Protein AF-A0A9W7BMQ9-F1 (afdb_monomer)

Sequence (529 aa):
MPSILENNKYLQTFSFLKNTYPDIERELVRLDFKRVGKKNYSAVRGKDQISSVSPRARANTDDVKAETGKISTAFEKTFYKYYEEFCVIRRKAVKNKDDKARYKEIFSTLKSEATDATGQLQPIIKKCVAFYKTAGGPDHFQLDPEFIEPMPLTKRQLCDEDLTESSEKAAFLIELGAATQDKFQNPIKRLVADFNDPNASFESIHQKYLFEMPPPSMAGLPWRNPTFVLEPGDGERVVRERFGPLKDPIRAAAKIKQGSELTDINRVTLEFEDPKVLELAFRCIEATTEFELVCVKNKLNETNQPPCIHLNVAVKSGQSGYKKDWICEIQMYLRSVLRIKTTSHIFYNVARAENEFAIKDVQEKGPVSVPVLAPGPVSMPSSVPSSDETKAIETAIAEAKKKKDLPLLKSLKAELAVSKQTDADIAAAPVKIEDLKRQLDAAWEGGDEDLIERLQGLVEEAEEEKIEREQLRKLKRTDDDIHTAVKEWLKDSESAEDKYGHIRYWNVYRVTSMEELFYFEDPIIIYYI

Nearest PDB structures (foldseek):
  6ex0-assembly1_B-2  TM=7.473E-01  e=2.954E-03  Staphylococcus aureus
  5ded-assembly1_B  TM=6.997E-01  e=5.577E-03  Bacillus subtilis PY79
  6ex0-assembly1_A-2  TM=5.295E-01  e=1.352E-03  Staphylococcus aureus
  6qhd-assembly1_B  TM=3.157E-01  e=4.114E-01  Homo sapiens

Solvent-accessible surface area (backbone atoms only — not comparable to full-atom values): 30866 Å² total; per-residue (Å²): 135,87,85,84,89,85,79,74,59,64,62,51,55,50,51,47,51,51,72,76,40,62,62,58,53,53,55,55,52,63,72,55,74,85,78,76,73,98,76,88,90,85,80,91,74,83,88,77,89,88,88,77,69,59,76,70,44,56,49,52,60,55,46,50,52,51,52,53,49,49,52,49,51,54,50,48,55,53,46,52,62,49,46,55,52,46,58,57,33,52,72,46,28,81,82,33,74,68,38,41,50,55,42,52,48,53,54,52,50,52,27,49,52,23,50,52,54,46,57,64,45,37,64,52,51,48,52,51,52,52,46,49,41,64,74,58,32,90,80,45,70,59,78,62,75,87,66,62,61,72,59,76,76,85,76,50,92,64,74,91,64,90,66,82,49,42,57,61,47,25,49,52,51,46,53,52,38,61,78,42,39,62,74,59,47,49,62,52,52,50,53,40,49,52,60,48,38,95,82,50,36,63,59,59,51,24,56,74,42,63,77,42,81,60,58,80,94,56,61,92,56,67,72,58,64,75,60,53,74,64,60,85,90,60,83,63,51,53,46,45,82,45,73,51,71,70,50,54,54,70,62,42,16,53,37,42,70,72,72,45,80,77,45,59,34,42,31,35,39,38,36,19,71,44,55,64,57,46,51,50,53,50,51,38,54,62,56,33,88,78,38,44,72,56,37,47,44,81,32,68,84,44,64,92,52,67,38,28,39,40,35,34,32,31,33,80,64,87,50,91,90,62,95,53,49,43,54,28,28,41,36,40,26,45,45,75,40,45,52,53,39,58,58,41,50,45,28,49,38,48,48,63,32,90,47,89,77,51,44,65,74,45,66,85,71,62,88,81,80,79,81,82,81,76,96,71,93,77,84,81,82,92,76,85,85,85,66,64,67,68,49,51,44,54,49,51,42,54,50,27,59,76,70,66,38,64,71,59,39,55,51,45,52,53,49,46,52,52,53,52,48,52,54,49,51,63,69,44,43,64,58,55,45,52,52,42,51,53,52,32,53,52,27,63,76,67,67,41,64,72,59,31,57,54,35,50,53,53,40,51,52,53,53,49,53,49,51,53,53,53,52,62,57,37,20,57,39,33,61,89,44,45,54,58,51,47,52,42,31,73,74,38,52,69,68,26,29,78,67,38,38,57,72,85,63,46,43,50,91,60,40,85,65,78,76,67,63,66,70,88,55,61,74,72,63,66,72,78,102

Radius of gyration: 29.61 Å; Cα contacts (8 Å, |Δi|>4): 501; chains: 1; bounding box: 66×81×83 Å

Mean predicted aligned error: 18.69 Å

pLDDT: mean 72.31, std 20.14, range [26.88, 97.62]

Organism: NCBI:txid1606541

Foldseek 3Di:
DDDDDDDCPVVVVVVVCCVVCVVVCVVVVVVVPPDDDDDDPPDDDDDDDDDDQPPVLVCLLVVLVVQLVVLLVVLVVVCVVLVVVLVVLVVVVVPDVVSVVVNVVSLVVLLVSLVVSLVSLLVSLVSVLVSQCVLQDVVLQDPDPVQADQPPPVDDPDDPDPPPALLVRLVVLLVLCVLCQCLVVVVVVVLQVQLLPPPHALQVLCVVQVVDGPDPVRPPDGRADPSFDADPPPSSRQKDKDWDAFDDSVVSSVCVVVVHDDLARTEMEMEGRHSNSLVSSVSSQPRDPSWDWRHWDQQSPPSSALGWIKTWIFGCSPDPPDPHTRIHIYIYHYPSSVSSNLSSQLSVQSNPQPDPVSNVVSPVPPDDDDDDDDDDDDDDDDDDDDDDPLVLLVVQLVVCVVVVVPVVNVVSVVVSVVVVVLVVLLVCLVVVLVVLVVQLVVCVVVVPPVSNVVSVVVSVVSVVVSVVSVQVVLQEDACVCLLVLLVVCLVPVVVSCVRRNHPVRRDDVHYPDPPPSCVPDDVVSVVVD

Secondary structure (DSSP, 8-state):
-------THHHHHHHHHHHH-HHHHHHHHHHTTTSS-S----S----SS-----HHHHHHHHHHHHHHHHHHHHHHHHHHHHHHHHHHHHHHHTT-HHHHHHHHHHHHHHHHHHHHHHHHHHHHHHHHHHHHHHHH-TTSS---GGG-------S----SS----HHHHHHHHHHHHHHHHHHHHHHHHHHHHHHT-TT--HHHHHHHHTSSPPPTTTTT--SS-TTSPPPTTTTT-SEEEEEPPPPPHHHHHHHHHTT---TTSSEEEEEESSHHHHHHHHHHHHH-SS-EEEEEEE-TT-SSS---EEEEEEE----TT--SPEEEEEEEEEHHHHHHHHHHHHHHHHHH-SSTTGGGGGGGGSPPPPP-------PPP------HHHHHHHHHHHHHHHHT-HHHHHHHHHHHHHHHHHHHHHHHHHHHHHHHHHHHHHHHHHT-HHHHHHHHHHHHHHHHHHHHHHHHHHTEEETTTHHHHHHHHHH-HHHHHHHH--GGG-EEEE-S--TTTTTTS-TTGGGG-

Structure (mmCIF, N/CA/C/O backbone):
data_AF-A0A9W7BMQ9-F1
#
_entry.id   AF-A0A9W7BMQ9-F1
#
loop_
_atom_site.group_PDB
_atom_site.id
_atom_site.type_symbol
_atom_site.label_atom_id
_atom_site.label_alt_id
_atom_site.label_comp_id
_atom_site.label_asym_id
_atom_site.label_entity_id
_atom_site.label_seq_id
_atom_site.pdbx_PDB_ins_code
_atom_site.Cartn_x
_atom_site.Cartn_y
_atom_site.Cartn_z
_atom_site.occupancy
_atom_site.B_iso_or_equiv
_atom_site.auth_seq_id
_atom_site.auth_comp_id
_atom_site.auth_asym_id
_atom_site.auth_atom_id
_atom_site.pdbx_PDB_model_num
ATOM 1 N N . MET A 1 1 ? -11.437 38.757 -49.943 1.00 45.31 1 MET A N 1
ATOM 2 C CA . MET A 1 1 ? -12.295 37.585 -50.254 1.00 45.31 1 MET A CA 1
ATOM 3 C C . MET A 1 1 ? -11.676 36.867 -51.445 1.00 45.31 1 MET A C 1
ATOM 5 O O . MET A 1 1 ? -11.173 37.612 -52.281 1.00 45.31 1 MET A O 1
ATOM 9 N N . PRO A 1 2 ? -11.647 35.519 -51.553 1.00 40.66 2 PRO A N 1
ATOM 10 C CA . PRO A 1 2 ? -12.506 34.466 -50.952 1.00 40.66 2 PRO A CA 1
ATOM 11 C C . PRO A 1 2 ? -11.796 33.692 -49.808 1.00 40.66 2 PRO A C 1
ATOM 13 O O . PRO A 1 2 ? -10.582 33.797 -49.695 1.00 40.66 2 PRO A O 1
ATOM 16 N N . SER A 1 3 ? -12.453 33.123 -48.783 1.00 34.62 3 SER A N 1
ATOM 17 C CA . SER A 1 3 ? -13.445 32.017 -48.666 1.00 34.62 3 SER A CA 1
ATOM 18 C C . SER A 1 3 ? -12.794 30.618 -48.620 1.00 34.62 3 SER A C 1
ATOM 20 O O . SER A 1 3 ? -12.165 30.232 -49.592 1.00 34.62 3 SER A O 1
ATOM 22 N N . ILE A 1 4 ? -12.793 29.933 -47.465 1.00 39.44 4 ILE A N 1
ATOM 23 C CA . ILE A 1 4 ? -13.745 28.877 -47.021 1.00 39.44 4 ILE A CA 1
ATOM 24 C C . ILE A 1 4 ? -13.198 27.454 -47.302 1.00 39.44 4 ILE A C 1
ATOM 26 O O . ILE A 1 4 ? -12.903 27.147 -48.448 1.00 39.44 4 ILE A O 1
ATOM 30 N N . LEU A 1 5 ? -13.187 26.620 -46.237 1.00 40.00 5 LEU A N 1
ATOM 31 C CA . LEU A 1 5 ? -12.960 25.152 -46.154 1.00 40.00 5 LEU A CA 1
ATOM 32 C C . LEU A 1 5 ? -11.502 24.713 -46.444 1.00 40.00 5 LEU A C 1
ATOM 34 O O . LEU A 1 5 ? -10.931 25.102 -47.443 1.00 40.00 5 LEU A O 1
ATOM 38 N N . GLU A 1 6 ? -10.768 23.957 -45.623 1.00 41.66 6 GLU A N 1
ATOM 39 C CA . GLU A 1 6 ? -11.100 22.885 -44.683 1.00 41.66 6 GLU A CA 1
ATOM 40 C C . GLU A 1 6 ? -10.014 22.797 -43.590 1.00 41.66 6 GLU A C 1
ATOM 42 O O . GLU A 1 6 ? -8.823 22.853 -43.882 1.00 41.66 6 GLU A O 1
ATOM 47 N N . ASN A 1 7 ? -10.395 22.590 -42.327 1.00 36.75 7 ASN A N 1
ATOM 48 C CA . ASN A 1 7 ? -9.532 21.881 -41.375 1.00 36.75 7 ASN A CA 1
ATOM 49 C C . ASN A 1 7 ? -10.401 21.168 -40.339 1.00 36.75 7 ASN A C 1
ATOM 51 O O . ASN A 1 7 ? -10.540 21.560 -39.183 1.00 36.75 7 ASN A O 1
ATOM 55 N N . ASN A 1 8 ? -11.000 20.080 -40.816 1.00 42.44 8 ASN A N 1
ATOM 56 C CA . ASN A 1 8 ? -11.856 19.153 -40.086 1.00 42.44 8 ASN A CA 1
ATOM 57 C C . ASN A 1 8 ? -11.039 18.064 -39.350 1.00 42.44 8 ASN A C 1
ATOM 59 O O . ASN A 1 8 ? -11.488 16.935 -39.207 1.00 42.44 8 ASN A O 1
ATOM 63 N N . LYS A 1 9 ? -9.810 18.376 -38.904 1.00 36.78 9 LYS A N 1
ATOM 64 C CA . LYS A 1 9 ? 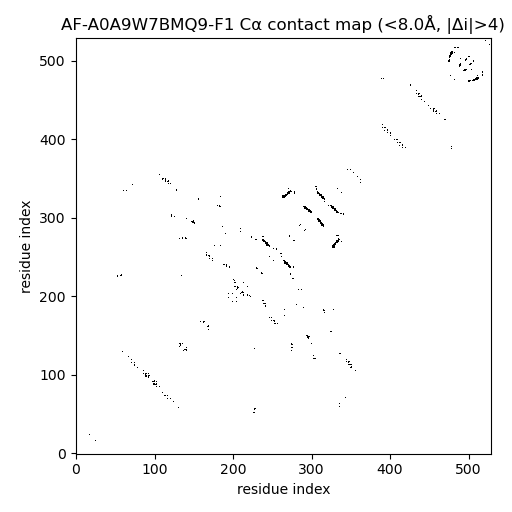-8.977 17.445 -38.114 1.00 36.78 9 LYS A CA 1
ATOM 65 C C . LYS A 1 9 ? -9.217 17.569 -36.611 1.00 36.78 9 LYS A C 1
ATOM 67 O O . LYS A 1 9 ? -9.214 16.565 -35.913 1.00 36.78 9 LYS A O 1
ATOM 72 N N . TYR A 1 10 ? -9.526 18.771 -36.126 1.00 35.06 10 TYR A N 1
ATOM 73 C CA . TYR A 1 10 ? -9.817 18.990 -34.706 1.00 35.06 10 TYR A CA 1
ATOM 74 C C . TYR A 1 10 ? -11.141 18.351 -34.270 1.00 35.06 10 TYR A C 1
ATOM 76 O O . TYR A 1 10 ? -11.205 17.774 -33.191 1.00 35.06 10 TYR A O 1
ATOM 84 N N . LEU A 1 11 ? -12.175 18.379 -35.120 1.00 33.72 11 LEU A N 1
ATOM 85 C CA . LEU A 1 11 ? -13.472 17.766 -34.809 1.00 33.72 11 LEU A CA 1
ATOM 86 C C . LEU A 1 11 ? -13.444 16.234 -34.909 1.00 33.72 11 LEU A C 1
ATOM 88 O O . LEU A 1 11 ? -14.164 15.578 -34.163 1.00 33.72 11 LEU A O 1
ATOM 92 N N . GLN A 1 12 ? -12.583 15.654 -35.752 1.00 37.69 12 GLN A N 1
ATOM 93 C CA . GLN A 1 12 ? -12.401 14.199 -35.824 1.00 37.69 12 GLN A CA 1
ATOM 94 C C . GLN A 1 12 ? -11.665 13.650 -34.597 1.00 37.69 12 GLN A C 1
ATOM 96 O O . GLN A 1 12 ? -12.094 12.642 -34.046 1.00 37.69 12 GLN A O 1
ATOM 101 N N . THR A 1 13 ? -10.635 14.341 -34.097 1.00 35.25 13 THR A N 1
ATOM 102 C CA . THR A 1 13 ? -9.957 13.962 -32.844 1.00 35.25 13 THR A CA 1
ATOM 103 C C . THR A 1 13 ? -10.861 14.162 -31.625 1.00 35.25 13 THR A C 1
ATOM 105 O O . THR A 1 13 ? -10.880 13.319 -30.732 1.00 35.25 13 THR A O 1
ATOM 108 N N . PHE A 1 14 ? -11.681 15.218 -31.609 1.00 33.81 14 PHE A N 1
ATOM 109 C CA . PHE A 1 14 ? -12.660 15.428 -30.539 1.00 33.81 14 PHE A CA 1
ATOM 110 C C . PHE A 1 14 ? -13.799 14.400 -30.584 1.00 33.81 14 PHE A C 1
ATOM 112 O O . PHE A 1 14 ? -14.215 13.912 -29.542 1.00 33.81 14 PHE A O 1
ATOM 119 N N . SER A 1 15 ? -14.277 14.022 -31.776 1.00 38.50 15 SER A N 1
ATOM 120 C CA . SER A 1 15 ? -15.287 12.968 -31.941 1.00 38.50 15 SER A CA 1
ATOM 121 C C . SER A 1 15 ? -14.739 11.577 -31.618 1.00 38.50 15 SER A C 1
ATOM 123 O O . SER A 1 15 ? -15.488 10.744 -31.124 1.00 38.50 15 SER A O 1
ATOM 125 N N . PHE A 1 16 ? -13.451 11.328 -31.867 1.00 39.25 16 PHE A N 1
ATOM 126 C CA . PHE A 1 16 ? -12.770 10.098 -31.467 1.00 39.25 16 PHE A CA 1
ATOM 127 C C . PHE A 1 16 ? -12.668 10.010 -29.941 1.00 39.25 16 PHE A C 1
ATOM 129 O O . PHE A 1 16 ? -13.167 9.058 -29.360 1.00 39.25 16 PHE A O 1
ATOM 136 N N . LEU A 1 17 ? -12.170 11.053 -29.266 1.00 34.06 17 LEU A N 1
ATOM 137 C CA . LEU A 1 17 ? -12.124 11.098 -27.796 1.00 34.06 17 LEU A CA 1
ATOM 138 C C . LEU A 1 17 ? -13.520 11.023 -27.153 1.00 34.06 17 LEU A C 1
ATOM 140 O O . LEU A 1 17 ? -13.688 10.368 -26.129 1.00 34.06 17 LEU A O 1
ATOM 144 N N . LYS A 1 18 ? -14.529 11.634 -27.785 1.00 37.66 18 LYS A N 1
ATOM 145 C CA . LYS A 1 18 ? -15.933 11.592 -27.354 1.00 37.66 18 LYS A CA 1
ATOM 146 C C . LYS A 1 18 ? -16.559 10.196 -27.461 1.00 37.66 18 LYS A C 1
ATOM 148 O O . LYS A 1 18 ? -17.384 9.843 -26.626 1.00 37.66 18 LYS A O 1
ATOM 153 N N . ASN A 1 19 ? -16.175 9.416 -28.471 1.00 39.03 19 ASN A N 1
ATOM 154 C CA . ASN A 1 19 ? -16.692 8.062 -28.685 1.00 39.03 19 ASN A CA 1
ATOM 155 C C . ASN A 1 19 ? -15.899 6.999 -27.906 1.00 39.03 19 ASN A C 1
ATOM 157 O O . ASN A 1 19 ? -16.472 5.980 -27.539 1.00 39.03 19 ASN A O 1
ATOM 161 N N . THR A 1 20 ? -14.612 7.244 -27.635 1.00 35.91 20 THR A N 1
ATOM 162 C CA . THR A 1 20 ? -13.719 6.316 -26.920 1.00 35.91 20 THR A CA 1
ATOM 163 C C . THR A 1 20 ? -13.785 6.484 -25.395 1.00 35.91 20 THR A C 1
ATOM 165 O O . THR A 1 20 ? -13.572 5.516 -24.675 1.00 35.91 20 THR A O 1
ATOM 168 N N . TYR A 1 21 ? -14.122 7.678 -24.882 1.00 38.06 21 TYR A N 1
ATOM 169 C CA . TYR A 1 21 ? -14.155 7.961 -23.437 1.00 38.06 21 TYR A CA 1
ATOM 170 C C . TYR A 1 21 ? -15.415 8.738 -22.994 1.00 38.06 21 TYR A C 1
ATOM 172 O O . TYR A 1 21 ? -15.307 9.873 -22.513 1.00 38.06 21 TYR A O 1
ATOM 180 N N . PRO A 1 22 ? -16.627 8.156 -23.100 1.00 40.12 22 PRO A N 1
ATOM 181 C CA . PRO A 1 22 ? -17.871 8.823 -22.693 1.00 40.12 22 PRO A CA 1
ATOM 182 C C . PRO A 1 22 ? -17.914 9.194 -21.194 1.00 40.12 22 PRO A C 1
ATOM 184 O O . PRO A 1 22 ? -18.669 10.081 -20.790 1.00 40.12 22 PRO A O 1
ATOM 187 N N . ASP A 1 23 ? -17.075 8.573 -20.360 1.00 39.91 23 ASP A N 1
ATOM 188 C CA . ASP A 1 23 ? -17.007 8.839 -18.918 1.00 39.91 23 ASP A CA 1
ATOM 189 C C . ASP A 1 23 ? -16.133 10.050 -18.548 1.00 39.91 23 ASP A C 1
ATOM 191 O O . ASP A 1 23 ? -16.327 10.646 -17.487 1.00 39.91 23 ASP A O 1
ATOM 195 N N . ILE A 1 24 ? -15.256 10.506 -19.454 1.00 37.00 24 ILE A N 1
ATOM 196 C CA . ILE A 1 24 ? -14.537 11.781 -19.296 1.00 37.00 24 ILE A CA 1
ATOM 197 C C . ILE A 1 24 ? -15.516 12.950 -19.427 1.00 37.00 24 ILE A C 1
ATOM 199 O O . ILE A 1 24 ? -15.410 13.921 -18.682 1.00 37.00 24 ILE A O 1
ATOM 203 N N . GLU A 1 25 ? -16.524 12.848 -20.301 1.00 37.12 25 GLU A N 1
ATOM 204 C CA . GLU A 1 25 ? -17.617 13.823 -20.340 1.00 37.12 25 GLU A CA 1
ATOM 205 C C . GLU A 1 25 ? -18.492 13.711 -19.081 1.00 37.12 25 GLU A C 1
ATOM 207 O O . GLU A 1 25 ? -18.891 14.743 -18.565 1.00 37.12 25 GLU A O 1
ATOM 212 N N . ARG A 1 26 ? -18.712 12.527 -18.480 1.00 38.12 26 ARG A N 1
ATOM 213 C CA . ARG A 1 26 ? -19.406 12.438 -17.172 1.00 38.12 26 ARG A CA 1
ATOM 214 C C . ARG A 1 26 ? -18.645 13.113 -16.038 1.00 38.12 26 ARG A C 1
ATOM 216 O O . ARG A 1 26 ? -19.295 13.753 -15.216 1.00 38.12 26 ARG A O 1
ATOM 223 N N . GLU A 1 27 ? -17.319 13.007 -15.989 1.00 36.53 27 GLU A N 1
ATOM 224 C CA . GLU A 1 27 ? -16.495 13.680 -14.973 1.00 36.53 27 GLU A CA 1
ATOM 225 C C . GLU A 1 27 ? -16.307 15.182 -15.263 1.00 36.53 27 GLU A C 1
ATOM 227 O O . GLU A 1 27 ? -16.373 16.001 -14.346 1.00 36.53 27 GLU A O 1
ATOM 232 N N . LEU A 1 28 ? -16.211 15.593 -16.532 1.00 32.19 28 LEU A N 1
ATOM 233 C CA . LEU A 1 28 ? -16.172 17.012 -16.915 1.00 32.19 28 LEU A CA 1
ATOM 234 C C . LEU A 1 28 ? -17.546 17.701 -16.790 1.00 32.19 28 LEU A C 1
ATOM 236 O O . LEU A 1 28 ? -17.605 18.848 -16.353 1.00 32.19 28 LEU A O 1
ATOM 240 N N . VAL A 1 29 ? -18.656 17.006 -17.066 1.00 34.78 29 VAL A N 1
ATOM 241 C CA . VAL A 1 29 ? -20.038 17.476 -16.834 1.00 34.78 29 VAL A CA 1
ATOM 242 C C . VAL A 1 29 ? -20.394 17.433 -15.342 1.00 34.78 29 VAL A C 1
ATOM 244 O O . VAL A 1 29 ? -21.120 18.310 -14.874 1.00 34.78 29 VAL A O 1
ATOM 247 N N . ARG A 1 30 ? -19.828 16.510 -14.543 1.00 37.62 30 ARG A N 1
ATOM 248 C CA . ARG A 1 30 ? -19.887 16.572 -13.064 1.00 37.62 30 ARG A CA 1
ATOM 249 C C . ARG A 1 30 ? -19.235 17.837 -12.520 1.00 37.62 30 ARG A C 1
ATOM 251 O O . ARG A 1 30 ? -19.750 18.426 -11.570 1.00 37.62 30 ARG A O 1
ATOM 258 N N . LEU A 1 31 ? -18.127 18.260 -13.127 1.00 33.66 31 LEU A N 1
ATOM 259 C CA . LEU A 1 31 ? -17.414 19.486 -12.770 1.00 33.66 31 LEU A CA 1
ATOM 260 C C . LEU A 1 31 ? -18.075 20.762 -13.331 1.00 33.66 31 LEU A C 1
ATOM 262 O O . LEU A 1 31 ? -17.778 21.848 -12.830 1.00 33.66 31 LEU A O 1
ATOM 266 N N . ASP A 1 32 ? -19.024 20.645 -14.270 1.00 29.88 32 ASP A N 1
ATOM 267 C CA . ASP A 1 32 ? -19.790 21.768 -14.842 1.00 29.88 32 ASP A CA 1
ATOM 268 C C . ASP A 1 32 ? -21.230 21.912 -14.290 1.00 29.88 32 ASP A C 1
ATOM 270 O O . ASP A 1 32 ? -22.071 22.640 -14.825 1.00 29.88 32 ASP A O 1
ATOM 274 N N . PHE A 1 33 ? -21.530 21.322 -13.125 1.00 30.97 33 PHE A N 1
ATOM 275 C CA . PHE A 1 33 ? -22.718 21.692 -12.341 1.00 30.97 33 PHE A CA 1
ATOM 276 C C . PHE A 1 33 ? -22.501 23.003 -11.564 1.00 30.97 33 PHE A C 1
ATOM 278 O O . PHE A 1 33 ? -22.569 23.071 -10.336 1.00 30.97 33 PHE A O 1
ATOM 285 N N . LYS A 1 34 ? -22.299 24.101 -12.301 1.00 41.12 34 LYS A N 1
ATOM 286 C CA . LYS A 1 34 ? -22.581 25.463 -11.810 1.00 41.12 34 LYS A CA 1
ATOM 287 C C . LYS A 1 34 ? -23.635 26.209 -12.622 1.00 41.12 34 LYS A C 1
ATOM 289 O O . LYS A 1 34 ? -23.857 27.396 -12.377 1.00 41.12 34 LYS A O 1
ATOM 294 N N . ARG A 1 35 ? -24.362 25.538 -13.526 1.00 35.69 35 ARG A N 1
ATOM 295 C CA . ARG A 1 35 ? -25.395 26.221 -14.319 1.00 35.69 35 ARG A CA 1
ATOM 296 C C . ARG A 1 35 ? -26.625 25.398 -14.710 1.00 35.69 35 ARG A C 1
ATOM 298 O O . ARG A 1 35 ? -27.108 25.543 -15.820 1.00 35.69 35 ARG A O 1
ATOM 305 N N . VAL A 1 36 ? -27.235 24.654 -13.783 1.00 31.12 36 VAL A N 1
ATOM 306 C CA . VAL A 1 36 ? -28.683 24.368 -13.869 1.00 31.12 36 VAL A CA 1
ATOM 307 C C . VAL A 1 36 ? -29.338 24.547 -12.497 1.00 31.12 36 VAL A C 1
ATOM 309 O O . VAL A 1 36 ? -28.914 23.980 -11.498 1.00 31.12 36 VAL A O 1
ATOM 312 N N . GLY A 1 37 ? -30.337 25.430 -12.495 1.00 32.25 37 GLY A N 1
ATOM 313 C CA . GLY A 1 37 ? -31.283 25.827 -11.452 1.00 32.25 37 GLY A CA 1
ATOM 314 C C . GLY A 1 37 ? -31.274 25.135 -10.087 1.00 32.25 37 GLY A C 1
ATOM 315 O O . GLY A 1 37 ? -31.578 23.956 -9.953 1.00 32.25 37 GLY A O 1
ATOM 316 N N . LYS A 1 38 ? -31.182 25.975 -9.047 1.00 41.66 38 LYS A N 1
ATOM 317 C CA . LYS A 1 38 ? -31.953 25.809 -7.807 1.00 41.66 38 LYS A CA 1
ATOM 318 C C . LYS A 1 38 ? -33.404 25.443 -8.154 1.00 41.66 38 LYS A C 1
ATOM 320 O O . LYS A 1 38 ? -34.158 26.338 -8.529 1.00 41.66 38 LYS A O 1
ATOM 325 N N . LYS A 1 39 ? -33.797 24.179 -8.013 1.00 37.69 39 LYS A N 1
ATOM 326 C CA . LYS A 1 39 ? -35.145 23.735 -7.619 1.00 37.69 39 LYS A CA 1
ATOM 327 C C . LYS A 1 39 ? -35.152 22.209 -7.500 1.00 37.69 39 LYS A C 1
ATOM 329 O O . LYS A 1 39 ? -34.673 21.523 -8.389 1.00 37.69 39 LYS A O 1
ATOM 334 N N . ASN A 1 40 ? -35.746 21.733 -6.408 1.00 35.22 40 ASN A N 1
ATOM 335 C CA . ASN A 1 40 ? -36.116 20.342 -6.120 1.00 35.22 40 ASN A CA 1
ATOM 336 C C . ASN A 1 40 ? -35.026 19.447 -5.507 1.00 35.22 40 ASN A C 1
ATOM 338 O O . ASN A 1 40 ? -34.653 18.426 -6.064 1.00 35.22 40 ASN A O 1
ATOM 342 N N . TYR A 1 41 ? -34.611 19.781 -4.284 1.00 26.88 41 TYR A N 1
ATOM 343 C CA . TYR A 1 41 ? -34.236 18.775 -3.283 1.00 26.88 41 TYR A CA 1
ATOM 344 C C . TYR A 1 41 ? -34.947 19.121 -1.973 1.00 26.88 41 TYR A C 1
ATOM 346 O O . TYR A 1 41 ? -34.391 19.725 -1.060 1.00 26.88 41 TYR A O 1
ATOM 354 N N . SER A 1 42 ? -36.239 18.808 -1.926 1.00 34.25 42 SER A N 1
ATOM 355 C CA . SER A 1 42 ? -37.062 18.884 -0.720 1.00 34.25 42 SER A CA 1
ATOM 356 C C . SER A 1 42 ? -38.028 17.705 -0.697 1.00 34.25 42 SER A C 1
ATOM 358 O O . SER A 1 42 ? -39.232 17.876 -0.843 1.00 34.25 42 SER A O 1
ATOM 360 N N . ALA A 1 43 ? -37.495 16.497 -0.568 1.00 37.56 43 ALA A N 1
ATOM 361 C CA . ALA A 1 43 ? -38.232 15.348 -0.062 1.00 37.56 43 ALA A CA 1
ATOM 362 C C . ALA A 1 43 ? -37.211 14.281 0.336 1.00 37.56 43 ALA A C 1
ATOM 364 O O . ALA A 1 43 ? -36.258 14.039 -0.394 1.00 37.56 43 ALA A O 1
ATOM 365 N N . VAL A 1 44 ? -37.441 13.649 1.483 1.00 38.72 44 VAL A N 1
ATOM 366 C CA . VAL A 1 44 ? -36.639 12.562 2.065 1.00 38.72 44 VAL A CA 1
ATOM 367 C C . VAL A 1 44 ? -35.343 13.003 2.760 1.00 38.72 44 VAL A C 1
ATOM 369 O O . VAL A 1 44 ? -34.230 12.687 2.357 1.00 38.72 44 VAL A O 1
ATOM 372 N N . ARG A 1 45 ? -35.497 13.663 3.910 1.00 34.41 45 ARG A N 1
ATOM 373 C CA . ARG A 1 45 ? -34.682 13.326 5.084 1.00 34.41 45 ARG A CA 1
ATOM 374 C C . ARG A 1 45 ? -35.535 13.493 6.329 1.00 34.41 45 ARG A C 1
ATOM 376 O O . ARG A 1 45 ? -36.078 14.573 6.562 1.00 34.41 45 ARG A O 1
ATOM 383 N N . GLY A 1 46 ? -35.660 12.402 7.083 1.00 32.56 46 GLY A N 1
ATOM 384 C CA . GLY A 1 46 ? -36.171 12.431 8.443 1.00 32.56 46 GLY A CA 1
ATOM 385 C C . GLY A 1 46 ? -35.397 13.488 9.215 1.00 32.56 46 GLY A C 1
ATOM 386 O O . GLY A 1 46 ? -34.170 13.445 9.302 1.00 32.56 46 GLY A O 1
ATOM 387 N N . LYS A 1 47 ? -36.128 14.496 9.681 1.00 38.31 47 LYS A N 1
ATOM 388 C CA . LYS A 1 47 ? -35.663 15.363 10.748 1.00 38.31 47 LYS A CA 1
ATOM 389 C C . LYS A 1 47 ? -35.573 14.462 11.966 1.00 38.31 47 LYS A C 1
ATOM 391 O O . LYS A 1 47 ? -36.588 13.906 12.355 1.00 38.31 47 LYS A O 1
ATOM 396 N N . ASP A 1 48 ? -34.361 14.201 12.428 1.00 38.81 48 ASP A N 1
ATOM 397 C CA . ASP A 1 48 ? -33.939 14.550 13.781 1.00 38.81 48 ASP A CA 1
ATOM 398 C C . ASP A 1 48 ? -32.457 14.173 13.962 1.00 38.81 48 ASP A C 1
ATOM 400 O O . ASP A 1 48 ? -32.001 13.126 13.518 1.00 38.81 48 ASP A O 1
ATOM 404 N N . GLN A 1 49 ? -31.703 15.084 14.586 1.00 39.69 49 GLN A N 1
ATOM 405 C CA . GLN A 1 49 ? -30.323 14.922 15.077 1.00 39.69 49 GLN A CA 1
ATOM 406 C C . GLN A 1 49 ? -29.117 15.003 14.113 1.00 39.69 49 GLN A C 1
ATOM 408 O O . GLN A 1 49 ? -28.176 14.241 14.268 1.00 39.69 49 GLN A O 1
ATOM 413 N N . ILE A 1 50 ? -29.014 15.998 13.220 1.00 38.41 50 ILE A N 1
ATOM 414 C CA . ILE A 1 50 ? -27.681 16.543 12.840 1.00 38.41 50 ILE A CA 1
ATOM 415 C C . ILE A 1 50 ? -27.800 18.056 12.604 1.00 38.41 50 ILE A C 1
ATOM 417 O O . ILE A 1 50 ? -27.880 18.526 11.470 1.00 38.41 50 ILE A O 1
ATOM 421 N N . SER A 1 51 ? -27.831 18.846 13.677 1.00 35.91 51 SER A N 1
ATOM 422 C CA . SER A 1 51 ? -27.843 20.314 13.602 1.00 35.91 51 SER A CA 1
ATOM 423 C C . SER A 1 51 ? -26.785 20.931 14.517 1.00 35.91 51 SER A C 1
ATOM 425 O O . SER A 1 51 ? -27.121 21.676 15.430 1.00 35.91 51 SER A O 1
ATOM 427 N N . SER A 1 52 ? -25.503 20.617 14.307 1.00 40.44 52 SER A N 1
ATOM 428 C CA . SER A 1 52 ? -24.413 21.361 14.972 1.00 40.44 52 SER A CA 1
ATOM 429 C C . SER A 1 52 ? -23.014 21.190 14.362 1.00 40.44 52 SER A C 1
ATOM 431 O O . SER A 1 52 ? -22.028 21.537 15.008 1.00 40.44 52 SER A O 1
ATOM 433 N N . VAL A 1 53 ? -22.865 20.727 13.113 1.00 39.44 53 VAL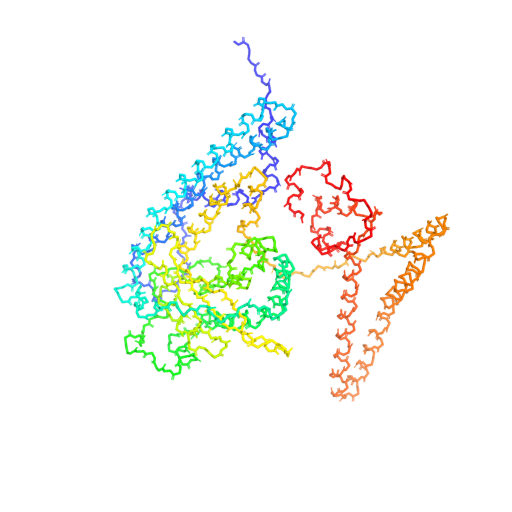 A N 1
ATOM 434 C CA . VAL A 1 53 ? -21.540 20.793 12.468 1.00 39.44 53 VAL A CA 1
ATOM 435 C C . VAL A 1 53 ? -21.309 22.221 11.976 1.00 39.44 53 VAL A C 1
ATOM 437 O O . VAL A 1 53 ? -22.022 22.701 11.094 1.00 39.44 53 VAL A O 1
ATOM 440 N N . SER A 1 54 ? -20.324 22.909 12.559 1.00 41.88 54 SER A N 1
ATOM 441 C CA . SER A 1 54 ? -19.909 24.255 12.151 1.00 41.88 54 SER A CA 1
ATOM 442 C C . SER A 1 54 ? -19.627 24.298 10.637 1.00 41.88 54 SER A C 1
ATOM 444 O O . SER A 1 54 ? -18.784 23.532 10.161 1.00 41.88 54 SER A O 1
ATOM 446 N N . PRO A 1 55 ? -20.252 25.213 9.865 1.00 45.84 55 PRO A N 1
ATOM 447 C CA . PRO A 1 55 ? -19.985 25.394 8.431 1.00 45.84 55 PRO A CA 1
ATOM 448 C C . PRO A 1 55 ? -18.498 25.583 8.084 1.00 45.84 55 PRO A C 1
ATOM 450 O O . PRO A 1 55 ? -18.078 25.306 6.964 1.00 45.84 55 PRO A O 1
ATOM 453 N N . ARG A 1 56 ? -17.691 26.024 9.057 1.00 46.47 56 ARG A N 1
ATOM 454 C CA . ARG A 1 56 ? -16.258 26.307 8.913 1.00 46.47 56 ARG A CA 1
ATOM 455 C C . ARG A 1 56 ? -15.387 25.046 8.830 1.00 46.47 56 ARG A C 1
ATOM 457 O O . ARG A 1 56 ? -14.299 25.106 8.277 1.00 46.47 56 ARG A O 1
ATOM 464 N N . ALA A 1 57 ? -15.858 23.921 9.368 1.00 44.31 57 ALA A N 1
ATOM 465 C CA . ALA A 1 57 ? -15.128 22.654 9.373 1.00 44.31 57 ALA A CA 1
ATOM 466 C C . ALA A 1 57 ? -15.137 21.963 8.004 1.00 44.31 57 ALA A C 1
ATOM 468 O O . ALA A 1 57 ? -14.087 21.576 7.500 1.00 44.31 57 ALA A O 1
ATOM 469 N N . ARG A 1 58 ? -16.322 21.885 7.378 1.00 50.56 58 ARG A N 1
ATOM 470 C CA . ARG A 1 58 ? -16.489 21.341 6.020 1.00 50.56 58 ARG A CA 1
ATOM 471 C C . ARG A 1 58 ? -15.693 22.125 4.984 1.00 50.56 58 ARG A C 1
ATOM 473 O O . ARG A 1 58 ? -15.107 21.515 4.102 1.00 50.56 58 ARG A O 1
ATOM 480 N N . ALA A 1 59 ? -15.621 23.449 5.143 1.00 54.28 59 ALA A N 1
ATOM 481 C CA . ALA A 1 59 ? -14.842 24.306 4.258 1.00 54.28 59 ALA A CA 1
ATOM 482 C C . ALA A 1 59 ? -13.375 23.850 4.170 1.00 54.28 59 ALA A C 1
ATOM 484 O O . ALA A 1 59 ? -12.878 23.670 3.074 1.00 54.28 59 ALA A O 1
ATOM 485 N N . ASN A 1 60 ? -12.711 23.523 5.283 1.00 57.91 60 ASN A N 1
ATOM 486 C CA . ASN A 1 60 ? -11.269 23.255 5.264 1.00 57.91 60 ASN A CA 1
ATOM 487 C C . ASN A 1 60 ? -10.860 21.943 4.565 1.00 57.91 60 ASN A C 1
ATOM 489 O O . ASN A 1 60 ? -9.857 21.934 3.855 1.00 57.91 60 ASN A O 1
ATOM 493 N N . THR A 1 61 ? -11.584 20.832 4.740 1.00 57.16 61 THR A N 1
ATOM 494 C CA . THR A 1 61 ? -11.219 19.560 4.077 1.00 57.16 61 THR A CA 1
ATOM 495 C C . THR A 1 61 ? -11.503 19.616 2.575 1.00 57.16 61 THR A C 1
ATOM 497 O O . THR A 1 61 ? -10.679 19.170 1.769 1.00 57.16 61 THR A O 1
ATOM 500 N N . ASP A 1 62 ? -12.630 20.224 2.197 1.00 66.19 62 ASP A N 1
ATOM 501 C CA . ASP A 1 62 ? -12.988 20.472 0.799 1.00 66.19 62 ASP A CA 1
ATOM 502 C C . ASP A 1 62 ? -12.042 21.496 0.155 1.00 66.19 62 ASP A C 1
ATOM 504 O O . ASP A 1 62 ? -11.646 21.317 -0.996 1.00 66.19 62 ASP A O 1
ATOM 508 N N . ASP A 1 63 ? -11.591 22.506 0.905 1.00 66.88 63 ASP A N 1
ATOM 509 C CA . ASP A 1 63 ? -10.602 23.491 0.462 1.00 66.88 63 ASP A CA 1
ATOM 510 C C . ASP A 1 63 ? -9.236 22.841 0.233 1.00 66.88 63 ASP A C 1
ATOM 512 O O . ASP A 1 63 ? -8.601 23.117 -0.781 1.00 66.88 63 ASP A O 1
ATOM 516 N N . VAL A 1 64 ? -8.791 21.922 1.100 1.00 60.97 64 VAL A N 1
ATOM 517 C CA . VAL A 1 64 ? -7.550 21.164 0.866 1.00 60.97 64 VAL A CA 1
ATOM 518 C C . VAL A 1 64 ? -7.686 20.275 -0.366 1.00 60.97 64 VAL A C 1
ATOM 520 O O . VAL A 1 64 ? -6.782 20.259 -1.202 1.00 60.97 64 VAL A O 1
ATOM 523 N N . LYS A 1 65 ? -8.809 19.560 -0.527 1.00 63.12 65 LYS A N 1
ATOM 524 C CA . LYS A 1 65 ? -9.081 18.750 -1.730 1.00 63.12 65 LYS A CA 1
ATOM 525 C C . LYS A 1 65 ? -9.087 19.624 -2.990 1.00 63.12 65 LYS A C 1
ATOM 527 O O . LYS A 1 65 ? -8.503 19.245 -4.000 1.00 63.12 65 LYS A O 1
ATOM 532 N N . ALA A 1 66 ? -9.686 20.810 -2.924 1.00 68.38 66 ALA A N 1
ATOM 533 C CA . ALA A 1 66 ? -9.747 21.751 -4.033 1.00 68.38 66 ALA A CA 1
ATOM 534 C C . ALA A 1 66 ? -8.385 22.397 -4.344 1.00 68.38 66 ALA A C 1
ATOM 536 O O . ALA A 1 66 ? -8.032 22.515 -5.513 1.00 68.38 66 ALA A O 1
ATOM 537 N N . GLU A 1 67 ? -7.609 22.817 -3.340 1.00 65.56 67 GLU A N 1
ATOM 538 C CA . GLU A 1 67 ? -6.268 23.396 -3.520 1.00 65.56 67 GLU A CA 1
ATOM 539 C C . GLU A 1 67 ? -5.284 22.347 -4.061 1.00 65.56 67 GLU A C 1
ATOM 541 O O . GLU A 1 67 ? -4.605 22.605 -5.055 1.00 65.56 67 GLU A O 1
ATOM 546 N N . THR A 1 68 ? -5.256 21.142 -3.480 1.00 54.16 68 THR A N 1
ATOM 547 C CA . THR A 1 68 ? -4.419 20.033 -3.980 1.00 54.16 68 THR A CA 1
ATOM 548 C C . THR A 1 68 ? -4.828 19.605 -5.385 1.00 54.16 68 THR A C 1
ATOM 550 O O . THR A 1 68 ? -3.963 19.447 -6.242 1.00 54.16 68 THR A O 1
ATOM 553 N N . GLY A 1 69 ? -6.133 19.515 -5.664 1.00 57.06 69 GLY A N 1
ATOM 554 C CA . GLY A 1 69 ? -6.658 19.238 -6.999 1.00 57.06 69 GLY A CA 1
ATOM 555 C C . GLY A 1 69 ? -6.271 20.304 -8.027 1.00 57.06 69 GLY A C 1
ATOM 556 O O . GLY A 1 69 ? -5.883 19.958 -9.141 1.00 57.06 69 GLY A O 1
ATOM 557 N N . LYS A 1 70 ? -6.294 21.595 -7.663 1.00 69.81 70 LYS A N 1
ATOM 558 C CA . LYS A 1 70 ? -5.841 22.694 -8.537 1.00 69.81 70 LYS A CA 1
ATOM 559 C C . LYS A 1 70 ? -4.354 22.592 -8.864 1.00 69.81 70 LYS A C 1
ATOM 561 O O . LYS A 1 70 ? -4.000 22.754 -10.028 1.00 69.81 70 LYS A O 1
ATOM 566 N N . ILE A 1 71 ? -3.506 22.316 -7.871 1.00 57.19 71 ILE A N 1
ATOM 567 C CA . ILE A 1 71 ? -2.059 22.149 -8.083 1.00 57.19 71 ILE A CA 1
ATOM 568 C C . ILE A 1 71 ? -1.781 20.903 -8.924 1.00 57.19 71 ILE A C 1
ATOM 570 O O . ILE A 1 71 ? -1.027 21.004 -9.886 1.00 57.19 71 ILE A O 1
ATOM 574 N N . SER A 1 72 ? -2.427 19.768 -8.625 1.00 55.03 72 SER A N 1
ATOM 575 C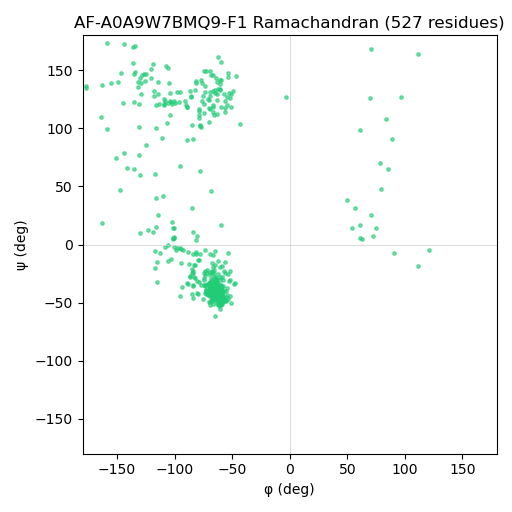 CA . SER A 1 72 ? -2.296 18.539 -9.425 1.00 55.03 72 SER A CA 1
ATOM 576 C C . SER A 1 72 ? -2.713 18.794 -10.866 1.00 55.03 72 SER A C 1
ATOM 578 O O . SER A 1 72 ? -1.932 18.549 -11.768 1.00 55.03 72 SER A O 1
ATOM 580 N N . THR A 1 73 ? -3.878 19.410 -11.090 1.00 66.25 73 THR A N 1
ATOM 581 C CA . THR A 1 73 ? -4.376 19.725 -12.439 1.00 66.25 73 THR A CA 1
ATOM 582 C C . THR A 1 73 ? -3.446 20.688 -13.181 1.00 66.25 73 THR A C 1
ATOM 584 O O . THR A 1 73 ? -3.231 20.544 -14.382 1.00 66.25 73 THR A O 1
ATOM 587 N N . ALA A 1 74 ? -2.913 21.705 -12.496 1.00 63.69 74 ALA A N 1
ATOM 588 C CA . ALA A 1 74 ? -1.977 22.655 -13.090 1.00 63.69 74 ALA A CA 1
ATOM 589 C C . ALA A 1 74 ? -0.662 21.967 -13.478 1.00 63.69 74 ALA A C 1
ATOM 591 O O . ALA A 1 74 ? -0.202 22.138 -14.606 1.00 63.69 74 ALA A O 1
ATOM 592 N N . PHE A 1 75 ? -0.107 21.143 -12.584 1.00 60.53 75 PHE A N 1
ATOM 593 C CA . PHE A 1 75 ? 1.076 20.344 -12.871 1.00 60.53 75 PHE A CA 1
ATOM 594 C C . PHE A 1 75 ? 0.812 19.334 -13.984 1.00 60.53 75 PHE A C 1
ATOM 596 O O . PHE A 1 75 ? 1.593 19.284 -14.914 1.00 60.53 75 PHE A O 1
ATOM 603 N N . GLU A 1 76 ? -0.281 18.573 -13.944 1.00 58.34 76 GLU A N 1
ATOM 604 C CA . GLU A 1 76 ? -0.658 17.588 -14.963 1.00 58.34 76 GLU A CA 1
ATOM 605 C C . GLU A 1 76 ? -0.789 18.240 -16.337 1.00 58.34 76 GLU A C 1
ATOM 607 O O . GLU A 1 76 ? -0.227 17.736 -17.301 1.00 58.34 76 GLU A O 1
ATOM 612 N N . LYS A 1 77 ? -1.447 19.401 -16.445 1.00 68.56 77 LYS A N 1
ATOM 613 C CA . LYS A 1 77 ? -1.528 20.145 -17.713 1.00 68.56 77 LYS A CA 1
ATOM 614 C C . LYS A 1 77 ? -0.148 20.513 -18.251 1.00 68.56 77 LYS A C 1
ATOM 616 O O . LYS A 1 77 ? 0.110 20.343 -19.441 1.00 68.56 77 LYS A O 1
ATOM 621 N N . THR A 1 78 ? 0.734 21.012 -17.390 1.00 62.34 78 THR A N 1
ATOM 622 C CA . THR A 1 78 ? 2.115 21.352 -17.756 1.00 62.34 78 THR A CA 1
ATOM 623 C C . THR A 1 78 ? 2.921 20.097 -18.102 1.00 62.34 78 THR A C 1
ATOM 625 O O . THR A 1 78 ? 3.609 20.063 -19.120 1.00 62.34 78 THR A O 1
ATOM 628 N N . PHE A 1 79 ? 2.783 19.044 -17.303 1.00 58.88 79 PHE A N 1
ATOM 629 C CA . PHE A 1 79 ? 3.442 17.759 -17.459 1.00 58.88 79 PHE A CA 1
ATOM 630 C C . PHE A 1 79 ? 3.047 17.119 -18.781 1.00 58.88 79 PHE A C 1
ATOM 632 O O . PHE A 1 79 ? 3.932 16.868 -19.581 1.00 58.88 79 PHE A O 1
ATOM 639 N N . TYR A 1 80 ? 1.756 16.932 -19.070 1.00 59.03 80 TYR A N 1
ATOM 640 C CA . TYR A 1 80 ? 1.289 16.326 -20.319 1.00 59.03 80 TYR A CA 1
ATOM 641 C C . TYR A 1 80 ? 1.696 17.144 -21.546 1.00 59.03 80 TYR A C 1
ATOM 643 O O . TYR A 1 80 ? 2.197 16.568 -22.510 1.00 59.03 80 TYR A O 1
ATOM 651 N N . LYS A 1 81 ? 1.605 18.481 -21.478 1.00 72.00 81 LYS A N 1
ATOM 652 C CA . LYS A 1 81 ? 2.080 19.372 -22.548 1.00 72.00 81 LYS A CA 1
ATOM 653 C C . LYS A 1 81 ? 3.545 19.100 -22.910 1.00 72.00 81 LYS A C 1
ATOM 655 O O . LYS A 1 81 ? 3.878 19.009 -24.088 1.00 72.00 81 LYS A O 1
ATOM 660 N N . TYR A 1 82 ? 4.420 18.986 -21.912 1.00 61.22 82 TYR A N 1
ATOM 661 C CA . TYR A 1 82 ? 5.846 18.747 -22.145 1.00 61.22 82 TYR A CA 1
ATOM 662 C C . TYR A 1 82 ? 6.189 17.267 -22.325 1.00 61.22 82 TYR A C 1
ATOM 664 O O . TYR A 1 82 ? 7.179 16.956 -22.977 1.00 61.22 82 TYR A O 1
ATOM 672 N N . TYR A 1 83 ? 5.387 16.351 -21.789 1.00 58.84 83 TYR A N 1
ATOM 673 C CA . TYR A 1 83 ? 5.593 14.910 -21.882 1.00 58.84 83 TYR A CA 1
ATOM 674 C C . TYR A 1 83 ? 5.310 14.398 -23.296 1.00 58.84 83 TYR A C 1
ATOM 676 O O . TYR A 1 83 ? 6.083 13.605 -23.825 1.00 58.84 83 TYR A O 1
ATOM 684 N N . GLU A 1 84 ? 4.268 14.900 -23.959 1.00 64.56 84 GLU A N 1
ATOM 685 C CA . GLU A 1 84 ? 4.018 14.590 -25.372 1.00 64.56 84 GLU A CA 1
ATOM 686 C C . GLU A 1 84 ? 5.183 15.056 -26.257 1.00 64.56 84 GLU A C 1
ATOM 688 O O . GLU A 1 84 ? 5.703 14.296 -27.081 1.00 64.56 84 GLU A O 1
ATOM 693 N N . GLU A 1 85 ? 5.664 16.282 -26.032 1.00 67.06 85 GLU A N 1
ATOM 694 C CA . GLU A 1 85 ? 6.826 16.830 -26.732 1.00 67.06 85 GLU A CA 1
ATOM 695 C C . GLU A 1 85 ? 8.100 16.016 -26.431 1.00 67.06 85 GLU A C 1
ATOM 697 O O . GLU A 1 85 ? 8.862 15.669 -27.340 1.00 67.06 85 GLU A O 1
ATOM 702 N N . PHE A 1 86 ? 8.286 15.624 -25.170 1.00 61.31 86 PHE A N 1
ATOM 703 C CA . PHE A 1 86 ? 9.363 14.754 -24.706 1.00 61.31 86 PHE A CA 1
ATOM 704 C C . PHE A 1 86 ? 9.336 13.394 -25.414 1.00 61.31 86 PHE A C 1
ATOM 706 O O . PHE A 1 86 ? 10.368 12.951 -25.918 1.00 61.31 86 PHE A O 1
ATOM 713 N N . CYS A 1 87 ? 8.173 12.748 -25.531 1.00 56.97 87 CYS A N 1
ATOM 714 C CA . CYS A 1 87 ? 8.009 11.466 -26.216 1.00 56.97 87 CYS A CA 1
ATOM 715 C C . CYS A 1 87 ? 8.327 11.553 -27.715 1.00 56.97 87 CYS A C 1
ATOM 717 O O . CYS A 1 87 ? 8.983 10.656 -28.256 1.00 56.97 87 CYS A O 1
ATOM 719 N N . VAL A 1 88 ? 7.912 12.632 -28.386 1.00 66.06 88 VAL A N 1
ATOM 720 C CA . VAL A 1 88 ? 8.184 12.859 -29.815 1.00 66.06 88 VAL A CA 1
ATOM 721 C C . VAL A 1 88 ? 9.669 13.131 -30.064 1.00 66.06 88 VAL A C 1
ATOM 723 O O . VAL A 1 88 ? 10.258 12.561 -30.987 1.00 66.06 88 VAL A O 1
ATOM 726 N N . ILE A 1 89 ? 10.296 13.972 -29.240 1.00 63.22 89 ILE A N 1
ATOM 727 C CA . ILE A 1 89 ? 11.704 14.351 -29.403 1.00 63.22 89 ILE A CA 1
ATOM 728 C C . ILE A 1 89 ? 12.627 13.208 -28.993 1.00 63.22 89 ILE A C 1
ATOM 730 O O . ILE A 1 89 ? 13.616 12.978 -29.680 1.00 63.22 89 ILE A O 1
ATOM 734 N N . ARG A 1 90 ? 12.285 12.412 -27.972 1.00 61.56 90 ARG A N 1
ATOM 735 C CA . ARG A 1 90 ? 13.053 11.219 -27.574 1.00 61.56 90 ARG A CA 1
ATOM 736 C C . ARG A 1 90 ? 13.311 10.275 -28.745 1.00 61.56 90 ARG A C 1
ATOM 738 O O . ARG A 1 90 ? 14.430 9.799 -28.914 1.00 61.56 90 ARG A O 1
ATOM 745 N N . ARG A 1 91 ? 12.288 10.024 -29.572 1.00 62.62 91 ARG A N 1
ATOM 746 C CA . ARG A 1 91 ? 12.393 9.145 -30.753 1.00 62.62 91 ARG A CA 1
ATOM 747 C C . ARG A 1 91 ? 13.358 9.704 -31.806 1.00 62.62 91 ARG A C 1
ATOM 749 O O . ARG A 1 91 ? 14.005 8.934 -32.508 1.00 62.62 91 ARG A O 1
ATOM 756 N N . LYS A 1 92 ? 13.483 11.032 -31.894 1.00 63.28 92 LYS A N 1
ATOM 757 C CA . LYS A 1 92 ? 14.360 11.737 -32.846 1.00 63.28 92 LYS A CA 1
ATOM 758 C C . LYS A 1 92 ? 15.780 11.956 -32.300 1.00 63.28 92 LYS A C 1
ATOM 760 O O . LYS A 1 92 ? 16.756 11.819 -33.036 1.00 63.28 92 LYS A O 1
ATOM 765 N N . ALA A 1 93 ? 15.911 12.172 -30.990 1.00 61.09 93 ALA A N 1
ATOM 766 C CA . ALA A 1 93 ? 17.160 12.428 -30.270 1.00 61.09 93 ALA A CA 1
ATOM 767 C C . ALA A 1 93 ? 18.151 11.253 -30.282 1.00 61.09 93 ALA A C 1
ATOM 769 O O . ALA A 1 93 ? 19.342 11.456 -30.052 1.00 61.09 93 ALA A O 1
ATOM 770 N N . VAL A 1 94 ? 17.694 10.034 -30.598 1.00 57.72 94 VAL A N 1
ATOM 771 C CA . VAL A 1 94 ? 18.573 8.870 -30.825 1.00 57.72 94 VAL A CA 1
ATOM 772 C C . VAL A 1 94 ? 19.499 9.093 -32.028 1.00 57.72 94 VAL A C 1
ATOM 774 O O . VAL A 1 94 ? 20.611 8.573 -32.049 1.00 57.72 94 VAL A O 1
ATOM 777 N N . LYS A 1 95 ? 19.062 9.878 -33.022 1.00 60.16 95 LYS A N 1
ATOM 778 C CA . LYS A 1 95 ? 19.763 10.047 -34.305 1.00 60.16 95 LYS A CA 1
ATOM 779 C C . LYS A 1 95 ? 20.287 11.467 -34.543 1.00 60.16 95 LYS A C 1
ATOM 781 O O . LYS A 1 95 ? 21.125 11.649 -35.420 1.00 60.16 95 LYS A O 1
ATOM 786 N N . ASN A 1 96 ? 19.829 12.459 -33.776 1.00 73.81 96 ASN A N 1
ATOM 787 C CA . ASN A 1 96 ? 20.147 13.871 -33.992 1.00 73.81 96 ASN A CA 1
ATOM 788 C C . ASN A 1 96 ? 20.645 14.568 -32.709 1.00 73.81 96 ASN A C 1
ATOM 790 O O . ASN A 1 96 ? 20.011 14.508 -31.654 1.00 73.81 96 ASN A O 1
ATOM 794 N N . LYS A 1 97 ? 21.787 15.260 -32.816 1.00 73.75 97 LYS A N 1
ATOM 795 C CA . LYS A 1 97 ? 22.445 15.978 -31.714 1.00 73.75 97 LYS A CA 1
ATOM 796 C C . LYS A 1 97 ? 21.636 17.186 -31.226 1.00 73.75 97 LYS A C 1
ATOM 798 O O . LYS A 1 97 ? 21.620 17.432 -30.021 1.00 73.75 97 LYS A O 1
ATOM 803 N N . ASP A 1 98 ? 20.942 17.885 -32.121 1.00 73.56 98 ASP A N 1
ATOM 804 C CA . ASP A 1 98 ? 20.135 19.061 -31.767 1.00 73.56 98 ASP A CA 1
ATOM 805 C C . ASP A 1 98 ? 18.864 18.647 -31.016 1.00 73.56 98 ASP A C 1
ATOM 807 O O . ASP A 1 98 ? 18.513 19.233 -29.991 1.00 73.56 98 ASP A O 1
ATOM 811 N N . ASP A 1 99 ? 18.247 17.539 -31.436 1.00 73.06 99 ASP A N 1
ATOM 812 C CA . ASP A 1 99 ? 17.122 16.936 -30.718 1.00 73.06 99 ASP A CA 1
ATOM 813 C C . ASP A 1 99 ? 17.549 16.438 -29.328 1.00 73.06 99 ASP A C 1
ATOM 815 O O . ASP A 1 99 ? 16.784 16.554 -28.374 1.00 73.06 99 ASP A O 1
ATOM 819 N N . LYS A 1 100 ? 18.793 15.960 -29.159 1.00 72.00 100 LYS A N 1
ATOM 820 C CA . LYS A 1 100 ? 19.347 15.594 -27.842 1.00 72.00 100 LYS A CA 1
ATOM 821 C C . LYS A 1 100 ? 19.536 16.806 -26.921 1.00 72.00 100 LYS A C 1
ATOM 823 O O . LYS A 1 100 ? 19.363 16.669 -25.710 1.00 72.00 100 LYS A O 1
ATOM 828 N N . ALA A 1 101 ? 19.891 17.973 -27.460 1.00 77.81 101 ALA A N 1
ATOM 829 C CA . ALA A 1 101 ? 19.992 19.210 -26.684 1.00 77.81 101 ALA A CA 1
ATOM 830 C C . ALA A 1 101 ? 18.605 19.695 -26.235 1.00 77.81 101 ALA A C 1
ATOM 832 O O . ALA A 1 101 ? 18.387 19.879 -25.038 1.00 77.81 101 ALA A O 1
ATOM 833 N N . ARG A 1 102 ? 17.647 19.774 -27.168 1.00 76.75 102 ARG A N 1
ATOM 834 C CA . ARG A 1 102 ? 16.249 20.133 -26.877 1.00 76.75 102 ARG A CA 1
ATOM 835 C C . ARG A 1 102 ? 15.590 19.160 -25.898 1.00 76.75 102 ARG A C 1
ATOM 837 O O . ARG A 1 102 ? 14.845 19.557 -25.012 1.00 76.75 102 ARG A O 1
ATOM 844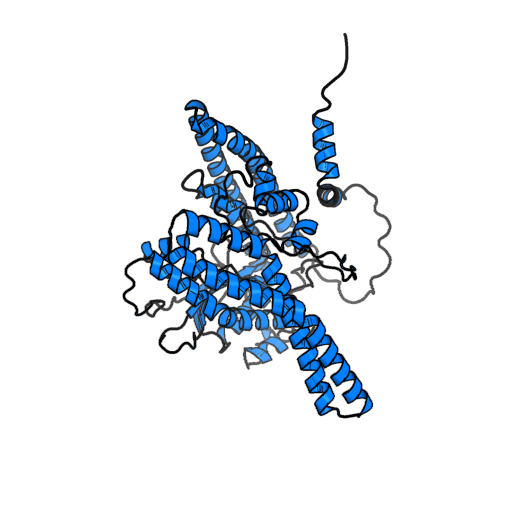 N N . TYR A 1 103 ? 15.905 17.874 -26.006 1.00 70.69 103 TYR A N 1
ATOM 845 C CA . TYR A 1 103 ? 15.432 16.857 -25.072 1.00 70.69 103 TYR A CA 1
ATOM 846 C C . TYR A 1 103 ? 15.935 17.074 -23.638 1.00 70.69 103 TYR A C 1
ATOM 848 O O . TYR A 1 103 ? 15.158 16.986 -22.688 1.00 70.69 103 TYR A O 1
ATOM 856 N N . LYS A 1 104 ? 17.230 17.383 -23.470 1.00 80.38 104 LYS A N 1
ATOM 857 C CA . LYS A 1 104 ? 17.808 17.711 -22.156 1.00 80.38 104 LYS A CA 1
ATOM 858 C C . LYS A 1 104 ? 17.184 18.968 -21.558 1.00 80.38 104 LYS A C 1
ATOM 860 O O . LYS A 1 104 ? 16.957 19.003 -20.353 1.00 80.38 104 LYS A O 1
ATOM 865 N N . GLU A 1 105 ? 16.909 19.968 -22.390 1.00 84.81 105 GLU A N 1
ATOM 866 C CA . GLU A 1 105 ? 16.212 21.189 -21.988 1.00 84.81 105 GLU A CA 1
ATOM 867 C C . GLU A 1 105 ? 14.814 20.868 -21.442 1.00 84.81 105 GLU A C 1
ATOM 869 O O . GLU A 1 105 ? 14.527 21.197 -20.295 1.00 84.81 105 GLU A O 1
ATOM 874 N N . ILE A 1 106 ? 13.996 20.113 -22.188 1.00 77.06 106 ILE A N 1
ATOM 875 C CA . ILE A 1 106 ? 12.652 19.699 -21.747 1.00 77.06 106 ILE A CA 1
ATOM 876 C C . ILE A 1 106 ? 12.708 18.901 -20.439 1.00 77.06 106 ILE A C 1
ATOM 878 O O . ILE A 1 106 ? 11.919 19.150 -19.528 1.00 77.06 106 ILE A O 1
ATOM 882 N N . PHE A 1 107 ? 13.653 17.965 -20.310 1.00 77.94 107 PHE A N 1
ATOM 883 C CA . PHE A 1 107 ? 13.821 17.194 -19.077 1.00 77.94 107 PHE A CA 1
ATOM 884 C C . PHE A 1 107 ? 14.213 18.077 -17.882 1.00 77.94 107 PHE A C 1
ATOM 886 O O . PHE A 1 107 ? 13.692 17.894 -16.781 1.00 77.94 107 PHE A O 1
ATOM 893 N N . SER A 1 108 ? 15.097 19.057 -18.093 1.00 84.44 108 SER A N 1
ATOM 894 C CA . SER A 1 108 ? 15.467 20.038 -17.069 1.00 84.44 108 SER A CA 1
ATOM 895 C C . SER A 1 108 ? 14.270 20.894 -16.650 1.00 84.44 108 SER A C 1
ATOM 897 O O . SER A 1 108 ? 14.066 21.108 -15.455 1.00 84.44 108 SER A O 1
ATOM 899 N N . THR A 1 109 ? 13.451 21.336 -17.607 1.00 82.38 109 THR A N 1
ATOM 900 C CA . THR A 1 109 ? 12.218 22.085 -17.335 1.00 82.38 109 THR A CA 1
ATOM 901 C C . THR A 1 109 ? 11.239 21.248 -16.517 1.00 82.38 109 THR A C 1
ATOM 903 O O . THR A 1 109 ? 10.775 21.710 -15.482 1.00 82.38 109 THR A O 1
ATOM 906 N N . LEU A 1 110 ? 10.997 19.985 -16.891 1.00 75.88 110 LEU A N 1
ATOM 907 C CA . LEU A 1 110 ? 10.128 19.076 -16.130 1.00 75.88 110 LEU A CA 1
ATOM 908 C C . LEU A 1 110 ? 10.595 18.885 -14.678 1.00 75.88 110 LEU A C 1
ATOM 910 O O . LEU A 1 110 ? 9.771 18.870 -13.765 1.00 75.88 110 LEU A O 1
ATOM 914 N N . LYS A 1 111 ? 11.909 18.770 -14.441 1.00 81.69 111 LYS A N 1
ATOM 915 C CA . LYS A 1 111 ? 12.468 18.702 -13.081 1.00 81.69 111 LYS A CA 1
ATOM 916 C C . LYS A 1 111 ? 12.258 19.991 -12.289 1.00 81.69 111 LYS A C 1
ATOM 918 O O . LYS A 1 111 ? 11.939 19.915 -11.101 1.00 81.69 111 LYS A O 1
ATOM 923 N N . SER A 1 112 ? 12.437 21.147 -12.928 1.00 84.69 112 SER A N 1
ATOM 924 C CA . SER A 1 112 ? 12.187 22.451 -12.304 1.00 84.69 112 SER A CA 1
ATOM 925 C C . SER A 1 112 ? 10.718 22.581 -11.907 1.00 84.69 112 SER A C 1
ATOM 927 O O . SER A 1 112 ? 10.426 22.807 -10.739 1.00 84.69 112 SER A O 1
ATOM 929 N N . GLU A 1 113 ? 9.798 22.305 -12.832 1.00 79.62 113 GLU A N 1
ATOM 930 C CA . GLU A 1 113 ? 8.350 22.362 -12.593 1.00 79.62 113 GLU A CA 1
ATOM 931 C C . GLU A 1 113 ? 7.907 21.393 -11.487 1.00 79.62 113 GLU A C 1
ATOM 933 O O . GLU A 1 113 ? 7.100 21.743 -10.629 1.00 79.62 113 GLU A O 1
ATOM 938 N N . ALA A 1 114 ? 8.466 20.177 -11.447 1.00 76.88 114 ALA A N 1
ATOM 939 C CA . ALA A 1 114 ? 8.199 19.224 -10.369 1.00 76.88 114 ALA A CA 1
ATOM 940 C C . ALA A 1 114 ? 8.708 19.727 -9.006 1.00 76.88 114 ALA A C 1
ATOM 942 O O . ALA A 1 114 ? 8.053 19.538 -7.974 1.00 76.88 114 ALA A O 1
ATOM 943 N N . THR A 1 115 ? 9.861 20.397 -8.991 1.00 83.25 115 THR A N 1
ATOM 944 C CA . THR A 1 115 ? 10.421 21.016 -7.781 1.00 83.25 115 THR A CA 1
ATOM 945 C C . THR A 1 115 ? 9.544 22.176 -7.308 1.00 83.25 115 THR A C 1
ATOM 947 O O . THR A 1 115 ? 9.190 22.233 -6.129 1.00 83.25 115 THR A O 1
ATOM 950 N N . ASP A 1 116 ? 9.106 23.040 -8.223 1.00 81.19 116 ASP A N 1
ATOM 951 C CA . ASP A 1 116 ? 8.233 24.175 -7.926 1.00 81.19 116 ASP A CA 1
ATOM 952 C C . ASP A 1 116 ? 6.858 23.714 -7.431 1.00 81.19 116 ASP A C 1
ATOM 954 O O . ASP A 1 116 ? 6.361 24.211 -6.417 1.00 81.19 116 ASP A O 1
ATOM 958 N N . ALA A 1 117 ? 6.264 22.705 -8.075 1.00 75.38 117 ALA A N 1
ATOM 959 C CA . ALA A 1 117 ? 5.008 22.099 -7.638 1.00 75.38 117 ALA A CA 1
ATOM 960 C C . ALA A 1 117 ? 5.132 21.483 -6.234 1.00 75.38 117 ALA A C 1
ATOM 962 O O . ALA A 1 117 ? 4.250 21.666 -5.392 1.00 75.38 117 ALA A O 1
ATOM 963 N N . THR A 1 118 ? 6.259 20.830 -5.931 1.00 78.31 118 THR A N 1
ATOM 964 C CA . THR A 1 118 ? 6.561 20.344 -4.574 1.00 78.31 118 THR A CA 1
ATOM 965 C C . THR A 1 118 ? 6.638 21.498 -3.572 1.00 78.31 118 THR A C 1
ATOM 967 O O . THR A 1 118 ? 6.082 21.399 -2.476 1.00 78.31 118 THR A O 1
ATOM 970 N N . GLY A 1 119 ? 7.269 22.615 -3.946 1.00 80.81 119 GLY A N 1
ATOM 971 C CA . GLY A 1 119 ? 7.319 23.836 -3.139 1.00 80.81 119 GLY A CA 1
ATOM 972 C C . GLY A 1 119 ? 5.931 24.415 -2.845 1.00 80.81 119 GLY A C 1
ATOM 973 O O . GLY A 1 119 ? 5.658 24.813 -1.712 1.00 80.81 119 GLY A O 1
ATOM 974 N N . GLN A 1 120 ? 5.021 24.385 -3.821 1.00 80.94 120 GLN A N 1
ATOM 975 C CA . GLN A 1 120 ? 3.639 24.858 -3.669 1.00 80.94 120 GLN A CA 1
ATOM 976 C C . GLN A 1 120 ? 2.781 23.974 -2.749 1.00 80.94 120 GLN A C 1
ATOM 978 O O . GLN A 1 120 ? 1.825 24.466 -2.148 1.00 80.94 120 GLN A O 1
ATOM 983 N N . LEU A 1 121 ? 3.127 22.693 -2.576 1.00 76.88 121 LEU A N 1
ATOM 984 C CA . LEU A 1 121 ? 2.446 21.813 -1.620 1.00 76.88 121 LEU A CA 1
ATOM 985 C C . LEU A 1 121 ? 2.818 22.124 -0.160 1.00 76.88 121 LEU A C 1
ATOM 987 O O . LEU A 1 121 ? 2.005 21.891 0.734 1.00 76.88 121 LEU A O 1
ATOM 991 N N . GLN A 1 122 ? 4.001 22.689 0.112 1.00 81.75 122 GLN A N 1
ATOM 992 C CA . GLN A 1 122 ? 4.480 22.928 1.485 1.00 81.75 122 GLN A CA 1
ATOM 993 C C . GLN A 1 122 ? 3.571 23.865 2.308 1.00 81.75 122 GLN A C 1
ATOM 995 O O . GLN A 1 122 ? 3.227 23.520 3.444 1.00 81.75 122 GLN A O 1
ATOM 1000 N N . PRO A 1 123 ? 3.106 25.020 1.785 1.00 81.75 123 PRO A N 1
ATOM 1001 C CA . PRO A 1 123 ? 2.124 25.845 2.485 1.00 81.75 123 PRO A CA 1
ATOM 1002 C C . PRO A 1 123 ? 0.822 25.098 2.798 1.00 81.75 123 PRO A C 1
ATOM 1004 O O . PRO A 1 123 ? 0.241 25.313 3.862 1.00 81.75 123 PRO A O 1
ATOM 1007 N N . ILE A 1 124 ? 0.377 24.200 1.912 1.00 80.19 124 ILE A N 1
ATOM 1008 C CA . ILE A 1 124 ? -0.840 23.403 2.117 1.00 80.19 124 ILE A CA 1
ATOM 1009 C C . ILE A 1 124 ? -0.631 22.392 3.242 1.00 80.19 124 ILE A C 1
ATOM 1011 O O . ILE A 1 124 ? -1.497 22.278 4.108 1.00 80.19 124 ILE A O 1
ATOM 1015 N N . ILE A 1 125 ? 0.526 21.721 3.297 1.00 81.38 125 ILE A N 1
ATOM 1016 C CA . ILE A 1 125 ? 0.881 20.826 4.411 1.00 81.38 125 ILE A CA 1
ATOM 1017 C C . ILE A 1 125 ? 0.792 21.588 5.736 1.00 81.38 125 ILE A C 1
ATOM 1019 O O . ILE A 1 125 ? 0.116 21.137 6.660 1.00 81.38 125 ILE A O 1
ATOM 1023 N N . LYS A 1 126 ? 1.394 22.782 5.814 1.00 82.62 126 LYS A N 1
ATOM 1024 C CA . LYS A 1 126 ? 1.358 23.621 7.025 1.00 82.62 126 LYS A CA 1
ATOM 1025 C C . LYS A 1 126 ? -0.069 24.004 7.429 1.00 82.62 126 LYS A C 1
ATOM 1027 O O . LYS A 1 126 ? -0.412 23.875 8.604 1.00 82.62 126 LYS A O 1
ATOM 1032 N N . LYS A 1 127 ? -0.913 24.420 6.474 1.00 82.62 127 LYS A N 1
ATOM 1033 C CA . LYS A 1 127 ? -2.340 24.702 6.725 1.00 82.62 127 LYS A CA 1
ATOM 1034 C C . LYS A 1 127 ? -3.079 23.460 7.237 1.00 82.62 127 LYS A C 1
ATOM 1036 O O . LYS A 1 127 ? -3.829 23.564 8.204 1.00 82.62 127 LYS A O 1
ATOM 1041 N N . CYS A 1 128 ? -2.846 22.293 6.632 1.00 79.50 128 CYS A N 1
ATOM 1042 C CA . CYS A 1 128 ? -3.474 21.032 7.037 1.00 79.50 128 CYS A CA 1
ATOM 1043 C C . CYS A 1 128 ? -3.107 20.651 8.469 1.00 79.50 128 CYS A C 1
ATOM 1045 O O . CYS A 1 128 ? -3.986 20.354 9.271 1.00 79.50 128 CYS A O 1
ATOM 1047 N N . VAL A 1 129 ? -1.818 20.698 8.811 1.00 78.88 129 VAL A N 1
ATOM 1048 C CA . VAL A 1 129 ? -1.338 20.413 10.171 1.00 78.88 129 VAL A CA 1
ATOM 1049 C C . VAL A 1 129 ? -1.952 21.375 11.179 1.00 78.88 129 VAL A C 1
ATOM 1051 O O . VAL A 1 129 ? -2.434 20.941 12.221 1.00 78.88 129 VAL A O 1
ATOM 1054 N N . ALA A 1 130 ? -1.977 22.674 10.869 1.00 81.38 130 ALA A N 1
ATOM 1055 C CA . ALA A 1 130 ? -2.592 23.672 11.738 1.00 81.38 130 ALA A CA 1
ATOM 1056 C C . ALA A 1 130 ? -4.095 23.412 11.935 1.00 81.38 130 ALA A C 1
ATOM 1058 O O . ALA A 1 130 ? -4.597 23.550 13.052 1.00 81.38 130 ALA A O 1
ATOM 1059 N N . PHE A 1 131 ? -4.800 22.980 10.884 1.00 80.69 131 PHE A N 1
ATOM 1060 C CA . PHE A 1 131 ? -6.200 22.582 10.982 1.00 80.69 131 PHE A CA 1
ATOM 1061 C C . PHE A 1 131 ? -6.376 21.389 11.919 1.00 80.69 131 PHE A C 1
ATOM 1063 O O . PHE A 1 131 ? -7.165 21.495 12.850 1.00 80.69 131 PHE A O 1
ATOM 1070 N N . TYR A 1 132 ? -5.618 20.303 11.747 1.00 78.12 132 TYR A N 1
ATOM 1071 C CA . TYR A 1 132 ? -5.737 19.133 12.621 1.00 78.12 132 TYR A CA 1
ATOM 1072 C C . TYR A 1 132 ? -5.380 19.438 14.079 1.00 78.12 132 TYR A C 1
ATOM 1074 O O . TYR A 1 132 ? -6.098 19.001 14.972 1.00 78.12 132 TYR A O 1
ATOM 1082 N N . LYS A 1 133 ? -4.352 20.258 14.331 1.00 76.69 133 LYS A N 1
ATOM 1083 C CA . LYS A 1 133 ? -4.016 20.730 15.686 1.00 76.69 133 LYS A CA 1
ATOM 1084 C C . LYS A 1 133 ? -5.153 21.543 16.317 1.00 76.69 133 LYS A C 1
ATOM 1086 O O . LYS A 1 133 ? -5.424 21.412 17.502 1.00 76.69 133 LYS A O 1
ATOM 1091 N N . THR A 1 134 ? -5.845 22.364 15.527 1.00 77.19 134 THR A N 1
ATOM 1092 C CA . THR A 1 134 ? -6.939 23.215 16.029 1.00 77.19 134 THR A CA 1
ATOM 1093 C C . THR A 1 134 ? -8.252 22.445 16.194 1.00 77.19 134 THR A C 1
ATOM 1095 O O . THR A 1 134 ? -8.962 22.635 17.174 1.00 77.19 134 THR A O 1
ATOM 1098 N N . ALA A 1 135 ? -8.591 21.600 15.219 1.00 71.75 135 ALA A N 1
ATOM 1099 C CA . ALA A 1 135 ? -9.848 20.858 15.152 1.00 71.75 135 ALA A CA 1
ATOM 1100 C C . ALA A 1 135 ? -9.840 19.597 16.024 1.00 71.75 135 ALA A C 1
ATOM 1102 O O . ALA A 1 135 ? -10.890 19.200 16.526 1.00 71.75 135 ALA A O 1
ATOM 1103 N N . GLY A 1 136 ? -8.666 18.980 16.191 1.00 65.75 136 GLY A N 1
ATOM 1104 C CA . GLY A 1 136 ? -8.451 17.886 17.129 1.00 65.75 136 GLY A CA 1
ATOM 1105 C C . GLY A 1 136 ? -8.593 18.371 18.566 1.00 65.75 136 GLY A C 1
ATOM 1106 O O . GLY A 1 136 ? -9.335 17.759 19.322 1.00 65.75 136 GLY A O 1
ATOM 1107 N N . GLY A 1 137 ? -7.975 19.515 18.879 1.00 66.81 137 GLY A N 1
ATOM 1108 C CA . GLY A 1 137 ? -7.826 20.057 20.228 1.00 66.81 137 GLY A CA 1
ATOM 1109 C C . GLY A 1 137 ? -6.356 20.013 20.680 1.00 66.81 137 GLY A C 1
ATOM 1110 O O . GLY A 1 137 ? -5.538 19.335 20.052 1.00 66.81 137 GLY A O 1
ATOM 1111 N N . PRO A 1 138 ? -5.987 20.762 21.736 1.00 58.12 138 PRO A N 1
ATOM 1112 C CA . PRO A 1 138 ? -4.599 20.870 22.203 1.00 58.12 138 PRO A CA 1
ATOM 1113 C C . PRO A 1 138 ? -3.996 19.536 22.677 1.00 58.12 138 PRO A C 1
ATOM 1115 O O . PRO A 1 138 ? -2.780 19.366 22.572 1.00 58.12 138 PRO A O 1
ATOM 1118 N N . ASP A 1 139 ? -4.839 18.591 23.104 1.00 58.03 139 ASP A N 1
ATOM 1119 C CA . ASP A 1 139 ? -4.436 17.292 23.663 1.00 58.03 139 ASP A CA 1
ATOM 1120 C C . ASP A 1 139 ? -4.391 16.164 22.612 1.00 58.03 139 ASP A C 1
ATOM 1122 O O . ASP A 1 139 ? -3.997 15.048 22.917 1.00 58.03 139 ASP A O 1
ATOM 1126 N N . HIS A 1 140 ? -4.787 16.430 21.362 1.00 55.41 140 HIS A N 1
ATOM 1127 C CA . HIS A 1 140 ? -5.148 15.387 20.382 1.00 55.41 140 HIS A CA 1
ATOM 1128 C C . HIS A 1 140 ? -4.111 15.146 19.283 1.00 55.41 140 HIS A C 1
ATOM 1130 O O . HIS A 1 140 ? -4.332 14.347 18.376 1.00 55.41 140 HIS A O 1
ATOM 1136 N N . PHE A 1 141 ? -3.006 15.895 19.299 1.00 54.47 141 PHE A N 1
ATOM 1137 C CA . PHE A 1 141 ? -1.973 15.838 18.254 1.00 54.47 141 PHE A CA 1
ATOM 1138 C C . PHE A 1 141 ? -0.553 15.677 18.793 1.00 54.47 141 PHE A C 1
ATOM 1140 O O . PHE A 1 141 ? 0.423 15.834 18.055 1.00 54.47 141 PHE A O 1
ATOM 1147 N N . GLN A 1 142 ? -0.426 15.406 20.086 1.00 56.00 142 GLN A N 1
ATOM 1148 C CA . GLN A 1 142 ? 0.853 15.173 20.726 1.00 56.00 142 GLN A CA 1
ATOM 1149 C C . GLN A 1 142 ? 0.889 13.701 21.112 1.00 56.00 142 GLN A C 1
ATOM 1151 O O . GLN A 1 142 ? 0.437 13.335 22.188 1.00 56.00 142 GLN A O 1
ATOM 1156 N N . LEU A 1 143 ? 1.422 12.851 20.223 1.00 53.91 143 LEU A N 1
ATOM 1157 C CA . LEU A 1 143 ? 2.034 11.630 20.740 1.00 53.91 143 LEU A CA 1
ATOM 1158 C C . LEU A 1 143 ? 3.093 12.098 21.729 1.00 53.91 143 LEU A C 1
ATOM 1160 O O . LEU A 1 143 ? 3.932 12.936 21.374 1.00 53.91 143 LEU A O 1
ATOM 1164 N N . ASP A 1 144 ? 2.975 11.615 22.954 1.00 53.72 144 ASP A N 1
ATOM 1165 C CA . ASP A 1 144 ? 3.817 12.020 24.061 1.00 53.72 144 ASP A CA 1
ATOM 1166 C C . ASP A 1 144 ? 5.311 11.903 23.650 1.00 53.72 144 ASP A C 1
ATOM 1168 O O . ASP A 1 144 ? 5.721 10.908 23.037 1.00 53.72 144 ASP A O 1
ATOM 1172 N N . PRO A 1 145 ? 6.118 12.963 23.855 1.00 49.09 145 PRO A N 1
ATOM 1173 C CA . PRO A 1 145 ? 7.522 12.991 23.455 1.00 49.09 145 PRO A CA 1
ATOM 1174 C C . PRO A 1 145 ? 8.372 11.851 24.028 1.00 49.09 145 PRO A C 1
ATOM 1176 O O . PRO A 1 145 ? 9.382 11.508 23.414 1.00 49.09 145 PRO A O 1
ATOM 1179 N N . GLU A 1 146 ? 7.980 11.255 25.160 1.00 48.97 146 GLU A N 1
ATOM 1180 C CA . GLU A 1 146 ? 8.705 10.139 25.787 1.00 48.97 146 GLU A CA 1
ATOM 1181 C C . GLU A 1 146 ? 8.665 8.846 24.948 1.00 48.97 146 GLU A C 1
ATOM 1183 O O . GLU A 1 146 ? 9.509 7.970 25.115 1.00 48.97 146 GLU A O 1
ATOM 1188 N N . PHE A 1 147 ? 7.764 8.748 23.962 1.00 53.00 147 PHE A N 1
ATOM 1189 C CA . PHE A 1 147 ? 7.623 7.590 23.066 1.00 53.00 147 PHE A CA 1
ATOM 1190 C C . PHE A 1 147 ? 8.646 7.571 21.908 1.00 53.00 147 PHE A C 1
ATOM 1192 O O . PHE A 1 147 ? 8.543 6.755 20.987 1.00 53.00 147 PHE A O 1
ATOM 1199 N N . ILE A 1 148 ? 9.619 8.490 21.912 1.00 51.44 148 ILE A N 1
ATOM 1200 C CA . ILE A 1 148 ? 10.557 8.746 20.810 1.00 51.44 148 ILE A CA 1
ATOM 1201 C C . ILE A 1 148 ? 11.996 8.451 21.252 1.00 51.44 148 ILE A C 1
ATOM 1203 O O . ILE A 1 148 ? 12.867 9.315 21.183 1.00 51.44 148 ILE A O 1
ATOM 1207 N N . GLU A 1 149 ? 12.290 7.217 21.649 1.00 46.34 149 GLU A N 1
ATOM 1208 C CA . GLU A 1 149 ? 13.664 6.725 21.536 1.00 46.34 149 GLU A CA 1
ATOM 1209 C C . GLU A 1 149 ? 13.717 5.593 20.509 1.00 46.34 149 GLU A C 1
ATOM 1211 O O . GLU A 1 149 ? 13.021 4.585 20.649 1.00 46.34 149 GLU A O 1
ATOM 1216 N N . PRO A 1 150 ? 14.511 5.727 19.428 1.00 48.22 150 PRO A N 1
ATOM 1217 C CA . PRO A 1 150 ? 14.768 4.592 18.566 1.00 48.22 150 PRO A CA 1
ATOM 1218 C C . PRO A 1 150 ? 15.504 3.547 19.403 1.00 48.22 150 PRO A C 1
ATOM 1220 O O . PRO A 1 150 ? 16.667 3.750 19.754 1.00 48.22 150 PRO A O 1
ATOM 1223 N N . MET A 1 151 ? 14.867 2.406 19.685 1.00 46.31 151 MET A N 1
ATOM 1224 C CA . MET A 1 151 ? 15.646 1.242 20.083 1.00 46.31 151 MET A CA 1
ATOM 1225 C C . MET A 1 151 ? 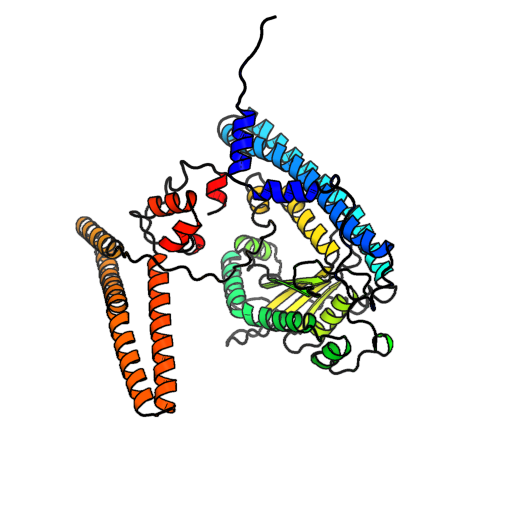16.690 1.007 18.984 1.00 46.31 151 MET A C 1
ATOM 1227 O O . MET A 1 151 ? 16.336 0.969 17.797 1.00 46.31 151 MET A O 1
ATOM 1231 N N . PRO A 1 152 ? 17.985 0.902 19.325 1.00 46.97 152 PRO A N 1
ATOM 1232 C CA . PRO A 1 152 ? 18.996 0.641 18.324 1.00 46.97 152 PRO A CA 1
ATOM 1233 C C . PRO A 1 152 ? 18.654 -0.695 17.664 1.00 46.97 152 PRO A C 1
ATOM 1235 O O . PRO A 1 152 ? 18.681 -1.734 18.326 1.00 46.97 152 PRO A O 1
ATOM 1238 N N . LEU A 1 153 ? 18.399 -0.674 16.349 1.00 49.09 153 LEU A N 1
ATOM 1239 C CA . LEU A 1 153 ? 18.113 -1.830 15.474 1.00 49.09 153 LEU A CA 1
ATOM 1240 C C . LEU A 1 153 ? 19.251 -2.879 15.428 1.00 49.09 153 LEU A C 1
ATOM 1242 O O . LEU A 1 153 ? 19.285 -3.772 14.590 1.00 49.09 153 LEU A O 1
ATOM 1246 N N . THR A 1 154 ? 20.173 -2.826 16.387 1.00 42.41 154 THR A N 1
ATOM 1247 C CA . THR A 1 154 ? 21.314 -3.719 16.608 1.00 42.41 154 THR A CA 1
ATOM 1248 C C . THR A 1 154 ? 20.959 -5.202 16.695 1.00 42.41 154 THR A C 1
ATOM 1250 O O . THR A 1 154 ? 21.860 -6.043 16.692 1.00 42.41 154 THR A O 1
ATOM 1253 N N . LYS A 1 155 ? 19.671 -5.564 16.713 1.00 43.91 155 LYS A N 1
ATOM 1254 C CA . LYS A 1 155 ? 19.225 -6.940 16.544 1.00 43.91 155 LYS A CA 1
ATOM 1255 C C . LYS A 1 155 ? 18.208 -7.082 15.403 1.00 43.91 155 LYS A C 1
ATOM 1257 O O . LYS A 1 155 ? 17.028 -7.286 15.629 1.00 43.91 155 LYS A O 1
ATOM 1262 N N . ARG A 1 156 ? 18.784 -7.235 14.203 1.00 53.97 156 ARG A N 1
ATOM 1263 C CA . ARG A 1 156 ? 18.615 -8.432 13.356 1.00 53.97 156 ARG A CA 1
ATOM 1264 C C . ARG A 1 156 ? 17.429 -8.451 12.375 1.00 53.97 156 ARG A C 1
ATOM 1266 O O . ARG A 1 156 ? 16.432 -9.120 12.597 1.00 53.97 156 ARG A O 1
ATOM 1273 N N . GLN A 1 157 ? 17.707 -7.968 11.164 1.00 51.47 157 GLN A N 1
ATOM 1274 C CA . GLN A 1 157 ? 17.114 -8.470 9.914 1.00 51.47 157 GLN A CA 1
ATOM 1275 C C . GLN A 1 157 ? 18.203 -9.072 9.003 1.00 51.47 157 GLN A C 1
ATOM 1277 O O . GLN A 1 157 ? 18.260 -8.844 7.796 1.00 51.47 157 GLN A O 1
ATOM 1282 N N . LEU A 1 158 ? 19.150 -9.788 9.611 1.00 49.75 158 LEU A N 1
ATOM 1283 C CA . LEU A 1 158 ? 20.228 -10.453 8.889 1.00 49.75 158 LEU A CA 1
ATOM 1284 C C . LEU A 1 158 ? 19.924 -11.940 8.822 1.00 49.75 158 LEU A C 1
ATOM 1286 O O . LEU A 1 158 ? 19.775 -12.572 9.871 1.00 49.75 158 LEU A O 1
ATOM 1290 N N . CYS A 1 159 ? 19.888 -12.466 7.600 1.00 49.25 159 CYS A N 1
ATOM 1291 C CA . CYS A 1 159 ? 20.146 -13.873 7.372 1.00 49.25 159 CYS A CA 1
ATOM 1292 C C . CYS A 1 159 ? 21.448 -14.240 8.107 1.00 49.25 159 CYS A C 1
ATOM 1294 O O . CYS A 1 159 ? 22.410 -13.472 8.048 1.00 49.25 159 CYS A O 1
ATOM 1296 N N . ASP A 1 160 ? 21.453 -15.338 8.863 1.00 50.22 160 ASP A N 1
ATOM 1297 C CA . ASP A 1 160 ? 22.707 -15.902 9.386 1.00 50.22 160 ASP A CA 1
ATOM 1298 C C . ASP A 1 160 ? 23.505 -16.594 8.255 1.00 50.22 160 ASP A C 1
ATOM 1300 O O . ASP A 1 160 ? 24.623 -17.036 8.493 1.00 50.22 160 ASP A O 1
ATOM 1304 N N . GLU A 1 161 ? 22.960 -16.678 7.033 1.00 55.53 161 GLU A N 1
ATOM 1305 C CA . GLU A 1 161 ? 23.688 -17.155 5.855 1.00 55.53 161 GLU A CA 1
ATOM 1306 C C . GLU A 1 161 ? 24.694 -16.105 5.378 1.00 55.53 161 GLU A C 1
ATOM 1308 O O . GLU A 1 161 ? 24.378 -14.914 5.261 1.00 55.53 161 GLU A O 1
ATOM 1313 N N . ASP A 1 162 ? 25.893 -16.581 5.044 1.00 57.62 162 ASP A N 1
ATOM 1314 C CA . ASP A 1 162 ? 27.014 -15.836 4.463 1.00 57.62 162 ASP A CA 1
ATOM 1315 C C . ASP A 1 162 ? 26.726 -15.373 3.014 1.00 57.62 162 ASP A C 1
ATOM 1317 O O . ASP A 1 162 ? 27.550 -15.526 2.111 1.00 57.62 162 ASP A O 1
ATOM 1321 N N . LEU A 1 163 ? 25.542 -14.808 2.754 1.00 65.19 163 LEU A N 1
ATOM 1322 C CA . LEU A 1 163 ? 25.208 -14.204 1.467 1.00 65.19 163 LEU A CA 1
ATOM 1323 C C . LEU A 1 163 ? 26.013 -12.913 1.306 1.00 65.19 163 LEU A C 1
ATOM 1325 O O . LEU A 1 163 ? 25.732 -11.887 1.936 1.00 65.19 163 LEU A O 1
ATOM 1329 N N . THR A 1 164 ? 27.041 -12.981 0.463 1.00 69.69 164 THR A N 1
ATOM 1330 C CA . THR A 1 164 ? 27.946 -11.855 0.198 1.00 69.69 164 THR A CA 1
ATOM 1331 C C . THR A 1 164 ? 27.372 -10.874 -0.825 1.00 69.69 164 THR A C 1
ATOM 1333 O O . THR A 1 164 ? 27.637 -9.672 -0.734 1.00 69.69 164 THR A O 1
ATOM 1336 N N . GLU A 1 165 ? 26.532 -11.338 -1.757 1.00 83.12 165 GLU A N 1
ATOM 1337 C CA . GLU A 1 165 ? 25.930 -10.478 -2.773 1.00 83.12 165 GLU A CA 1
ATOM 1338 C C . GLU A 1 165 ? 24.634 -9.803 -2.294 1.00 83.12 165 GLU A C 1
ATOM 1340 O O . GLU A 1 165 ? 23.705 -10.420 -1.770 1.00 83.12 165 GLU A O 1
ATOM 1345 N N . SER A 1 166 ? 24.538 -8.486 -2.520 1.00 82.75 166 SER A N 1
ATOM 1346 C CA . SER A 1 166 ? 23.365 -7.689 -2.119 1.00 82.75 166 SER A CA 1
ATOM 1347 C C . SER A 1 166 ? 22.085 -8.070 -2.875 1.00 82.75 166 SER A C 1
ATOM 1349 O O . SER A 1 166 ? 20.992 -7.878 -2.349 1.00 82.75 166 SER A O 1
ATOM 1351 N N . SER A 1 167 ? 22.214 -8.585 -4.099 1.00 83.31 167 SER A N 1
ATOM 1352 C CA . SER A 1 167 ? 21.131 -9.090 -4.957 1.00 83.31 167 SER A CA 1
ATOM 1353 C C . SER A 1 167 ? 20.535 -10.388 -4.416 1.00 83.31 167 SER A C 1
ATOM 1355 O O . SER A 1 167 ? 19.321 -10.471 -4.255 1.00 83.31 167 SER A O 1
ATOM 1357 N N . GLU A 1 168 ? 21.378 -11.366 -4.081 1.00 83.12 168 GLU A N 1
ATOM 1358 C CA . GLU A 1 168 ? 20.963 -12.652 -3.503 1.00 83.12 168 GLU A CA 1
ATOM 1359 C C . GLU A 1 168 ? 20.272 -12.440 -2.157 1.00 83.12 168 GLU A C 1
ATOM 1361 O O . GLU A 1 168 ? 19.168 -12.929 -1.923 1.00 83.12 168 GLU A O 1
ATOM 1366 N N . LYS A 1 169 ? 20.862 -11.590 -1.308 1.00 83.81 169 LYS A N 1
ATOM 1367 C CA . LYS A 1 169 ? 20.258 -11.202 -0.034 1.00 83.81 169 LYS A CA 1
ATOM 1368 C C . LYS A 1 169 ? 18.914 -10.492 -0.214 1.00 83.81 169 LYS A C 1
ATOM 1370 O O . LYS A 1 169 ? 17.998 -10.721 0.571 1.00 83.81 169 LYS A O 1
ATOM 1375 N N . ALA A 1 170 ? 18.777 -9.626 -1.221 1.00 86.94 170 ALA A N 1
ATOM 1376 C CA . ALA A 1 170 ? 17.506 -8.970 -1.520 1.00 86.94 170 ALA A CA 1
ATOM 1377 C C . ALA A 1 170 ? 16.435 -9.974 -1.963 1.00 86.94 170 ALA A C 1
ATOM 1379 O O . ALA A 1 170 ? 15.319 -9.912 -1.455 1.00 86.94 170 ALA A O 1
ATOM 1380 N N . ALA A 1 171 ? 16.774 -10.890 -2.874 1.00 86.75 171 ALA A N 1
ATOM 1381 C CA . ALA A 1 171 ? 15.859 -11.920 -3.361 1.00 86.75 171 ALA A CA 1
ATOM 1382 C C . ALA A 1 171 ? 15.374 -12.819 -2.215 1.00 86.75 171 ALA A C 1
ATOM 1384 O O . ALA A 1 171 ? 14.167 -12.966 -2.027 1.00 86.75 171 ALA A O 1
ATOM 1385 N N . PHE A 1 172 ? 16.303 -13.303 -1.386 1.00 85.31 172 PHE A N 1
ATOM 1386 C CA . PHE A 1 172 ? 15.993 -14.100 -0.201 1.00 85.31 172 PHE A CA 1
ATOM 1387 C C . PHE A 1 172 ? 15.052 -13.368 0.767 1.00 85.31 172 PHE A C 1
ATOM 1389 O O . PHE A 1 172 ? 14.030 -13.903 1.192 1.00 85.31 172 PHE A O 1
ATOM 1396 N N . LEU A 1 173 ? 15.355 -12.107 1.098 1.00 85.81 173 LEU A N 1
ATOM 1397 C CA . LEU A 1 173 ? 14.507 -11.320 1.996 1.00 85.81 173 LEU A CA 1
ATOM 1398 C C . LEU A 1 173 ? 13.115 -11.056 1.397 1.00 85.81 173 LEU A C 1
ATOM 1400 O O . LEU A 1 173 ? 12.142 -10.968 2.139 1.00 85.81 173 LEU A O 1
ATOM 1404 N N . ILE A 1 174 ? 12.989 -10.929 0.077 1.00 89.00 174 ILE A N 1
ATOM 1405 C CA . ILE A 1 174 ? 11.690 -10.751 -0.585 1.00 89.00 174 ILE A CA 1
ATOM 1406 C C . ILE A 1 174 ? 10.859 -12.030 -0.517 1.00 89.00 174 ILE A C 1
ATOM 1408 O O . ILE A 1 174 ? 9.672 -11.950 -0.205 1.00 89.00 174 ILE A O 1
ATOM 1412 N N . GLU A 1 175 ? 11.470 -13.190 -0.747 1.00 88.00 175 GLU A N 1
ATOM 1413 C CA . GLU A 1 175 ? 10.808 -14.490 -0.606 1.00 88.00 175 GLU A CA 1
ATOM 1414 C C . GLU A 1 175 ? 10.326 -14.714 0.834 1.00 88.00 175 GLU A C 1
ATOM 1416 O O . GLU A 1 175 ? 9.165 -15.056 1.065 1.00 88.00 175 GLU A O 1
ATOM 1421 N N . LEU A 1 176 ? 11.171 -14.403 1.822 1.00 84.44 176 LEU A N 1
ATOM 1422 C CA . LEU A 1 176 ? 10.785 -14.456 3.232 1.00 84.44 176 LEU A CA 1
ATOM 1423 C C . LEU A 1 176 ? 9.664 -13.455 3.560 1.00 84.44 176 LEU A C 1
ATOM 1425 O O . LEU A 1 176 ? 8.734 -13.765 4.310 1.00 84.44 176 LEU A O 1
ATOM 1429 N N . GLY A 1 177 ? 9.719 -12.258 2.972 1.00 88.56 177 GLY A N 1
ATOM 1430 C CA . GLY A 1 177 ? 8.656 -11.262 3.059 1.00 88.56 177 GLY A CA 1
ATOM 1431 C C . GLY A 1 177 ? 7.324 -11.785 2.528 1.00 88.56 177 GLY A C 1
ATOM 1432 O O . GLY A 1 177 ? 6.306 -11.613 3.199 1.00 88.56 177 GLY A O 1
ATOM 1433 N N . ALA A 1 178 ? 7.338 -12.485 1.391 1.00 90.19 178 ALA A N 1
ATOM 1434 C CA . ALA A 1 178 ? 6.157 -13.123 0.815 1.00 90.19 178 ALA A CA 1
ATOM 1435 C C . ALA A 1 178 ? 5.592 -14.204 1.752 1.00 90.19 178 ALA A C 1
ATOM 1437 O O . ALA A 1 178 ? 4.406 -14.183 2.073 1.00 90.19 178 ALA A O 1
ATOM 1438 N N . ALA A 1 179 ? 6.448 -15.086 2.278 1.00 87.56 179 ALA A N 1
ATOM 1439 C CA . ALA A 1 179 ? 6.044 -16.164 3.186 1.00 87.56 179 ALA A CA 1
ATOM 1440 C C . ALA A 1 179 ? 5.496 -15.668 4.542 1.00 87.56 179 ALA A C 1
ATOM 1442 O O . ALA A 1 179 ? 4.746 -16.372 5.217 1.00 87.56 179 ALA A O 1
ATOM 1443 N N . THR A 1 180 ? 5.873 -14.458 4.967 1.00 86.88 180 THR A N 1
ATOM 1444 C CA . THR A 1 180 ? 5.435 -13.847 6.237 1.00 86.88 180 THR A CA 1
ATOM 1445 C C . THR A 1 180 ? 4.319 -12.817 6.065 1.00 86.88 180 THR A C 1
ATOM 1447 O O . THR A 1 180 ? 3.824 -12.277 7.058 1.00 86.88 180 THR A O 1
ATOM 1450 N N . GLN A 1 181 ? 3.898 -12.550 4.826 1.00 91.56 181 GLN A N 1
ATOM 1451 C CA . GLN A 1 181 ? 2.980 -11.467 4.493 1.00 91.56 181 GLN A CA 1
ATOM 1452 C C . GLN A 1 181 ? 1.651 -11.586 5.245 1.00 91.56 181 GLN A C 1
ATOM 1454 O O . GLN A 1 181 ? 1.220 -10.618 5.865 1.00 91.56 181 GLN A O 1
ATOM 1459 N N . ASP A 1 182 ? 1.034 -12.764 5.283 1.00 92.88 182 ASP A N 1
ATOM 1460 C CA . ASP A 1 182 ? -0.279 -12.943 5.916 1.00 92.88 182 ASP A CA 1
ATOM 1461 C C . ASP A 1 182 ? -0.251 -12.754 7.433 1.00 92.88 182 ASP A C 1
ATOM 1463 O O . ASP A 1 182 ? -1.190 -12.200 8.009 1.00 92.88 182 ASP A O 1
ATOM 1467 N N . LYS A 1 183 ? 0.857 -13.127 8.085 1.00 91.44 183 LYS A N 1
ATOM 1468 C CA . LYS A 1 183 ? 1.057 -12.897 9.525 1.00 91.44 183 LYS A CA 1
ATOM 1469 C C . LYS A 1 183 ? 1.108 -11.409 9.859 1.00 91.44 183 LYS A C 1
ATOM 1471 O O . LYS A 1 183 ? 0.715 -11.012 10.947 1.00 91.44 183 LYS A O 1
ATOM 1476 N N . PHE A 1 184 ? 1.561 -10.587 8.916 1.00 94.38 184 PHE A N 1
ATOM 1477 C CA . PHE A 1 184 ? 1.525 -9.135 9.031 1.00 94.38 184 PHE A CA 1
ATOM 1478 C C . PHE A 1 184 ? 0.168 -8.547 8.620 1.00 94.38 184 PHE A C 1
ATOM 1480 O O . PHE A 1 184 ? -0.381 -7.697 9.318 1.00 94.38 184 PHE A O 1
ATOM 1487 N N . GLN A 1 185 ? -0.393 -8.981 7.490 1.00 96.12 185 GLN A N 1
ATOM 1488 C CA . GLN A 1 185 ? -1.595 -8.365 6.934 1.00 96.12 185 GLN A CA 1
ATOM 1489 C C . GLN A 1 185 ? -2.856 -8.699 7.725 1.00 96.12 185 GLN A C 1
ATOM 1491 O O . GLN A 1 185 ? -3.694 -7.823 7.922 1.00 96.12 185 GLN A O 1
ATOM 1496 N N . ASN A 1 186 ? -3.016 -9.944 8.174 1.00 96.06 186 ASN A N 1
ATOM 1497 C CA . ASN A 1 186 ? -4.274 -10.400 8.759 1.00 96.06 186 ASN A CA 1
ATOM 1498 C C . ASN A 1 186 ? -4.620 -9.707 10.085 1.00 96.06 186 ASN A C 1
ATOM 1500 O O . ASN A 1 186 ? -5.767 -9.274 10.213 1.00 96.06 186 ASN A O 1
ATOM 1504 N N . PRO A 1 187 ? -3.693 -9.517 11.046 1.00 95.94 187 PRO A N 1
ATOM 1505 C CA . PRO A 1 187 ? -4.026 -8.772 12.258 1.00 95.94 187 PRO A CA 1
ATOM 1506 C C . PRO A 1 187 ? -4.381 -7.307 11.965 1.00 95.94 187 PRO A C 1
ATOM 1508 O O . PRO A 1 187 ? -5.278 -6.759 12.598 1.00 95.94 187 PRO A O 1
ATOM 1511 N N . ILE A 1 188 ? -3.757 -6.693 10.953 1.00 97.56 188 ILE A N 1
ATOM 1512 C CA . ILE A 1 188 ? -4.077 -5.322 10.527 1.00 97.56 188 ILE A CA 1
ATOM 1513 C C . ILE A 1 188 ? -5.452 -5.257 9.862 1.00 97.56 188 ILE A C 1
ATOM 1515 O O . ILE A 1 188 ? -6.235 -4.371 10.186 1.00 97.56 188 ILE A O 1
ATOM 1519 N N . LYS A 1 189 ? -5.787 -6.208 8.981 1.00 97.62 189 LYS A N 1
ATOM 1520 C CA . LYS A 1 189 ? -7.127 -6.308 8.379 1.00 97.62 189 LYS A CA 1
ATOM 1521 C C . LYS A 1 189 ? -8.205 -6.475 9.451 1.00 97.62 189 LYS A C 1
ATOM 1523 O O . LYS A 1 189 ? -9.232 -5.813 9.369 1.00 97.62 189 LYS A O 1
ATOM 1528 N N . ARG A 1 190 ? -7.962 -7.301 10.480 1.00 97.25 190 ARG A N 1
ATOM 1529 C CA . ARG A 1 190 ? -8.875 -7.449 11.630 1.00 97.25 190 ARG A CA 1
ATOM 1530 C C . ARG A 1 190 ? -9.045 -6.138 12.392 1.00 97.25 190 ARG A C 1
ATOM 1532 O O . ARG A 1 190 ? -10.174 -5.716 12.602 1.00 97.25 190 ARG A O 1
ATOM 1539 N N . LEU A 1 191 ? -7.939 -5.468 12.725 1.00 96.69 191 LEU A N 1
ATOM 1540 C CA . LEU A 1 191 ? -7.970 -4.161 13.383 1.00 96.69 191 LEU A CA 1
ATOM 1541 C C . LEU A 1 191 ? -8.793 -3.152 12.574 1.00 96.69 191 LEU A C 1
ATOM 1543 O O . LEU A 1 191 ? -9.661 -2.479 13.116 1.00 96.69 191 LEU A O 1
ATOM 1547 N N . VAL A 1 192 ? -8.565 -3.062 11.263 1.00 97.12 192 VAL A N 1
ATOM 1548 C CA . VAL A 1 192 ? -9.311 -2.125 10.417 1.00 97.12 192 VAL A CA 1
ATOM 1549 C C . VAL A 1 192 ? -10.779 -2.523 10.261 1.00 97.12 192 VAL A C 1
ATOM 1551 O O . VAL A 1 192 ? -11.634 -1.638 10.215 1.00 97.12 192 VAL A O 1
ATOM 1554 N N . ALA A 1 193 ? -11.101 -3.816 10.221 1.00 96.75 193 ALA A N 1
ATOM 1555 C CA . ALA A 1 193 ? -12.485 -4.281 10.232 1.00 96.75 193 ALA A CA 1
ATOM 1556 C C . ALA A 1 193 ? -13.204 -3.856 11.520 1.00 96.75 193 ALA A C 1
ATOM 1558 O O . ALA A 1 193 ? -14.291 -3.296 11.439 1.00 96.75 193 ALA A O 1
ATOM 1559 N N . ASP A 1 194 ? -12.562 -4.016 12.679 1.00 96.31 194 ASP A N 1
ATOM 1560 C CA . ASP A 1 194 ? -13.136 -3.638 13.973 1.00 96.31 194 ASP A CA 1
ATOM 1561 C C . ASP A 1 194 ? -13.403 -2.134 14.081 1.00 96.31 194 ASP A C 1
ATOM 1563 O O . ASP A 1 194 ? -14.459 -1.721 14.550 1.00 96.31 194 ASP A O 1
ATOM 1567 N N . PHE A 1 195 ? -12.481 -1.298 13.599 1.00 95.44 195 PHE A N 1
ATOM 1568 C CA . PHE A 1 195 ? -12.664 0.158 13.580 1.00 95.44 195 PHE A CA 1
ATOM 1569 C C . PHE A 1 195 ? -13.768 0.627 12.622 1.00 95.44 195 PHE A C 1
ATOM 1571 O O . PHE A 1 195 ? -14.288 1.736 12.769 1.00 95.44 195 PHE A O 1
ATOM 1578 N N . ASN A 1 196 ? -14.089 -0.184 11.616 1.00 95.00 196 ASN A N 1
ATOM 1579 C CA . ASN A 1 196 ? -15.132 0.097 10.637 1.00 95.00 196 ASN A CA 1
ATOM 1580 C C . ASN A 1 196 ? -16.435 -0.667 10.920 1.00 95.00 196 ASN A C 1
ATOM 1582 O O . ASN A 1 196 ? -17.353 -0.590 10.102 1.00 95.00 196 ASN A O 1
ATOM 1586 N N . ASP A 1 197 ? -16.535 -1.390 12.041 1.00 94.44 197 ASP A N 1
ATOM 1587 C CA . ASP A 1 197 ? -17.785 -2.027 12.447 1.00 94.44 197 ASP A CA 1
ATOM 1588 C C . ASP A 1 197 ? -18.852 -0.940 12.693 1.00 94.44 197 ASP A C 1
ATOM 1590 O O . ASP A 1 197 ? -18.564 0.059 13.362 1.00 94.44 197 ASP A O 1
ATOM 1594 N N . PRO A 1 198 ? -20.089 -1.089 12.183 1.00 91.19 198 PRO A N 1
ATOM 1595 C CA . PRO A 1 198 ? -21.159 -0.115 12.408 1.00 91.19 198 PRO A CA 1
ATOM 1596 C C . PRO A 1 198 ? -21.480 0.148 13.886 1.00 91.19 198 PRO A C 1
ATOM 1598 O O . PRO A 1 198 ? -22.041 1.194 14.212 1.00 91.19 198 PRO A O 1
ATOM 1601 N N . ASN A 1 199 ? -21.139 -0.792 14.769 1.00 92.31 199 ASN A N 1
ATOM 1602 C CA . ASN A 1 199 ? -21.333 -0.708 16.212 1.00 92.31 199 ASN A CA 1
ATOM 1603 C C . ASN A 1 199 ? -20.049 -0.320 16.962 1.00 92.31 199 ASN A C 1
ATOM 1605 O O . ASN A 1 199 ? -20.047 -0.332 18.194 1.00 92.31 199 ASN A O 1
ATOM 1609 N N . ALA A 1 200 ? -18.959 -0.001 16.255 1.00 92.69 200 ALA A N 1
ATOM 1610 C CA . ALA A 1 200 ? -17.708 0.403 16.879 1.00 92.69 200 ALA A CA 1
ATOM 1611 C C . ALA A 1 200 ? -17.887 1.681 17.714 1.00 92.69 200 ALA A C 1
ATOM 1613 O O . ALA A 1 200 ? -18.467 2.676 17.269 1.00 92.69 200 ALA A O 1
ATOM 1614 N N . SER A 1 201 ? -17.342 1.658 18.928 1.00 90.69 201 SER A N 1
ATOM 1615 C CA . SER A 1 201 ? -17.211 2.811 19.812 1.00 90.69 201 SER A CA 1
ATOM 1616 C C . SER A 1 201 ? -15.824 2.834 20.457 1.00 90.69 201 SER A C 1
ATOM 1618 O O . SER A 1 201 ? -15.064 1.865 20.384 1.00 90.69 201 SER A O 1
ATOM 1620 N N . PHE A 1 202 ? -15.483 3.941 21.123 1.00 88.00 202 PHE A N 1
ATOM 1621 C CA . PHE A 1 202 ? -14.229 4.022 21.872 1.00 88.00 202 PHE A CA 1
ATOM 1622 C C . PHE A 1 202 ? -14.173 2.933 22.940 1.00 88.00 202 PHE A C 1
ATOM 1624 O O . PHE A 1 202 ? -13.168 2.240 23.060 1.00 88.00 202 PHE A O 1
ATOM 1631 N N . GLU A 1 203 ? -15.271 2.743 23.666 1.00 87.38 203 GLU A N 1
ATOM 1632 C CA . GLU A 1 203 ? -15.414 1.729 24.702 1.00 87.38 203 GLU A CA 1
ATOM 1633 C C . GLU A 1 203 ? -15.251 0.315 24.134 1.00 87.38 203 GLU A C 1
ATOM 1635 O O . GLU A 1 203 ? -14.492 -0.472 24.698 1.00 87.38 203 GLU A O 1
ATOM 1640 N N . SER A 1 204 ? -15.902 -0.002 23.005 1.00 91.88 204 SER A N 1
ATOM 1641 C CA . SER A 1 204 ? -15.827 -1.347 22.420 1.00 91.88 204 SER A CA 1
ATOM 1642 C C . SER A 1 204 ? -14.411 -1.687 21.945 1.00 91.88 204 SER A C 1
ATOM 1644 O O . SER A 1 204 ? -13.941 -2.806 22.153 1.00 91.88 204 SER A O 1
ATOM 1646 N N . ILE A 1 205 ? -13.702 -0.724 21.347 1.00 93.38 205 ILE A N 1
ATOM 1647 C CA . ILE A 1 205 ? -12.323 -0.907 20.880 1.00 93.38 205 ILE A CA 1
ATOM 1648 C C . ILE A 1 205 ? -11.335 -0.962 22.053 1.00 93.38 205 ILE A C 1
ATOM 1650 O O . ILE A 1 205 ? -10.474 -1.843 22.074 1.00 93.38 205 ILE A O 1
ATOM 1654 N N . HIS A 1 206 ? -11.484 -0.094 23.061 1.00 89.38 206 HIS A N 1
ATOM 1655 C CA . HIS A 1 206 ? -10.683 -0.146 24.291 1.00 89.38 206 HIS A CA 1
ATOM 1656 C C . HIS A 1 206 ? -10.814 -1.501 24.987 1.00 89.38 206 HIS A C 1
ATOM 1658 O O . HIS A 1 206 ? -9.807 -2.136 25.300 1.00 89.38 206 HIS A O 1
ATOM 1664 N N . GLN A 1 207 ? -12.047 -1.975 25.171 1.00 89.31 207 GLN A N 1
ATOM 1665 C CA . GLN A 1 207 ? -12.311 -3.256 25.815 1.00 89.31 207 GLN A CA 1
ATOM 1666 C C . GLN A 1 207 ? -11.699 -4.425 25.034 1.00 89.31 207 GLN A C 1
ATOM 1668 O O . GLN A 1 207 ? -11.208 -5.373 25.644 1.00 89.31 207 GLN A O 1
ATOM 1673 N N . LYS A 1 208 ? -11.712 -4.357 23.697 1.00 92.38 208 LYS A N 1
ATOM 1674 C CA . LYS A 1 208 ? -11.177 -5.416 22.835 1.00 92.38 208 LYS A CA 1
ATOM 1675 C C . LYS A 1 208 ? -9.648 -5.485 22.833 1.00 92.38 208 LYS A C 1
ATOM 1677 O O . LYS A 1 208 ? -9.109 -6.587 22.792 1.00 92.38 208 LYS A O 1
ATOM 1682 N N . TYR A 1 209 ? -8.964 -4.341 22.844 1.00 90.44 209 TYR A N 1
ATOM 1683 C CA . TYR A 1 209 ? -7.520 -4.280 22.572 1.00 90.44 209 TYR A CA 1
ATOM 1684 C C . TYR A 1 209 ? -6.651 -3.828 23.741 1.00 90.44 209 TYR A C 1
ATOM 1686 O O . TYR A 1 209 ? -5.501 -4.243 23.827 1.00 90.44 209 TYR A O 1
ATOM 1694 N N . LEU A 1 210 ? -7.162 -2.956 24.608 1.00 84.25 210 LEU A N 1
ATOM 1695 C CA . LEU A 1 210 ? -6.369 -2.309 25.656 1.00 84.25 210 LEU A CA 1
ATOM 1696 C C . LEU A 1 210 ? -6.614 -2.925 27.035 1.00 84.25 210 LEU A C 1
ATOM 1698 O O . LEU A 1 210 ? -5.848 -2.663 27.952 1.00 84.25 210 LEU A O 1
ATOM 1702 N N . PHE A 1 211 ? -7.661 -3.748 27.178 1.00 72.38 211 PHE A N 1
ATOM 1703 C CA . PHE A 1 211 ? -8.054 -4.429 28.421 1.00 72.38 211 PHE A CA 1
ATOM 1704 C C . PHE A 1 211 ? -8.240 -3.495 29.636 1.00 72.38 211 PHE A C 1
ATOM 1706 O O . PHE A 1 211 ? -8.383 -3.956 30.768 1.00 72.38 211 PHE A O 1
ATOM 1713 N N . GLU A 1 212 ? -8.323 -2.187 29.390 1.00 73.44 212 GLU A N 1
ATOM 1714 C CA . GLU A 1 212 ? -8.577 -1.127 30.357 1.00 73.44 212 GLU A CA 1
ATOM 1715 C C . GLU A 1 212 ? -9.757 -0.278 29.878 1.00 73.44 212 GLU A C 1
ATOM 1717 O O . GLU A 1 212 ? -9.966 -0.079 28.675 1.00 73.44 212 GLU A O 1
ATOM 1722 N N . MET A 1 213 ? -10.539 0.240 30.829 1.00 65.12 213 MET A N 1
ATOM 1723 C CA . MET A 1 213 ? -11.578 1.219 30.511 1.00 65.12 213 MET A CA 1
ATOM 1724 C C . MET A 1 213 ? -10.935 2.456 29.875 1.00 65.12 213 MET A C 1
ATOM 1726 O O . MET A 1 213 ? -9.863 2.870 30.325 1.00 65.12 213 MET A O 1
ATOM 1730 N N . PRO A 1 214 ? -11.573 3.082 28.867 1.00 67.62 214 PRO A N 1
ATOM 1731 C CA . PRO A 1 214 ? -11.077 4.342 28.345 1.00 67.62 214 PRO A CA 1
ATOM 1732 C C . PRO A 1 214 ? -10.918 5.346 29.492 1.00 67.62 214 PRO A C 1
ATOM 1734 O O . PRO A 1 214 ? -11.733 5.349 30.425 1.00 67.62 214 PRO A O 1
ATOM 1737 N N . PRO A 1 215 ? -9.884 6.205 29.448 1.00 68.56 215 PRO A N 1
ATOM 1738 C CA . PRO A 1 215 ? -9.719 7.238 30.454 1.00 68.56 215 PRO A CA 1
ATOM 1739 C C . PRO A 1 215 ? -11.012 8.065 30.554 1.00 68.56 215 PRO A C 1
ATOM 1741 O O . PRO A 1 215 ? -11.689 8.260 29.540 1.00 68.56 215 PRO A O 1
ATOM 1744 N N . PRO A 1 216 ? -11.375 8.591 31.741 1.00 70.31 216 PRO A N 1
ATOM 1745 C CA . PRO A 1 216 ? -12.626 9.334 31.927 1.00 70.31 216 PRO A CA 1
ATOM 1746 C C . PRO A 1 216 ? -12.816 10.501 30.947 1.00 70.31 216 PRO A C 1
ATOM 1748 O O . PRO A 1 216 ? -13.943 10.877 30.648 1.00 70.31 216 PRO A O 1
ATOM 1751 N N . SER A 1 217 ? -11.717 11.051 30.419 1.00 67.56 217 SER A N 1
ATOM 1752 C CA . SER A 1 217 ? -11.706 12.088 29.383 1.00 67.56 217 SER A CA 1
ATOM 1753 C C . SER A 1 217 ? -12.242 11.627 28.020 1.00 67.56 217 SER A C 1
ATOM 1755 O O . SER A 1 217 ? -12.605 12.476 27.206 1.00 67.56 217 SER A O 1
ATOM 1757 N N . MET A 1 218 ? -12.289 10.317 27.757 1.00 65.94 218 MET A N 1
ATOM 1758 C CA . MET A 1 218 ? -12.777 9.724 26.508 1.00 65.94 218 MET A CA 1
ATOM 1759 C C . MET A 1 218 ? -14.158 9.067 26.619 1.00 65.94 218 MET A C 1
ATOM 1761 O O . MET A 1 218 ? -14.788 8.827 25.590 1.00 65.94 218 MET A O 1
ATOM 1765 N N . ALA A 1 219 ? -14.658 8.824 27.832 1.00 72.62 219 ALA A N 1
ATOM 1766 C CA . ALA A 1 219 ? -15.959 8.195 28.041 1.00 72.62 219 ALA A CA 1
ATOM 1767 C C . ALA A 1 219 ? -17.113 9.055 27.489 1.00 72.62 219 ALA A C 1
ATOM 1769 O O . ALA A 1 219 ? -17.225 10.243 27.801 1.00 72.62 219 ALA A O 1
ATOM 1770 N N . GLY A 1 220 ? -17.992 8.449 26.683 1.00 74.75 220 GLY A N 1
ATOM 1771 C CA . GLY A 1 220 ? -19.175 9.122 26.129 1.00 74.75 220 GLY A CA 1
ATOM 1772 C C . GLY A 1 220 ? -18.880 10.144 25.025 1.00 74.75 220 GLY A C 1
ATOM 1773 O O . GLY A 1 220 ? -19.787 10.860 24.590 1.00 74.75 220 GLY A O 1
ATOM 1774 N N . LEU A 1 221 ? -17.632 10.227 24.552 1.00 71.94 221 LEU A N 1
ATOM 1775 C CA . LEU A 1 221 ? -17.318 10.974 23.340 1.00 71.94 221 LEU A CA 1
ATOM 1776 C C . LEU A 1 221 ? -17.912 10.266 22.114 1.00 71.94 221 LEU A C 1
ATOM 1778 O O . LEU A 1 221 ? -17.948 9.036 22.062 1.00 71.94 221 LEU A O 1
ATOM 1782 N N . PRO A 1 222 ? -18.354 11.016 21.088 1.00 83.19 222 PRO A N 1
ATOM 1783 C CA . PRO A 1 222 ? -18.778 10.393 19.843 1.00 83.19 222 PRO A CA 1
ATOM 1784 C C . PRO A 1 222 ? -17.601 9.628 19.227 1.00 83.19 222 PRO A C 1
ATOM 1786 O O . PRO A 1 222 ? -16.481 10.138 19.230 1.00 83.19 222 PRO A O 1
ATOM 1789 N N . TRP A 1 223 ? -17.876 8.452 18.645 1.00 85.38 223 TRP A N 1
ATOM 1790 C CA . TRP A 1 223 ? -16.876 7.580 18.001 1.00 85.38 223 TRP A CA 1
ATOM 1791 C C . TRP A 1 223 ? -15.942 8.326 17.037 1.00 85.38 223 TRP A C 1
ATOM 1793 O O . TRP A 1 223 ? -14.756 8.032 16.926 1.00 85.38 223 TRP A O 1
ATOM 1803 N N . ARG A 1 224 ? -16.473 9.358 16.381 1.00 85.12 224 ARG A N 1
ATOM 1804 C CA . ARG A 1 224 ? -15.713 10.297 15.563 1.00 85.12 224 ARG A CA 1
ATOM 1805 C C . ARG A 1 224 ? -16.143 11.722 15.855 1.00 85.12 224 ARG A C 1
ATOM 1807 O O . ARG A 1 224 ? -17.325 11.997 16.080 1.00 85.12 224 ARG A O 1
ATOM 1814 N N . ASN A 1 225 ? -15.208 12.655 15.765 1.00 80.81 225 ASN A N 1
ATOM 1815 C CA . ASN A 1 225 ? -15.518 14.069 15.780 1.00 80.81 225 ASN A CA 1
ATOM 1816 C C . ASN A 1 225 ? -16.311 14.412 14.500 1.00 80.81 225 ASN A C 1
ATOM 1818 O O . ASN A 1 225 ? -15.793 14.266 13.389 1.00 80.81 225 ASN A O 1
ATOM 1822 N N . PRO A 1 226 ? -17.563 14.898 14.619 1.00 79.12 226 PRO A N 1
ATOM 1823 C CA . PRO A 1 226 ? -18.436 15.150 13.469 1.00 79.12 226 PRO A CA 1
ATOM 1824 C C . PRO A 1 226 ? -17.935 16.288 12.560 1.00 79.12 226 PRO A C 1
ATOM 1826 O O . PRO A 1 226 ? -18.467 16.490 11.467 1.00 79.12 226 PRO A O 1
ATOM 1829 N N . THR A 1 227 ? -16.912 17.024 13.006 1.00 74.75 227 THR A N 1
ATOM 1830 C CA . THR A 1 227 ? -16.132 17.991 12.220 1.00 74.75 227 THR A CA 1
ATOM 1831 C C . THR A 1 227 ? -15.459 17.331 11.017 1.00 74.75 227 THR A C 1
ATOM 1833 O O . THR A 1 227 ? -15.406 17.941 9.949 1.00 74.75 227 THR A O 1
ATOM 1836 N N . PHE A 1 228 ? -14.975 16.093 11.165 1.00 78.88 228 PHE A N 1
ATOM 1837 C CA . PHE A 1 228 ? -14.341 15.341 10.086 1.00 78.88 228 PHE A CA 1
ATOM 1838 C C . PHE A 1 228 ? -15.408 14.552 9.318 1.00 78.88 228 PHE A C 1
ATOM 1840 O O . PHE A 1 228 ? -16.134 13.719 9.869 1.00 78.88 228 PHE A O 1
ATOM 1847 N N . VAL A 1 229 ? -15.551 14.873 8.032 1.00 74.25 229 VAL A N 1
ATOM 1848 C CA . VAL A 1 229 ? -16.560 14.278 7.152 1.00 74.25 229 VAL A CA 1
ATOM 1849 C C . VAL A 1 229 ? -15.927 13.139 6.372 1.00 74.25 229 VAL A C 1
ATOM 1851 O O . VAL A 1 229 ? -14.962 13.349 5.648 1.00 74.25 229 VAL A O 1
ATOM 1854 N N . LEU A 1 230 ? -16.510 11.952 6.510 1.00 77.75 230 LEU A N 1
ATOM 1855 C CA . LEU A 1 230 ? -16.120 10.761 5.763 1.00 77.75 230 LEU A CA 1
ATOM 1856 C C . LEU A 1 230 ? -16.498 10.922 4.287 1.00 77.75 230 LEU A C 1
ATOM 1858 O O . LEU A 1 230 ? -17.492 11.581 3.966 1.00 77.75 230 LEU A O 1
ATOM 1862 N N . GLU A 1 231 ? -15.734 10.313 3.378 1.00 70.44 231 GLU A N 1
ATOM 1863 C CA . GLU A 1 231 ? -16.076 10.417 1.957 1.00 70.44 231 GLU A CA 1
ATOM 1864 C C . GLU A 1 231 ? -17.361 9.660 1.607 1.00 70.44 231 GLU A C 1
ATOM 1866 O O . GLU A 1 231 ? -17.489 8.478 1.938 1.00 70.44 231 GLU A O 1
ATOM 1871 N N . PRO A 1 232 ? -18.287 10.309 0.878 1.00 69.88 232 PRO A N 1
ATOM 1872 C CA . PRO A 1 232 ? -19.455 9.634 0.335 1.00 69.88 232 PRO A CA 1
ATOM 1873 C C . PRO A 1 232 ? -19.049 8.516 -0.633 1.00 69.88 232 PRO A C 1
ATOM 1875 O O . PRO A 1 232 ? -18.186 8.719 -1.484 1.00 69.88 232 PRO A O 1
ATOM 1878 N N . GLY A 1 233 ? -19.722 7.366 -0.547 1.00 67.44 233 GLY A N 1
ATOM 1879 C CA . GLY A 1 233 ? -19.579 6.260 -1.505 1.00 67.44 233 GLY A CA 1
ATOM 1880 C C . GLY A 1 233 ? -18.518 5.212 -1.159 1.00 67.44 233 GLY A C 1
ATOM 1881 O O . GLY A 1 233 ? -18.490 4.171 -1.801 1.00 67.44 233 GLY A O 1
ATOM 1882 N N . ASP A 1 234 ? -17.708 5.435 -0.124 1.00 66.12 234 ASP A N 1
ATOM 1883 C CA . ASP A 1 234 ? -16.642 4.512 0.302 1.00 66.12 234 ASP A CA 1
ATOM 1884 C C . ASP A 1 234 ? -16.967 3.839 1.649 1.00 66.12 234 ASP A C 1
ATOM 1886 O O . ASP A 1 234 ? -16.150 3.774 2.571 1.00 66.12 234 ASP A O 1
ATOM 1890 N N . GLY A 1 235 ? -18.234 3.441 1.801 1.00 70.56 235 GLY A N 1
ATOM 1891 C CA . GLY A 1 235 ? -18.749 2.730 2.976 1.00 70.56 235 GLY A CA 1
ATOM 1892 C C . GLY A 1 235 ? -18.640 3.480 4.307 1.00 70.56 235 GLY A C 1
ATOM 1893 O O . GLY A 1 235 ? -18.702 2.836 5.343 1.00 70.56 235 GLY A O 1
ATOM 1894 N N . GLU A 1 236 ? -18.426 4.803 4.292 1.00 80.31 236 GLU A N 1
ATOM 1895 C CA . GLU A 1 236 ? -18.174 5.607 5.500 1.00 80.31 236 GLU A CA 1
ATOM 1896 C C . GLU A 1 236 ? -17.074 5.000 6.398 1.00 80.31 236 GLU A C 1
ATOM 1898 O O . GLU A 1 236 ? -17.141 5.040 7.624 1.00 80.31 236 GLU A O 1
ATOM 1903 N N . ARG A 1 237 ? -16.020 4.445 5.782 1.00 88.69 237 ARG A N 1
ATOM 1904 C CA . ARG A 1 237 ? -14.889 3.881 6.529 1.00 88.69 237 ARG A CA 1
ATOM 1905 C C . ARG A 1 237 ? -14.140 4.958 7.314 1.00 88.69 237 ARG A C 1
ATOM 1907 O O . ARG A 1 237 ? -13.746 5.987 6.747 1.00 88.69 237 ARG A O 1
ATOM 1914 N N . VAL A 1 238 ? -13.901 4.689 8.593 1.00 90.69 238 VAL A N 1
ATOM 1915 C CA . VAL A 1 238 ? -13.157 5.531 9.539 1.00 90.69 238 VAL A CA 1
ATOM 1916 C C . VAL A 1 238 ? -11.648 5.294 9.417 1.00 90.69 238 VAL A C 1
ATOM 1918 O O . VAL A 1 238 ? -10.869 6.246 9.500 1.00 90.69 238 VAL A O 1
ATOM 1921 N N . VAL A 1 239 ? -11.244 4.049 9.145 1.00 94.81 239 VAL A N 1
ATOM 1922 C CA . VAL A 1 239 ? -9.847 3.650 8.911 1.00 94.81 239 VAL A CA 1
ATOM 1923 C C . VAL A 1 239 ? -9.739 2.920 7.579 1.00 94.81 239 VAL A C 1
ATOM 1925 O O . VAL A 1 239 ? -10.622 2.143 7.219 1.00 94.81 239 VAL A O 1
ATOM 1928 N N . ARG A 1 240 ? -8.665 3.161 6.825 1.00 94.62 240 ARG A N 1
ATOM 1929 C CA . ARG A 1 240 ? -8.372 2.413 5.591 1.00 94.62 240 ARG A CA 1
ATOM 1930 C C . ARG A 1 240 ? -6.957 1.893 5.603 1.00 94.62 240 ARG A C 1
ATOM 1932 O O . ARG A 1 240 ? -6.035 2.625 5.943 1.00 94.62 240 ARG A O 1
ATOM 1939 N N . GLU A 1 241 ? -6.787 0.671 5.142 1.00 96.44 241 GLU A N 1
ATOM 1940 C CA . GLU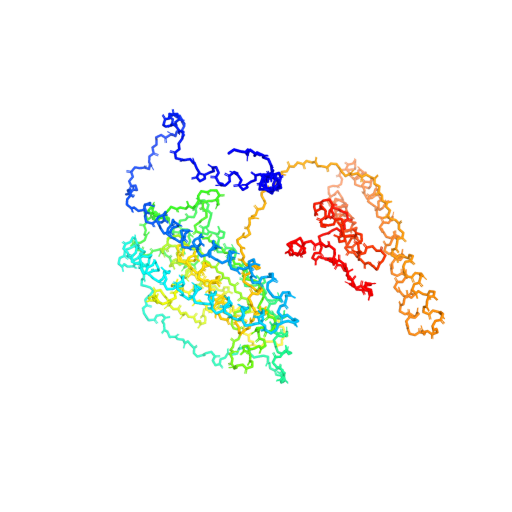 A 1 241 ? -5.510 0.032 4.906 1.00 96.44 241 GLU A CA 1
ATOM 1941 C C . GLU A 1 241 ? -5.179 -0.023 3.415 1.00 96.44 241 GLU A C 1
ATOM 1943 O O . GLU A 1 241 ? -6.016 -0.306 2.560 1.00 96.44 241 GLU A O 1
ATOM 1948 N N . ARG A 1 242 ? -3.915 0.245 3.091 1.00 95.31 242 ARG A N 1
ATOM 1949 C CA . ARG A 1 242 ? -3.348 0.030 1.759 1.00 95.31 242 ARG A CA 1
ATOM 1950 C C . ARG A 1 242 ? -2.042 -0.721 1.918 1.00 95.31 242 ARG A C 1
ATOM 1952 O O . ARG A 1 242 ? -1.022 -0.132 2.290 1.00 95.31 242 ARG A O 1
ATOM 1959 N N . PHE A 1 243 ? -2.075 -2.022 1.666 1.00 95.38 243 PHE A N 1
ATOM 1960 C CA . PHE A 1 243 ? -0.864 -2.831 1.652 1.00 95.38 243 PHE A CA 1
ATOM 1961 C C . PHE A 1 243 ? -0.035 -2.473 0.422 1.00 95.38 243 PHE A C 1
ATOM 1963 O O . PHE A 1 243 ? -0.528 -2.476 -0.705 1.00 95.38 243 PHE A O 1
ATOM 1970 N N . GLY A 1 244 ? 1.225 -2.109 0.648 1.00 88.56 244 GLY A N 1
ATOM 1971 C CA . GLY A 1 244 ? 2.159 -1.901 -0.445 1.00 88.56 244 GLY A CA 1
ATOM 1972 C C . GLY A 1 244 ? 2.557 -3.247 -1.052 1.00 88.56 244 GLY A C 1
ATOM 1973 O O . GLY A 1 244 ? 2.640 -4.230 -0.316 1.00 88.56 244 GLY A O 1
ATOM 1974 N N . PRO A 1 245 ? 2.869 -3.303 -2.359 1.00 88.62 245 PRO A N 1
ATOM 1975 C CA . PRO A 1 245 ? 3.500 -4.490 -2.917 1.00 88.62 245 PRO A CA 1
ATOM 1976 C C . PRO A 1 245 ? 4.838 -4.737 -2.217 1.00 88.62 245 PRO A C 1
ATOM 1978 O O . PRO A 1 245 ? 5.465 -3.786 -1.709 1.00 88.62 245 PRO A O 1
ATOM 1981 N N . LEU A 1 246 ? 5.300 -5.989 -2.258 1.00 87.38 246 LEU A N 1
ATOM 1982 C CA . LEU A 1 246 ? 6.657 -6.334 -1.850 1.00 87.38 246 LEU A CA 1
ATOM 1983 C C . LEU A 1 246 ? 7.652 -5.360 -2.478 1.00 87.38 246 LEU A C 1
ATOM 1985 O O . LEU A 1 246 ? 7.450 -4.817 -3.572 1.00 87.38 246 LEU A O 1
ATOM 1989 N N . LYS A 1 247 ? 8.702 -5.050 -1.725 1.00 86.50 247 LYS A N 1
ATOM 1990 C CA . LYS A 1 247 ? 9.717 -4.119 -2.198 1.00 86.50 247 LYS A CA 1
ATOM 1991 C C . LYS A 1 247 ? 10.360 -4.664 -3.472 1.00 86.50 247 LYS A C 1
ATOM 1993 O O . LYS A 1 247 ? 10.763 -5.817 -3.513 1.00 86.50 247 LYS A O 1
ATOM 1998 N N . ASP A 1 248 ? 10.480 -3.799 -4.473 1.00 86.12 248 ASP A N 1
ATOM 1999 C CA . ASP A 1 248 ? 11.157 -4.120 -5.726 1.00 86.12 248 ASP A CA 1
ATOM 2000 C C . ASP A 1 248 ? 12.583 -4.673 -5.469 1.00 86.12 248 ASP A C 1
ATOM 2002 O O . ASP A 1 248 ? 13.335 -4.037 -4.713 1.00 86.12 248 ASP A O 1
ATOM 2006 N N . PRO A 1 249 ? 12.970 -5.815 -6.076 1.00 84.81 249 PRO A N 1
ATOM 2007 C CA . PRO A 1 249 ? 14.275 -6.445 -5.867 1.00 84.81 249 PRO A CA 1
ATOM 2008 C C . PRO A 1 249 ? 15.467 -5.532 -6.144 1.00 84.81 249 PRO A C 1
ATOM 2010 O O . PRO A 1 249 ? 16.426 -5.519 -5.369 1.00 84.81 249 PRO A O 1
ATOM 2013 N N . ILE A 1 250 ? 15.403 -4.716 -7.200 1.00 82.50 250 ILE A N 1
ATOM 2014 C CA . ILE A 1 250 ? 16.498 -3.815 -7.579 1.00 82.50 250 ILE A CA 1
ATOM 2015 C C . ILE A 1 250 ? 16.664 -2.732 -6.508 1.00 82.50 250 ILE A C 1
ATOM 2017 O O . ILE A 1 250 ? 17.773 -2.468 -6.035 1.00 82.50 250 ILE A O 1
ATOM 2021 N N . ARG A 1 251 ? 15.556 -2.137 -6.054 1.00 82.25 251 ARG A N 1
ATOM 2022 C CA . ARG A 1 251 ? 15.557 -1.142 -4.971 1.00 82.25 251 ARG A CA 1
ATOM 2023 C C . ARG A 1 251 ? 15.972 -1.738 -3.628 1.00 82.25 251 ARG A C 1
ATOM 2025 O O . ARG A 1 251 ? 16.629 -1.051 -2.844 1.00 82.25 251 ARG A O 1
ATOM 2032 N N . ALA A 1 252 ? 15.583 -2.976 -3.341 1.00 86.38 252 ALA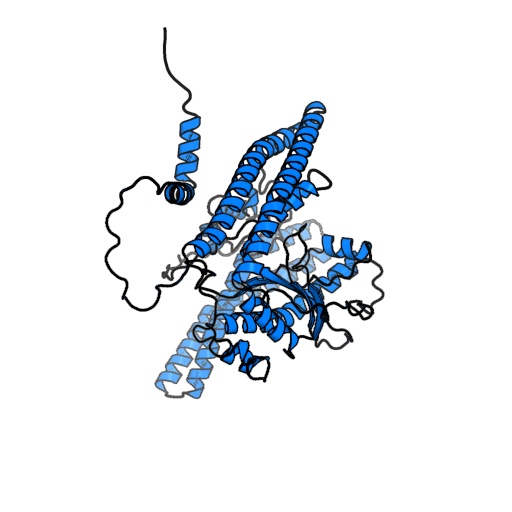 A N 1
ATOM 2033 C CA . ALA A 1 252 ? 16.002 -3.701 -2.147 1.00 86.38 252 ALA A CA 1
ATOM 2034 C C . ALA A 1 252 ? 17.524 -3.922 -2.149 1.00 86.38 252 ALA A C 1
ATOM 2036 O O . ALA A 1 252 ? 18.200 -3.509 -1.205 1.00 86.38 252 ALA A O 1
ATOM 2037 N N . ALA A 1 253 ? 18.076 -4.448 -3.245 1.00 85.94 253 ALA A N 1
ATOM 2038 C CA . ALA A 1 253 ? 19.513 -4.656 -3.411 1.00 85.94 253 ALA A CA 1
ATOM 2039 C C . ALA A 1 253 ? 20.304 -3.340 -3.324 1.00 85.94 253 ALA A C 1
ATOM 2041 O O . ALA A 1 253 ? 21.335 -3.277 -2.652 1.00 85.94 253 ALA A O 1
ATOM 2042 N N . ALA A 1 254 ? 19.802 -2.260 -3.934 1.00 85.56 254 ALA A N 1
ATOM 2043 C CA . ALA A 1 254 ? 20.431 -0.941 -3.867 1.00 85.56 254 ALA A CA 1
ATOM 2044 C C . ALA A 1 254 ? 20.505 -0.395 -2.430 1.00 85.56 254 ALA A C 1
ATOM 2046 O O . ALA A 1 254 ? 21.543 0.130 -2.027 1.00 85.56 254 ALA A O 1
ATOM 2047 N N . LYS A 1 255 ? 19.434 -0.551 -1.638 1.00 84.94 255 LYS A N 1
ATOM 2048 C CA . LYS A 1 255 ? 19.423 -0.169 -0.217 1.00 84.94 255 LYS A CA 1
ATOM 2049 C C . LYS A 1 255 ? 20.406 -1.008 0.607 1.00 84.94 255 LYS A C 1
ATOM 2051 O O . LYS A 1 255 ? 21.161 -0.436 1.389 1.00 84.94 255 LYS A O 1
ATOM 2056 N N . ILE A 1 256 ? 20.447 -2.327 0.398 1.00 85.81 256 ILE A N 1
ATOM 2057 C CA . ILE A 1 256 ? 21.405 -3.219 1.079 1.00 85.81 256 ILE A CA 1
ATOM 2058 C C . ILE A 1 256 ? 22.842 -2.798 0.766 1.00 85.81 256 ILE A C 1
ATOM 2060 O O . ILE A 1 256 ? 23.657 -2.672 1.677 1.00 85.81 256 ILE A O 1
ATOM 2064 N N . LYS A 1 257 ? 23.143 -2.507 -0.505 1.00 86.25 257 LYS A N 1
ATOM 2065 C CA . LYS A 1 257 ? 24.468 -2.045 -0.942 1.00 86.25 257 LYS A CA 1
ATOM 2066 C C . LYS A 1 257 ? 24.883 -0.725 -0.280 1.00 86.25 257 LYS A C 1
ATOM 2068 O O . LYS A 1 257 ? 26.067 -0.495 -0.061 1.00 86.25 257 LYS A O 1
ATOM 2073 N N . GLN A 1 258 ? 23.918 0.133 0.053 1.00 85.44 258 GLN A N 1
ATOM 2074 C CA . GLN A 1 258 ? 24.127 1.378 0.803 1.00 85.44 258 GLN A CA 1
ATOM 2075 C C . GLN A 1 258 ? 24.219 1.163 2.326 1.00 85.44 258 GLN A C 1
ATOM 2077 O O . GLN A 1 258 ? 24.282 2.136 3.072 1.00 85.44 258 GLN A O 1
ATOM 2082 N N . GLY A 1 259 ? 24.192 -0.085 2.804 1.00 81.94 259 GLY A N 1
ATOM 2083 C CA . GLY A 1 259 ? 24.208 -0.420 4.229 1.00 81.94 259 GLY A CA 1
ATOM 2084 C C . GLY A 1 259 ? 22.877 -0.172 4.943 1.00 81.94 259 GLY A C 1
ATOM 2085 O O . GLY A 1 259 ? 22.844 -0.149 6.169 1.00 81.94 259 GLY A O 1
ATOM 2086 N N . SER A 1 260 ? 21.781 0.036 4.204 1.00 80.00 260 SER A N 1
ATOM 2087 C CA . SER A 1 260 ? 20.455 0.229 4.799 1.00 80.00 260 SER A CA 1
ATOM 2088 C C . SER A 1 260 ? 19.810 -1.103 5.173 1.00 80.00 260 SER A C 1
ATOM 2090 O O . SER A 1 260 ? 19.816 -2.053 4.390 1.00 80.00 260 SER A O 1
ATOM 2092 N N . GLU A 1 261 ? 19.159 -1.132 6.331 1.00 78.19 261 GLU A N 1
ATOM 2093 C CA . GLU A 1 261 ? 18.282 -2.233 6.729 1.00 78.19 261 GLU A CA 1
ATOM 2094 C C . GLU A 1 261 ? 16.929 -2.153 6.004 1.00 78.19 261 GLU A C 1
ATOM 2096 O O . GLU A 1 261 ? 16.374 -1.069 5.782 1.00 78.19 261 GLU A O 1
ATOM 2101 N N . LEU A 1 262 ? 16.391 -3.309 5.610 1.00 85.31 262 LEU A N 1
ATOM 2102 C CA . LEU A 1 262 ? 15.185 -3.411 4.787 1.00 85.31 262 LEU A CA 1
ATOM 2103 C C . LEU A 1 262 ? 13.920 -3.605 5.622 1.00 85.31 262 LEU A C 1
ATOM 2105 O O . LEU A 1 262 ? 13.232 -4.618 5.539 1.00 85.31 262 LEU A O 1
ATOM 2109 N N . THR A 1 263 ? 13.557 -2.577 6.373 1.00 87.75 263 THR A N 1
ATOM 2110 C CA . THR A 1 263 ? 12.369 -2.630 7.237 1.00 87.75 263 THR A CA 1
ATOM 2111 C C . THR A 1 263 ? 11.034 -2.444 6.505 1.00 87.75 263 THR A C 1
ATOM 2113 O O . THR A 1 263 ? 9.977 -2.619 7.098 1.00 87.75 263 THR A O 1
ATOM 2116 N N . ASP A 1 264 ? 11.073 -2.089 5.217 1.00 89.75 264 ASP A N 1
ATOM 2117 C CA . ASP A 1 264 ? 9.911 -1.702 4.408 1.00 89.75 264 ASP A CA 1
ATOM 2118 C C . ASP A 1 264 ? 9.608 -2.682 3.257 1.00 89.75 264 ASP A C 1
ATOM 2120 O O . ASP A 1 264 ? 9.034 -2.290 2.230 1.00 89.75 264 ASP A O 1
ATOM 2124 N N . ILE A 1 265 ? 10.017 -3.953 3.405 1.00 91.56 265 ILE A N 1
ATOM 2125 C CA . ILE A 1 265 ? 9.656 -5.033 2.468 1.00 91.56 265 ILE A CA 1
ATOM 2126 C C . ILE A 1 265 ? 8.149 -5.266 2.517 1.00 91.56 265 ILE A C 1
ATOM 2128 O O . ILE A 1 265 ? 7.469 -5.011 1.522 1.00 91.56 265 ILE A O 1
ATOM 2132 N N . ASN A 1 266 ? 7.645 -5.652 3.692 1.00 93.94 266 ASN A N 1
ATOM 2133 C CA . ASN A 1 266 ? 6.223 -5.663 4.007 1.00 93.94 266 ASN A CA 1
ATOM 2134 C C . ASN A 1 266 ? 5.857 -4.319 4.623 1.00 93.94 266 ASN A C 1
ATOM 2136 O O . ASN A 1 266 ? 6.458 -3.890 5.610 1.00 93.94 266 ASN A O 1
ATOM 2140 N N . ARG A 1 267 ? 4.884 -3.637 4.020 1.00 95.94 267 ARG A N 1
ATOM 2141 C CA . ARG A 1 267 ? 4.451 -2.325 4.493 1.00 95.94 267 ARG A CA 1
ATOM 2142 C C . ARG A 1 267 ? 2.969 -2.093 4.274 1.00 95.94 267 ARG A C 1
ATOM 2144 O O . ARG A 1 267 ? 2.404 -2.541 3.275 1.00 95.94 267 ARG A O 1
ATOM 2151 N N . VAL A 1 268 ? 2.358 -1.338 5.174 1.00 97.56 268 VAL A N 1
ATOM 2152 C CA . VAL A 1 268 ? 0.978 -0.871 5.043 1.00 97.56 268 VAL A CA 1
ATOM 2153 C C . VAL A 1 268 ? 0.907 0.627 5.299 1.00 97.56 268 VAL A C 1
ATOM 2155 O O . VAL A 1 268 ? 1.615 1.173 6.144 1.00 97.56 268 VAL A O 1
ATOM 2158 N N . THR A 1 269 ? 0.044 1.304 4.554 1.00 97.19 269 THR A N 1
ATOM 2159 C CA . THR A 1 269 ? -0.390 2.661 4.875 1.00 97.19 269 THR A CA 1
ATOM 2160 C C . THR A 1 269 ? -1.776 2.596 5.497 1.00 97.19 269 THR A C 1
ATOM 2162 O O . THR A 1 269 ? -2.701 2.100 4.858 1.00 97.19 269 THR A O 1
ATOM 2165 N N . LEU A 1 270 ? -1.906 3.097 6.722 1.00 97.25 270 LEU A N 1
ATOM 2166 C CA . LEU A 1 270 ? -3.179 3.316 7.390 1.00 97.25 270 LEU A CA 1
ATOM 2167 C C . LEU A 1 270 ? -3.589 4.781 7.237 1.00 97.25 270 LEU A C 1
ATOM 2169 O O . LEU A 1 270 ? -2.792 5.693 7.458 1.00 97.25 270 LEU A O 1
ATOM 2173 N N . GLU A 1 271 ? -4.829 5.004 6.837 1.00 94.44 271 GLU A N 1
ATOM 2174 C CA . GLU A 1 271 ? -5.398 6.320 6.582 1.00 94.44 271 GLU A CA 1
ATOM 2175 C C . GLU A 1 271 ? -6.562 6.592 7.531 1.00 94.44 271 GLU A C 1
ATOM 2177 O O . GLU A 1 271 ? -7.471 5.771 7.657 1.00 94.44 271 GLU A O 1
ATOM 2182 N N . PHE A 1 272 ? -6.539 7.775 8.140 1.00 92.06 272 PHE A N 1
ATOM 2183 C CA . PHE A 1 272 ? -7.484 8.222 9.157 1.00 92.06 272 PHE A CA 1
ATOM 2184 C C . PHE A 1 272 ? -8.059 9.590 8.798 1.00 92.06 272 PHE A C 1
ATOM 2186 O O . PHE A 1 272 ? -7.363 10.442 8.250 1.00 92.06 272 PHE A O 1
ATOM 2193 N N . GLU A 1 273 ? -9.317 9.827 9.143 1.00 85.75 273 GLU A N 1
ATOM 2194 C CA . GLU A 1 273 ? -9.944 11.153 9.015 1.00 85.75 273 GLU A CA 1
ATOM 2195 C C . GLU A 1 273 ? -9.832 11.961 10.309 1.00 85.75 273 GLU A C 1
ATOM 2197 O O . GLU A 1 273 ? -9.621 13.172 10.286 1.00 85.75 273 GLU A O 1
ATOM 2202 N N . ASP A 1 274 ? -9.947 11.271 11.442 1.00 86.38 274 ASP A N 1
ATOM 2203 C CA . ASP A 1 274 ? -9.933 11.859 12.774 1.00 86.38 274 ASP A CA 1
ATOM 2204 C C . ASP A 1 274 ? -8.614 11.514 13.493 1.00 86.38 274 ASP A C 1
ATOM 2206 O O . ASP A 1 274 ? -8.304 10.327 13.652 1.00 86.38 274 ASP A O 1
ATOM 2210 N N . PRO A 1 275 ? -7.840 12.515 13.959 1.00 84.81 275 PRO A N 1
ATOM 2211 C CA . PRO A 1 275 ? -6.642 12.293 14.766 1.00 84.81 275 PRO A CA 1
ATOM 2212 C C . PRO A 1 275 ? -6.863 11.415 16.002 1.00 84.81 275 PRO A C 1
ATOM 2214 O O . PRO A 1 275 ? -5.967 10.654 16.352 1.00 84.81 275 PRO A O 1
ATOM 2217 N N . LYS A 1 276 ? -8.049 11.450 16.623 1.00 83.50 276 LYS A N 1
ATOM 2218 C CA . LYS A 1 276 ? -8.363 10.601 17.786 1.00 83.50 276 LYS A CA 1
ATOM 2219 C C . LYS A 1 276 ? -8.418 9.126 17.429 1.00 83.50 276 LYS A C 1
ATOM 2221 O O . LYS A 1 276 ? -7.952 8.278 18.181 1.00 83.50 276 LYS A O 1
ATOM 2226 N N . VAL A 1 277 ? -8.990 8.819 16.269 1.00 89.69 277 VAL A N 1
ATOM 2227 C CA . VAL A 1 277 ? -9.064 7.441 15.779 1.00 89.69 277 VAL A CA 1
ATOM 2228 C C . VAL A 1 277 ? -7.666 6.950 15.408 1.00 89.69 277 VAL A C 1
ATOM 2230 O O . VAL A 1 277 ? -7.333 5.799 15.673 1.00 89.69 277 VAL A O 1
ATOM 2233 N N . LEU A 1 278 ? -6.829 7.831 14.848 1.00 91.62 278 LEU A N 1
ATOM 2234 C CA . LEU A 1 278 ? -5.419 7.540 14.600 1.00 91.62 278 LEU A CA 1
ATOM 2235 C C . LEU A 1 278 ? -4.693 7.193 15.906 1.00 91.62 278 LEU A C 1
ATOM 2237 O O . LEU A 1 278 ? -4.039 6.156 15.977 1.00 91.62 278 LEU A O 1
ATOM 2241 N N . GLU A 1 279 ? -4.821 8.034 16.933 1.00 87.12 279 GLU A N 1
ATOM 2242 C CA . GLU A 1 279 ? -4.209 7.807 18.246 1.00 87.12 279 GLU A CA 1
ATOM 2243 C C . GLU A 1 279 ? -4.674 6.485 18.870 1.00 87.12 279 GLU A C 1
ATOM 2245 O O . GLU A 1 279 ? -3.846 5.681 19.297 1.00 87.12 279 GLU A O 1
ATOM 2250 N N . LEU A 1 280 ? -5.981 6.208 18.853 1.00 88.81 280 LEU A N 1
ATOM 2251 C CA . LEU A 1 280 ? -6.523 4.949 19.362 1.00 88.81 280 LEU A CA 1
ATOM 2252 C C . LEU A 1 280 ? -5.967 3.743 18.597 1.00 88.81 280 LEU A C 1
ATOM 2254 O O . LEU A 1 280 ? -5.540 2.772 19.214 1.00 88.81 280 LEU A O 1
ATOM 2258 N N . ALA A 1 281 ? -5.915 3.804 17.264 1.00 93.81 281 ALA A N 1
ATOM 2259 C CA . ALA A 1 281 ? -5.349 2.729 16.453 1.00 93.81 281 ALA A CA 1
ATOM 2260 C C . ALA A 1 281 ? -3.863 2.500 16.758 1.00 93.81 281 ALA A C 1
ATOM 2262 O O . ALA A 1 281 ? -3.420 1.353 16.794 1.00 93.81 281 ALA A O 1
ATOM 2263 N N . PHE A 1 282 ? -3.104 3.567 17.022 1.00 91.88 282 PHE A N 1
ATOM 2264 C CA . PHE A 1 282 ? -1.718 3.461 17.473 1.00 91.88 282 PHE A CA 1
ATOM 2265 C C . PHE A 1 282 ? -1.635 2.706 18.806 1.00 91.88 282 PHE A C 1
ATOM 2267 O O . PHE A 1 282 ? -0.873 1.747 18.902 1.00 91.88 282 PHE A O 1
ATOM 2274 N N . ARG A 1 283 ? -2.473 3.058 19.791 1.00 88.75 283 ARG A N 1
ATOM 2275 C CA . ARG A 1 283 ? -2.534 2.357 21.086 1.00 88.75 283 ARG A CA 1
ATOM 2276 C C . ARG A 1 283 ? -2.929 0.888 20.936 1.00 88.75 283 ARG A C 1
ATOM 2278 O O . ARG A 1 283 ? -2.336 0.031 21.579 1.00 88.75 283 ARG A O 1
ATOM 2285 N N . CYS A 1 284 ? -3.881 0.569 20.060 1.00 92.69 284 CYS A N 1
ATOM 2286 C CA . CYS A 1 284 ? -4.245 -0.822 19.775 1.00 92.69 284 CYS A CA 1
ATOM 2287 C C . CYS A 1 284 ? -3.074 -1.614 19.168 1.00 92.69 284 CYS A C 1
ATOM 2289 O O . CYS A 1 284 ? -2.891 -2.781 19.504 1.00 92.69 284 CYS A O 1
ATOM 2291 N N . ILE A 1 285 ? -2.277 -0.994 18.289 1.00 93.00 285 ILE A N 1
ATOM 2292 C CA . ILE A 1 285 ? -1.064 -1.608 17.724 1.00 93.00 285 ILE A CA 1
ATOM 2293 C C . ILE A 1 285 ? 0.030 -1.762 18.789 1.00 93.00 285 ILE A C 1
ATOM 2295 O O . ILE A 1 285 ? 0.773 -2.732 18.748 1.00 93.00 285 ILE A O 1
ATOM 2299 N N . GLU A 1 286 ? 0.137 -0.829 19.731 1.00 88.38 286 GLU A N 1
ATOM 2300 C CA . GLU A 1 286 ? 1.090 -0.898 20.844 1.00 88.38 286 GLU A CA 1
ATOM 2301 C C . GLU A 1 286 ? 0.743 -2.020 21.837 1.00 88.38 286 GLU A C 1
ATOM 2303 O O . GLU A 1 286 ? 1.634 -2.720 22.309 1.00 88.38 286 GLU A O 1
ATOM 2308 N N . ALA A 1 287 ? -0.544 -2.217 22.129 1.00 88.56 287 ALA A N 1
ATOM 2309 C CA . ALA A 1 287 ? -1.009 -3.182 23.127 1.00 88.56 287 ALA A CA 1
ATOM 2310 C C . ALA A 1 287 ? -1.232 -4.606 22.591 1.00 88.56 287 ALA A C 1
ATOM 2312 O O . ALA A 1 287 ? -1.367 -5.549 23.372 1.00 88.56 287 ALA A O 1
ATOM 2313 N N . THR A 1 288 ? -1.329 -4.780 21.270 1.00 88.56 288 THR A N 1
ATOM 2314 C CA . THR A 1 288 ? -1.600 -6.097 20.681 1.00 88.56 288 THR A CA 1
ATOM 2315 C C . THR A 1 288 ? -0.445 -7.072 20.909 1.00 88.56 288 THR A C 1
ATOM 2317 O O . THR A 1 288 ? 0.723 -6.706 20.865 1.00 88.56 288 THR A O 1
ATOM 2320 N N . THR A 1 289 ? -0.764 -8.354 21.086 1.00 87.88 289 THR A N 1
ATOM 2321 C CA . THR A 1 289 ? 0.230 -9.438 21.189 1.00 87.88 289 THR A CA 1
ATOM 2322 C C . THR A 1 289 ? 0.612 -10.035 19.831 1.00 87.88 289 THR A C 1
ATOM 2324 O O . THR A 1 289 ? 1.513 -10.871 19.749 1.00 87.88 289 THR A O 1
ATOM 2327 N N . GLU A 1 290 ? -0.070 -9.613 18.763 1.00 89.12 290 GLU A N 1
ATOM 2328 C CA . GLU A 1 290 ? 0.164 -10.050 17.378 1.00 89.12 290 GLU A CA 1
ATOM 2329 C C . GLU A 1 290 ? 1.466 -9.472 16.801 1.00 89.12 290 GLU A C 1
ATOM 2331 O O . GLU A 1 290 ? 2.065 -10.051 15.892 1.00 89.12 290 GLU A O 1
ATOM 2336 N N . PHE A 1 291 ? 1.909 -8.333 17.341 1.00 87.94 291 PHE A N 1
ATOM 2337 C CA . PHE A 1 291 ? 3.084 -7.585 16.914 1.00 87.94 291 PHE A CA 1
ATOM 2338 C C . PHE A 1 291 ? 3.913 -7.155 18.120 1.00 87.94 291 PHE A C 1
ATOM 2340 O O . PHE A 1 291 ? 3.364 -6.835 19.167 1.00 87.94 291 PHE A O 1
ATOM 2347 N N . GLU A 1 292 ? 5.229 -7.070 17.953 1.00 88.06 292 GLU A N 1
ATOM 2348 C CA . GLU A 1 292 ? 6.091 -6.334 18.880 1.00 88.06 292 GLU A CA 1
ATOM 2349 C C . GLU A 1 292 ? 6.402 -4.960 18.282 1.00 88.06 292 GLU A C 1
ATOM 2351 O O . GLU A 1 292 ? 6.939 -4.870 17.177 1.00 88.06 292 GLU A O 1
ATOM 2356 N N . LEU A 1 293 ? 6.059 -3.873 18.976 1.00 86.75 293 LEU A N 1
ATOM 2357 C CA . LEU A 1 293 ? 6.394 -2.526 18.520 1.00 86.75 293 LEU A CA 1
ATOM 2358 C C . LEU A 1 293 ? 7.890 -2.256 18.737 1.00 86.75 293 LEU A C 1
ATOM 2360 O O . LEU A 1 293 ? 8.361 -2.167 19.865 1.00 86.75 293 LEU A O 1
ATOM 2364 N N . VAL A 1 294 ? 8.641 -2.110 17.643 1.00 85.75 294 VAL A N 1
ATOM 2365 C CA . VAL A 1 294 ? 10.110 -1.991 17.675 1.00 85.75 294 VAL A CA 1
ATOM 2366 C C . VAL A 1 294 ? 10.565 -0.540 17.664 1.00 85.75 294 VAL A C 1
ATOM 2368 O O . VAL A 1 294 ? 11.497 -0.164 18.371 1.00 85.75 294 VAL A O 1
ATOM 2371 N N . CYS A 1 295 ? 9.961 0.286 16.809 1.00 84.69 295 CYS A N 1
ATOM 2372 C CA . CYS A 1 295 ? 10.345 1.687 16.678 1.00 84.69 295 CYS A CA 1
ATOM 2373 C C . CYS A 1 295 ? 9.145 2.539 16.284 1.00 84.69 295 CYS A C 1
ATOM 2375 O O . CYS A 1 295 ? 8.361 2.160 15.413 1.00 84.69 295 CYS A O 1
ATOM 2377 N N . VAL A 1 296 ? 9.061 3.724 16.887 1.00 84.38 296 VAL A N 1
ATOM 2378 C CA . VAL A 1 296 ? 8.115 4.777 16.530 1.00 84.38 296 VAL A CA 1
ATOM 2379 C C . VAL A 1 296 ? 8.902 5.994 16.068 1.00 84.38 296 VAL A C 1
ATOM 2381 O O . VAL A 1 296 ? 9.801 6.484 16.747 1.00 84.38 296 VAL A O 1
ATOM 2384 N N . LYS A 1 297 ? 8.559 6.511 14.892 1.00 84.19 297 LYS A N 1
ATOM 2385 C CA . LYS A 1 297 ? 9.048 7.794 14.388 1.00 84.19 297 LYS A CA 1
ATOM 2386 C C . LYS A 1 297 ? 7.854 8.721 14.244 1.00 84.19 297 LYS A C 1
ATOM 2388 O O . LYS A 1 297 ? 7.099 8.639 13.270 1.00 84.19 297 LYS A O 1
ATOM 2393 N N . ASN A 1 298 ? 7.695 9.606 15.224 1.00 82.25 298 ASN A N 1
ATOM 2394 C CA . ASN A 1 298 ? 6.682 10.648 15.189 1.00 82.25 298 ASN A CA 1
ATOM 2395 C C . ASN A 1 298 ? 7.126 11.779 14.250 1.00 82.25 298 ASN A C 1
ATOM 2397 O O . ASN A 1 298 ? 7.923 12.641 14.615 1.00 82.25 298 ASN A O 1
ATOM 2401 N N . LYS A 1 299 ? 6.581 11.782 13.032 1.00 82.56 299 LYS A N 1
ATOM 2402 C CA . LYS A 1 299 ? 6.829 12.814 12.020 1.00 82.56 299 LYS A CA 1
ATOM 2403 C C . LYS A 1 299 ? 5.699 13.837 11.941 1.00 82.56 299 LYS A C 1
ATOM 2405 O O . LYS A 1 299 ? 5.633 14.603 10.985 1.00 82.56 299 LYS A O 1
ATOM 2410 N N . LEU A 1 300 ? 4.798 13.888 12.926 1.00 73.38 300 LEU A N 1
ATOM 2411 C CA . LEU A 1 300 ? 3.652 14.803 12.903 1.00 73.38 300 LEU A CA 1
ATOM 2412 C C . LEU A 1 300 ? 4.040 16.286 12.988 1.00 73.38 300 LEU A C 1
ATOM 2414 O O . LEU A 1 300 ? 3.273 17.153 12.569 1.00 73.38 300 LEU A O 1
ATOM 2418 N N . ASN A 1 301 ? 5.235 16.579 13.501 1.00 70.12 301 ASN A N 1
ATOM 2419 C CA . ASN A 1 301 ? 5.780 17.935 13.575 1.00 70.12 301 ASN A CA 1
ATOM 2420 C C . ASN A 1 301 ? 6.641 18.319 12.364 1.00 70.12 301 ASN A C 1
ATOM 2422 O O . ASN A 1 301 ? 7.077 19.468 12.262 1.00 70.12 301 ASN A O 1
ATOM 2426 N N . GLU A 1 302 ? 6.885 17.395 11.434 1.00 72.00 302 GLU A N 1
ATOM 2427 C CA . GLU A 1 302 ? 7.648 17.698 10.232 1.00 72.00 302 GLU A CA 1
ATOM 2428 C C . GLU A 1 302 ? 6.812 18.544 9.271 1.00 72.00 302 GLU A C 1
ATOM 2430 O O . GLU A 1 302 ? 5.655 18.250 8.978 1.00 72.00 302 GLU A O 1
ATOM 2435 N N . THR A 1 303 ? 7.413 19.627 8.782 1.00 67.62 303 THR A N 1
ATOM 2436 C CA . THR A 1 303 ? 6.737 20.563 7.871 1.00 67.62 303 THR A CA 1
ATOM 2437 C C . THR A 1 303 ? 7.315 20.570 6.468 1.00 67.62 303 THR A C 1
ATOM 2439 O O . THR A 1 303 ? 6.726 21.219 5.617 1.00 67.62 303 THR A O 1
ATOM 2442 N N . ASN A 1 304 ? 8.430 19.866 6.235 1.00 71.50 304 ASN A N 1
ATOM 2443 C CA . ASN A 1 304 ? 9.090 19.755 4.928 1.00 71.50 304 ASN A CA 1
ATOM 2444 C C . ASN A 1 304 ? 8.649 18.508 4.148 1.00 71.50 304 ASN A C 1
ATOM 2446 O O . ASN A 1 304 ? 8.883 18.406 2.945 1.00 71.50 304 ASN A O 1
ATOM 2450 N N . GLN A 1 305 ? 8.029 17.547 4.828 1.00 78.50 305 GLN A N 1
ATOM 2451 C CA . GLN A 1 305 ? 7.450 16.357 4.224 1.00 78.50 305 GLN A CA 1
ATOM 2452 C C . GLN A 1 305 ? 6.069 16.096 4.832 1.00 78.50 305 GLN A C 1
ATOM 2454 O O . GLN A 1 305 ? 5.798 16.579 5.931 1.00 78.50 305 GLN A O 1
ATOM 2459 N N . PRO A 1 306 ? 5.179 15.381 4.124 1.00 80.31 306 PRO A N 1
ATOM 2460 C CA . PRO A 1 306 ? 3.851 15.068 4.630 1.00 80.31 306 PRO A CA 1
ATOM 2461 C C . PRO A 1 306 ? 3.925 14.344 5.991 1.00 80.31 306 PRO A C 1
ATOM 2463 O O . PRO A 1 306 ? 4.486 13.243 6.055 1.00 80.31 306 PRO A O 1
ATOM 2466 N N . PRO A 1 307 ? 3.377 14.936 7.068 1.00 83.38 307 PRO A N 1
ATOM 2467 C CA . PRO A 1 307 ? 3.484 14.391 8.415 1.00 83.38 307 PRO A CA 1
ATOM 2468 C C . PRO A 1 307 ? 2.781 13.043 8.560 1.00 83.38 307 PRO A C 1
ATOM 2470 O O . PRO A 1 307 ? 1.719 12.798 7.990 1.00 83.38 307 PRO A O 1
ATOM 2473 N N . CYS A 1 308 ? 3.378 12.164 9.352 1.00 89.38 308 CYS A N 1
ATOM 2474 C CA . CYS A 1 308 ? 2.861 10.826 9.622 1.00 89.38 308 CYS A CA 1
ATOM 2475 C C . CYS A 1 308 ? 3.433 10.252 10.907 1.00 89.38 308 CYS A C 1
ATOM 2477 O O . CYS A 1 308 ? 4.350 10.809 11.506 1.00 89.38 308 CYS A O 1
ATOM 2479 N N . ILE A 1 309 ? 2.911 9.101 11.301 1.00 89.00 309 ILE A N 1
ATOM 2480 C CA . ILE A 1 309 ? 3.533 8.251 12.308 1.00 89.00 309 ILE A CA 1
ATOM 2481 C C . ILE A 1 309 ? 4.055 7.017 11.583 1.00 89.00 309 ILE A C 1
ATOM 2483 O O . ILE A 1 309 ? 3.305 6.329 10.895 1.00 89.00 309 ILE A O 1
ATOM 2487 N N . HIS A 1 310 ? 5.362 6.790 11.665 1.00 91.00 310 HIS A N 1
ATOM 2488 C CA . HIS A 1 310 ? 6.006 5.596 11.125 1.00 91.00 310 HIS A CA 1
ATOM 2489 C C . HIS A 1 310 ? 6.253 4.624 12.269 1.00 91.00 310 HIS A C 1
ATOM 2491 O O . HIS A 1 310 ? 6.939 4.976 13.227 1.00 91.00 310 HIS A O 1
ATOM 2497 N N . LEU A 1 311 ? 5.732 3.413 12.141 1.00 92.00 311 LEU A N 1
ATOM 2498 C CA . LEU A 1 311 ? 5.948 2.323 13.075 1.00 92.00 311 LEU A CA 1
ATOM 2499 C C . LEU A 1 311 ? 6.732 1.219 12.378 1.00 92.00 311 LEU A C 1
ATOM 2501 O O . LEU A 1 311 ? 6.455 0.866 11.229 1.00 92.00 311 LEU A O 1
ATOM 2505 N N . ASN A 1 312 ? 7.667 0.641 13.110 1.00 91.81 312 ASN A N 1
ATOM 2506 C CA . ASN A 1 312 ? 8.288 -0.621 12.770 1.00 91.81 312 ASN A CA 1
ATOM 2507 C C . ASN A 1 312 ? 7.788 -1.656 13.768 1.00 91.81 312 ASN A C 1
ATOM 2509 O O . ASN A 1 312 ? 7.931 -1.456 14.975 1.00 91.81 312 ASN A O 1
ATOM 2513 N N . VAL A 1 313 ? 7.222 -2.747 13.262 1.00 91.81 313 VAL A N 1
ATOM 2514 C CA . VAL A 1 313 ? 6.704 -3.844 14.082 1.00 91.81 313 VAL A CA 1
ATOM 2515 C C . VAL A 1 313 ? 7.406 -5.149 13.736 1.00 91.81 313 VAL A C 1
ATOM 2517 O O . VAL A 1 313 ? 7.713 -5.389 12.570 1.00 91.81 313 VAL A O 1
ATOM 2520 N N . ALA A 1 314 ? 7.660 -5.982 14.737 1.00 89.38 314 ALA A N 1
ATOM 2521 C CA . ALA A 1 314 ? 8.211 -7.318 14.584 1.00 89.38 314 ALA A CA 1
ATOM 2522 C C . ALA A 1 314 ? 7.078 -8.352 14.553 1.00 89.38 314 ALA A C 1
ATOM 2524 O O . ALA A 1 314 ? 6.193 -8.350 15.409 1.00 89.38 314 ALA A O 1
ATOM 2525 N N . VAL A 1 315 ? 7.125 -9.249 13.569 1.00 88.00 315 VAL A N 1
ATOM 2526 C CA . VAL A 1 315 ? 6.213 -10.386 13.416 1.00 88.00 315 VAL A CA 1
ATOM 2527 C C . VAL A 1 315 ? 7.009 -11.675 13.593 1.00 88.00 315 VAL A C 1
ATOM 2529 O O . VAL A 1 315 ? 8.034 -11.878 12.934 1.00 88.00 315 VAL A O 1
ATOM 2532 N N . LYS A 1 316 ? 6.534 -12.588 14.445 1.00 79.62 316 LYS A N 1
ATOM 2533 C CA . LYS A 1 316 ? 7.195 -13.884 14.657 1.00 79.62 316 LYS A CA 1
ATOM 2534 C C . LYS A 1 316 ? 7.113 -14.729 13.382 1.00 79.62 316 LYS A C 1
ATOM 2536 O O . LYS A 1 316 ? 6.030 -15.163 12.981 1.00 79.62 316 LYS A O 1
ATOM 2541 N N . SER A 1 317 ? 8.257 -15.006 12.747 1.00 66.88 317 SER A N 1
ATOM 2542 C CA . SER A 1 317 ? 8.282 -15.726 11.460 1.00 66.88 317 SER A CA 1
ATOM 2543 C C . SER A 1 317 ? 7.766 -17.164 11.583 1.00 66.88 317 SER A C 1
ATOM 2545 O O . SER A 1 317 ? 7.183 -17.692 10.637 1.00 66.88 317 SER A O 1
ATOM 2547 N N . GLY A 1 318 ? 7.906 -17.791 12.758 1.00 61.16 318 GLY A N 1
ATOM 2548 C CA . GLY A 1 318 ? 7.451 -19.155 13.048 1.00 61.16 318 GLY A CA 1
ATOM 2549 C C . GLY A 1 318 ? 8.124 -20.254 12.214 1.00 61.16 318 GLY A C 1
ATOM 2550 O O . GLY A 1 318 ? 7.725 -21.409 12.328 1.00 61.16 318 GLY A O 1
ATOM 2551 N N . GLN A 1 319 ? 9.117 -19.924 11.382 1.00 57.16 319 GLN A N 1
ATOM 2552 C CA . GLN A 1 319 ? 9.861 -20.902 10.591 1.00 57.16 319 GLN A CA 1
ATOM 2553 C C . GLN A 1 319 ? 11.015 -21.493 11.409 1.00 57.16 319 GLN A C 1
ATOM 2555 O O . GLN A 1 319 ? 11.844 -20.773 11.972 1.00 57.16 319 GLN A O 1
ATOM 2560 N N . SER A 1 320 ? 11.064 -22.826 11.457 1.00 40.81 320 SER A N 1
ATOM 2561 C CA . SER A 1 320 ? 12.166 -23.598 12.036 1.00 40.81 320 SER A CA 1
ATOM 2562 C C . SER A 1 320 ? 13.496 -23.187 11.391 1.00 40.81 320 SER A C 1
ATOM 2564 O O . SER A 1 320 ? 13.652 -23.305 10.180 1.00 40.81 320 SER A O 1
ATOM 2566 N N . GLY A 1 321 ? 14.441 -22.688 12.195 1.00 49.75 321 GLY A N 1
ATOM 2567 C CA . GLY A 1 321 ? 15.781 -22.276 11.751 1.00 49.75 321 GLY A CA 1
ATOM 2568 C C . GLY A 1 321 ? 16.050 -20.770 11.802 1.00 49.75 321 GLY A C 1
ATOM 2569 O O . GLY A 1 321 ? 17.211 -20.372 11.876 1.00 49.75 321 GLY A O 1
ATOM 2570 N N . TYR A 1 322 ? 15.017 -19.924 11.872 1.00 54.34 322 TYR A N 1
ATOM 2571 C CA . TYR A 1 322 ? 15.191 -18.471 11.927 1.00 54.34 322 TYR A CA 1
ATOM 2572 C C . TYR A 1 322 ? 14.962 -17.940 13.350 1.00 54.34 322 TYR A C 1
ATOM 2574 O O . TYR A 1 322 ? 13.855 -17.966 13.878 1.00 54.34 322 TYR A O 1
ATOM 2582 N N . LYS A 1 323 ? 16.027 -17.457 14.003 1.00 53.91 323 LYS A N 1
ATOM 2583 C CA . LYS A 1 323 ? 15.998 -16.960 15.398 1.00 53.91 323 LYS A CA 1
ATOM 2584 C C . LYS A 1 323 ? 15.545 -15.495 15.538 1.00 53.91 323 LYS A C 1
ATOM 2586 O O . LYS A 1 323 ? 15.801 -14.892 16.579 1.00 53.91 323 LYS A O 1
ATOM 2591 N N . LYS A 1 324 ? 15.016 -14.876 14.478 1.00 65.38 324 LYS A N 1
ATOM 2592 C CA . LYS A 1 324 ? 14.875 -13.414 14.363 1.00 65.38 324 LYS A CA 1
ATOM 2593 C C . LYS A 1 324 ? 13.471 -13.036 13.907 1.00 65.38 324 LYS A C 1
ATOM 2595 O O . LYS A 1 324 ? 12.919 -13.689 13.024 1.00 65.38 324 LYS A O 1
ATOM 2600 N N . ASP A 1 325 ? 12.923 -11.979 14.487 1.00 78.69 325 ASP A N 1
ATOM 2601 C CA . ASP A 1 325 ? 11.607 -11.475 14.113 1.00 78.69 325 ASP A CA 1
ATOM 2602 C C . ASP A 1 325 ? 11.650 -10.747 12.763 1.00 78.69 325 ASP A C 1
ATOM 2604 O O . ASP A 1 325 ? 12.668 -10.175 12.361 1.00 78.69 325 ASP A O 1
ATOM 2608 N N . TRP A 1 326 ? 10.543 -10.807 12.025 1.00 86.69 326 TRP A N 1
ATOM 2609 C CA . TRP A 1 326 ? 10.406 -10.161 10.726 1.00 86.69 326 TRP A CA 1
ATOM 2610 C C . TRP A 1 326 ? 9.883 -8.736 10.899 1.00 86.69 326 TRP A C 1
ATOM 2612 O O . TRP A 1 326 ? 8.782 -8.544 11.411 1.00 86.69 326 TRP A O 1
ATOM 2622 N N . ILE A 1 327 ? 10.661 -7.737 10.477 1.00 89.38 327 ILE A N 1
ATOM 2623 C CA . ILE A 1 327 ? 10.283 -6.328 10.626 1.00 89.38 327 ILE A CA 1
ATOM 2624 C C . ILE A 1 327 ? 9.413 -5.872 9.454 1.00 89.38 327 ILE A C 1
ATOM 2626 O O . ILE A 1 327 ? 9.811 -5.977 8.292 1.00 89.38 327 ILE A O 1
ATOM 2630 N N . CYS A 1 328 ? 8.261 -5.297 9.782 1.00 92.69 328 CYS A N 1
ATOM 2631 C CA . CYS A 1 328 ? 7.332 -4.673 8.848 1.00 92.69 328 CYS A CA 1
ATOM 2632 C C . CYS A 1 328 ? 7.156 -3.182 9.161 1.00 92.69 328 CYS A C 1
ATOM 2634 O O . CYS A 1 328 ? 7.316 -2.747 10.304 1.00 92.69 328 CYS A O 1
ATOM 2636 N N . GLU A 1 329 ? 6.766 -2.400 8.154 1.00 95.31 329 GLU A N 1
ATOM 2637 C CA . GLU A 1 329 ? 6.492 -0.966 8.293 1.00 95.31 329 GLU A CA 1
ATOM 2638 C C . GLU A 1 329 ? 4.979 -0.678 8.305 1.00 95.31 329 GLU A C 1
ATOM 2640 O O . GLU A 1 329 ? 4.240 -1.090 7.409 1.00 95.31 329 GLU A O 1
ATOM 2645 N N . ILE A 1 330 ? 4.511 0.098 9.281 1.00 96.81 330 ILE A N 1
ATOM 2646 C CA . ILE A 1 330 ? 3.159 0.670 9.303 1.00 96.81 330 ILE A CA 1
ATOM 2647 C C . ILE A 1 330 ? 3.303 2.190 9.248 1.00 96.81 330 ILE A C 1
ATOM 2649 O O . ILE A 1 330 ? 3.917 2.795 10.123 1.00 96.81 330 ILE A O 1
ATOM 2653 N N . GLN A 1 331 ? 2.737 2.832 8.228 1.00 96.06 331 GLN A N 1
ATOM 2654 C CA . GLN A 1 331 ? 2.694 4.291 8.143 1.00 96.06 331 GLN A CA 1
ATOM 2655 C C . GLN A 1 331 ? 1.266 4.783 8.354 1.00 96.06 331 GLN A C 1
ATOM 2657 O O . GLN A 1 331 ? 0.376 4.440 7.583 1.00 96.06 331 GLN A O 1
ATOM 2662 N N . MET A 1 332 ? 1.046 5.615 9.364 1.00 95.19 332 MET A N 1
ATOM 2663 C CA . MET A 1 332 ? -0.262 6.171 9.699 1.00 95.19 332 MET A CA 1
ATOM 2664 C C . MET A 1 332 ? -0.339 7.624 9.232 1.00 95.19 332 MET A C 1
ATOM 2666 O O . MET A 1 332 ? 0.483 8.458 9.624 1.00 95.19 332 MET A O 1
ATOM 2670 N N . TYR A 1 333 ? -1.324 7.927 8.390 1.00 92.94 333 TYR A N 1
ATOM 2671 C CA . TYR A 1 333 ? -1.555 9.255 7.835 1.00 92.94 333 TYR A CA 1
ATOM 2672 C C . TYR A 1 333 ? -2.968 9.736 8.107 1.00 92.94 333 TYR A C 1
ATOM 2674 O O . TYR A 1 333 ? -3.935 8.986 8.019 1.00 92.94 333 TYR A O 1
ATOM 2682 N N . LEU A 1 334 ? -3.089 11.045 8.283 1.00 88.69 334 LEU A N 1
ATOM 2683 C CA . LEU A 1 334 ? -4.369 11.716 8.120 1.00 88.69 334 LEU A CA 1
ATOM 2684 C C . LEU A 1 334 ? -4.669 11.864 6.631 1.00 88.69 334 LEU A C 1
ATOM 2686 O O . LEU A 1 334 ? -3.773 12.203 5.853 1.00 88.69 334 LEU A O 1
ATOM 2690 N N . ARG A 1 335 ? -5.917 11.651 6.219 1.00 85.44 335 ARG A N 1
ATOM 2691 C CA . ARG A 1 335 ? -6.322 11.592 4.810 1.00 85.44 335 ARG A CA 1
ATOM 2692 C C . ARG A 1 335 ? -5.843 12.791 4.005 1.00 85.44 335 ARG A C 1
ATOM 2694 O O . ARG A 1 335 ? -5.233 12.621 2.950 1.00 85.44 335 ARG A O 1
ATOM 2701 N N . SER A 1 336 ? -6.091 14.007 4.490 1.00 81.06 336 SER A N 1
ATOM 2702 C CA . SER A 1 336 ? -5.688 15.228 3.776 1.00 81.06 336 SER A CA 1
ATOM 2703 C C . SER A 1 336 ? -4.176 15.286 3.559 1.00 81.06 336 SER A C 1
ATOM 2705 O O . SER A 1 336 ? -3.715 15.735 2.513 1.00 81.06 336 SER A O 1
ATOM 2707 N N . VAL A 1 337 ? -3.401 14.775 4.517 1.00 84.88 337 VAL A N 1
ATOM 2708 C CA . VAL A 1 337 ? -1.943 14.692 4.416 1.00 84.88 337 VAL A CA 1
ATOM 2709 C C . VAL A 1 337 ? -1.519 13.589 3.449 1.00 84.88 337 VAL A C 1
ATOM 2711 O O . VAL A 1 337 ? -0.627 13.812 2.631 1.00 84.88 337 VAL A O 1
ATOM 2714 N N . LEU A 1 338 ? -2.179 12.427 3.485 1.00 86.06 338 LEU A N 1
ATOM 2715 C CA . LEU A 1 338 ? -1.915 11.334 2.550 1.00 86.06 338 LEU A CA 1
ATOM 2716 C C . LEU A 1 338 ? -2.163 11.762 1.101 1.00 86.06 338 LEU A C 1
ATOM 2718 O O . LEU A 1 338 ? -1.375 11.423 0.229 1.00 86.06 338 LEU A O 1
ATOM 2722 N N . ARG A 1 339 ? -3.198 12.565 0.836 1.00 80.12 339 ARG A N 1
ATOM 2723 C CA . ARG A 1 339 ? -3.445 13.130 -0.502 1.00 80.12 339 ARG A CA 1
ATOM 2724 C C . ARG A 1 339 ? -2.291 13.986 -0.981 1.00 80.12 339 ARG A C 1
ATOM 2726 O O . ARG A 1 339 ? -1.795 13.778 -2.083 1.00 80.12 339 ARG A O 1
ATOM 2733 N N . ILE A 1 340 ? -1.823 14.892 -0.124 1.00 78.19 340 ILE A N 1
ATOM 2734 C CA . ILE A 1 340 ? -0.663 15.725 -0.439 1.00 78.19 340 ILE A CA 1
ATOM 2735 C C . ILE A 1 340 ? 0.572 14.852 -0.670 1.00 78.19 340 ILE A C 1
ATOM 2737 O O . ILE A 1 340 ? 1.328 15.117 -1.600 1.00 78.19 340 ILE A O 1
ATOM 2741 N N . LYS A 1 341 ? 0.766 13.790 0.123 1.00 82.56 341 LYS A N 1
ATOM 2742 C CA . LYS A 1 341 ? 1.843 12.816 -0.091 1.00 82.56 341 LYS A CA 1
ATOM 2743 C C . LYS A 1 341 ? 1.734 12.141 -1.447 1.00 82.56 341 LYS A C 1
ATOM 2745 O O . LYS A 1 341 ? 2.738 12.098 -2.146 1.00 82.56 341 LYS A O 1
ATOM 2750 N N . THR A 1 342 ? 0.565 11.631 -1.819 1.00 77.69 342 THR A N 1
ATOM 2751 C CA . THR A 1 342 ? 0.357 10.951 -3.102 1.00 77.69 342 THR A CA 1
ATOM 2752 C C . THR A 1 342 ? 0.675 11.886 -4.266 1.00 77.69 342 THR A C 1
ATOM 2754 O O . THR A 1 342 ? 1.464 11.519 -5.132 1.00 77.69 342 THR A O 1
ATOM 2757 N N . THR A 1 343 ? 0.168 13.123 -4.236 1.00 72.56 343 THR A N 1
ATOM 2758 C CA . THR A 1 343 ? 0.485 14.148 -5.244 1.00 72.56 343 THR A CA 1
ATOM 2759 C C . THR A 1 343 ? 1.976 14.505 -5.248 1.00 72.56 343 THR A C 1
ATOM 2761 O O . THR A 1 343 ? 2.611 14.517 -6.297 1.00 72.56 343 THR A O 1
ATOM 2764 N N . SER A 1 344 ? 2.577 14.718 -4.074 1.00 72.69 344 SER A N 1
ATOM 2765 C CA . SER A 1 344 ? 4.010 15.011 -3.930 1.00 72.69 344 SER A CA 1
ATOM 2766 C C . SER A 1 344 ? 4.891 13.874 -4.456 1.00 72.69 344 SER A C 1
ATOM 2768 O O . SER A 1 344 ? 5.929 14.127 -5.058 1.00 72.69 344 SER A O 1
ATOM 2770 N N . HIS A 1 345 ? 4.469 12.615 -4.304 1.00 72.12 345 HIS A N 1
ATOM 2771 C CA . HIS A 1 345 ? 5.228 11.456 -4.770 1.00 72.12 345 HIS A CA 1
ATOM 2772 C C . HIS A 1 345 ? 5.353 11.406 -6.297 1.00 72.12 345 HIS A C 1
ATOM 2774 O O . HIS A 1 345 ? 6.381 10.953 -6.805 1.00 72.12 345 HIS A O 1
ATOM 2780 N N . ILE A 1 346 ? 4.338 11.898 -7.018 1.00 69.69 346 ILE A N 1
ATOM 2781 C CA . ILE A 1 346 ? 4.377 12.051 -8.478 1.00 69.69 346 ILE A CA 1
ATOM 2782 C C . ILE A 1 346 ? 5.513 13.012 -8.841 1.00 69.69 346 ILE A C 1
ATOM 2784 O O . ILE A 1 346 ? 6.401 12.663 -9.620 1.00 69.69 346 ILE A O 1
ATOM 2788 N N . PHE A 1 347 ? 5.549 14.186 -8.208 1.00 76.62 347 PHE A N 1
ATOM 2789 C CA . PHE A 1 347 ? 6.561 15.211 -8.475 1.00 76.62 347 PHE A CA 1
ATOM 2790 C C . PHE A 1 347 ? 7.957 14.754 -8.044 1.00 76.62 347 PHE A C 1
ATOM 2792 O O . PHE A 1 347 ? 8.929 14.924 -8.777 1.00 76.62 347 PHE A O 1
ATOM 2799 N N . TYR A 1 348 ? 8.049 14.102 -6.885 1.00 71.19 348 TYR A N 1
ATOM 2800 C CA . TYR A 1 348 ? 9.285 13.550 -6.344 1.00 71.19 348 TYR A CA 1
ATOM 2801 C C . TYR A 1 348 ? 9.937 12.558 -7.307 1.00 71.19 348 TYR A C 1
ATOM 2803 O O . TYR A 1 348 ? 11.140 12.641 -7.561 1.00 71.19 348 TYR A O 1
ATOM 2811 N N . ASN A 1 349 ? 9.150 11.636 -7.868 1.00 70.31 349 ASN A N 1
ATOM 2812 C CA . ASN A 1 349 ? 9.667 10.645 -8.805 1.00 70.31 349 ASN A CA 1
ATOM 2813 C C . ASN A 1 349 ? 10.230 11.321 -10.075 1.00 70.31 349 ASN A C 1
ATOM 2815 O O . ASN A 1 349 ? 11.288 10.919 -10.556 1.00 70.31 349 ASN A O 1
ATOM 2819 N N . VAL A 1 350 ? 9.586 12.385 -10.576 1.00 70.75 350 VAL A N 1
ATOM 2820 C CA . VAL A 1 350 ? 10.081 13.165 -11.729 1.00 70.75 350 VAL A CA 1
ATOM 2821 C C . VAL A 1 350 ? 11.359 13.930 -11.377 1.00 70.75 350 VAL A C 1
ATOM 2823 O O . VAL A 1 350 ? 12.352 13.851 -12.102 1.00 70.75 350 VAL A O 1
ATOM 2826 N N . ALA A 1 351 ? 11.367 14.638 -10.245 1.00 73.62 351 ALA A N 1
ATOM 2827 C CA . ALA A 1 351 ? 12.497 15.455 -9.809 1.00 73.62 351 ALA A CA 1
ATOM 2828 C C . ALA A 1 351 ? 13.771 14.619 -9.600 1.00 73.62 351 ALA A C 1
ATOM 2830 O O . ALA A 1 351 ? 14.878 15.059 -9.923 1.00 73.62 351 ALA A O 1
ATOM 2831 N N . ARG A 1 352 ? 13.616 13.391 -9.092 1.00 71.44 352 ARG A N 1
ATOM 2832 C CA . ARG A 1 352 ? 14.727 12.521 -8.693 1.00 71.44 352 ARG A CA 1
ATOM 2833 C C . ARG A 1 352 ? 15.172 11.517 -9.755 1.00 71.44 352 ARG A C 1
ATOM 2835 O O . ARG A 1 352 ? 16.141 10.799 -9.518 1.00 71.44 352 ARG A O 1
ATOM 2842 N N . ALA A 1 353 ? 14.498 11.456 -10.901 1.00 71.12 353 ALA A N 1
ATOM 2843 C CA . ALA A 1 353 ? 14.909 10.606 -12.011 1.00 71.12 353 ALA A CA 1
ATOM 2844 C C . ALA A 1 353 ? 16.357 10.946 -12.417 1.00 71.12 353 ALA A C 1
ATOM 2846 O O . ALA A 1 353 ? 16.639 12.060 -12.862 1.00 71.12 353 ALA A O 1
ATOM 2847 N N . GLU A 1 354 ? 17.297 10.016 -12.224 1.00 68.50 354 GLU A N 1
ATOM 2848 C CA . GLU A 1 354 ? 18.726 10.242 -12.513 1.00 68.50 354 GLU A CA 1
ATOM 2849 C C . GLU A 1 354 ? 18.958 10.520 -13.995 1.00 68.50 354 GLU A C 1
ATOM 2851 O O . GLU A 1 354 ? 19.767 11.363 -14.380 1.00 68.50 354 GLU A O 1
ATOM 2856 N N . ASN A 1 355 ? 18.183 9.831 -14.819 1.00 63.69 355 ASN A N 1
ATOM 2857 C CA . ASN A 1 355 ? 18.174 9.971 -16.253 1.00 63.69 355 ASN A CA 1
ATOM 2858 C C . ASN A 1 355 ? 16.748 9.801 -16.775 1.00 63.69 355 ASN A C 1
ATOM 2860 O O . ASN A 1 355 ? 15.809 9.426 -16.071 1.00 63.69 355 ASN A O 1
ATOM 2864 N N . GLU A 1 356 ? 16.611 10.073 -18.053 1.00 54.66 356 GLU A N 1
ATOM 2865 C CA . GLU A 1 356 ? 15.368 10.087 -18.793 1.00 54.66 356 GLU A CA 1
ATOM 2866 C C . GLU A 1 356 ? 14.618 8.742 -18.878 1.00 54.66 356 GLU A C 1
ATOM 2868 O O . GLU A 1 356 ? 13.445 8.709 -19.259 1.00 54.66 356 GLU A O 1
ATOM 2873 N N . PHE A 1 357 ? 15.266 7.621 -18.546 1.00 54.12 357 PHE A N 1
ATOM 2874 C CA . PHE A 1 357 ? 14.623 6.307 -18.500 1.00 54.12 357 PHE A CA 1
ATOM 2875 C C . PHE A 1 357 ? 13.921 6.066 -17.157 1.00 54.12 357 PHE A C 1
ATOM 2877 O O . PHE A 1 357 ? 12.948 5.321 -17.127 1.00 54.12 357 PHE A O 1
ATOM 2884 N N . ALA A 1 358 ? 14.336 6.763 -16.092 1.00 55.12 358 ALA A N 1
ATOM 2885 C CA . ALA A 1 358 ? 13.813 6.606 -14.734 1.00 55.12 358 ALA A CA 1
ATOM 2886 C C . ALA A 1 358 ? 12.494 7.364 -14.455 1.00 55.12 358 ALA A C 1
ATOM 2888 O O . ALA A 1 358 ? 11.882 7.148 -13.415 1.00 55.12 358 ALA A O 1
ATOM 2889 N N . ILE A 1 359 ? 12.019 8.227 -15.370 1.00 51.81 359 ILE A N 1
ATOM 2890 C CA . ILE A 1 359 ? 10.690 8.878 -15.260 1.00 51.81 359 ILE A CA 1
ATOM 2891 C C . ILE A 1 359 ? 9.547 7.870 -15.510 1.00 51.81 359 ILE A C 1
ATOM 2893 O O . ILE A 1 359 ? 8.419 8.096 -15.079 1.00 51.81 359 ILE A O 1
ATOM 2897 N N . LYS A 1 360 ? 9.819 6.749 -16.195 1.00 44.81 360 LYS A N 1
ATOM 2898 C CA . LYS A 1 360 ? 8.803 5.747 -16.567 1.00 44.81 360 LYS A CA 1
ATOM 2899 C C . LYS A 1 360 ? 8.055 5.156 -15.353 1.00 44.81 360 LYS A C 1
ATOM 2901 O O . LYS A 1 360 ? 6.855 4.940 -15.460 1.00 44.81 360 LYS A O 1
ATOM 2906 N N . ASP A 1 361 ? 8.708 5.055 -14.191 1.00 40.91 361 ASP A N 1
ATOM 2907 C CA . ASP A 1 361 ? 8.143 4.549 -12.922 1.00 40.91 361 ASP A CA 1
ATOM 2908 C C . ASP A 1 361 ? 7.083 5.472 -12.266 1.00 40.91 361 ASP A C 1
ATOM 2910 O O . ASP A 1 361 ? 6.497 5.124 -11.237 1.00 40.91 361 ASP A O 1
ATOM 2914 N N . VAL A 1 362 ? 6.878 6.697 -12.774 1.00 41.00 362 VAL A N 1
ATOM 2915 C CA . VAL A 1 362 ? 5.983 7.695 -12.152 1.00 41.00 362 VAL A CA 1
ATOM 2916 C C . VAL A 1 362 ? 4.503 7.412 -12.460 1.00 41.00 362 VAL A C 1
ATOM 2918 O O . VAL A 1 362 ? 3.656 7.690 -11.612 1.00 41.00 362 VAL A O 1
ATOM 2921 N N . GLN A 1 363 ? 4.185 6.858 -13.639 1.00 40.78 363 GLN A N 1
ATOM 2922 C CA . GLN A 1 363 ? 2.802 6.656 -14.112 1.00 40.78 363 GLN A CA 1
ATOM 2923 C C . GLN A 1 363 ? 2.126 5.387 -13.572 1.00 40.78 363 GLN A C 1
ATOM 2925 O O . GLN A 1 363 ? 0.917 5.398 -13.363 1.00 40.78 363 GLN A O 1
ATOM 2930 N N . GLU A 1 364 ? 2.881 4.334 -13.250 1.00 38.38 364 GLU A N 1
ATOM 2931 C CA . GLU A 1 364 ? 2.345 3.040 -12.777 1.00 38.38 364 GLU A CA 1
ATOM 2932 C C . GLU A 1 364 ? 1.618 3.107 -11.412 1.00 38.38 364 GLU A C 1
ATOM 2934 O O . GLU A 1 364 ? 1.060 2.115 -10.952 1.00 38.38 364 GLU A O 1
ATOM 2939 N N . LYS A 1 365 ? 1.622 4.261 -10.723 1.00 38.53 365 LYS A N 1
ATOM 2940 C CA . LYS A 1 365 ? 1.084 4.434 -9.354 1.00 38.53 365 LYS A CA 1
ATOM 2941 C C . LYS A 1 365 ? -0.116 5.384 -9.240 1.00 38.53 365 LYS A C 1
ATOM 2943 O O . LYS A 1 365 ? -0.433 5.824 -8.133 1.00 38.53 365 LYS A O 1
ATOM 2948 N N . GLY A 1 366 ? -0.764 5.726 -10.355 1.00 33.50 366 GLY A N 1
ATOM 2949 C CA . GLY A 1 366 ? -2.011 6.505 -10.354 1.00 33.50 366 GLY A CA 1
ATOM 2950 C C . GLY A 1 366 ? -3.176 5.787 -9.644 1.00 33.50 366 GLY A C 1
ATOM 2951 O O . GLY A 1 366 ? -3.106 4.580 -9.412 1.00 33.50 366 GLY A O 1
ATOM 2952 N N . PRO A 1 367 ? -4.241 6.510 -9.242 1.00 29.98 367 PRO A N 1
ATOM 2953 C CA . PRO A 1 367 ? -5.325 5.943 -8.446 1.00 29.98 367 PRO A CA 1
ATOM 2954 C C . PRO A 1 367 ? -6.122 4.897 -9.238 1.00 29.98 367 PRO A C 1
ATOM 2956 O O . PRO A 1 367 ? -6.728 5.205 -10.259 1.00 29.98 367 PRO A O 1
ATOM 2959 N N . VAL A 1 368 ? -6.144 3.669 -8.719 1.00 31.30 368 VAL A N 1
ATOM 2960 C CA . VAL A 1 368 ? -6.974 2.560 -9.203 1.00 31.30 368 VAL A CA 1
ATOM 2961 C C . VAL A 1 368 ? -8.445 2.861 -8.900 1.00 31.30 368 VAL A C 1
ATOM 2963 O O . VAL A 1 368 ? -8.831 2.965 -7.734 1.00 31.30 368 VAL A O 1
ATOM 2966 N N . SER A 1 369 ? -9.274 2.994 -9.934 1.00 32.19 369 SER A N 1
ATOM 2967 C CA . SER A 1 369 ? -10.727 2.871 -9.807 1.00 32.19 369 SER A CA 1
ATOM 2968 C C . SER A 1 369 ? -11.084 1.395 -9.631 1.00 32.19 369 SER A C 1
ATOM 2970 O O . SER A 1 369 ? -10.771 0.579 -10.494 1.00 32.19 369 SER A O 1
ATOM 2972 N N . VAL A 1 370 ? -11.732 1.051 -8.519 1.00 27.83 370 VAL A N 1
ATOM 2973 C CA . VAL A 1 370 ? -12.282 -0.293 -8.290 1.00 27.83 370 VAL A CA 1
ATOM 2974 C C . VAL A 1 370 ? -13.564 -0.432 -9.123 1.00 27.83 370 VAL A C 1
ATOM 2976 O O . VAL A 1 370 ? -14.466 0.391 -8.940 1.00 27.83 370 VAL A O 1
ATOM 2979 N N . PRO A 1 371 ? -13.697 -1.432 -10.013 1.00 29.23 371 PRO A N 1
ATOM 2980 C CA . PRO A 1 371 ? -14.977 -1.733 -10.636 1.00 29.23 371 PRO A CA 1
ATOM 2981 C C . PRO A 1 371 ? -15.914 -2.334 -9.587 1.00 29.23 371 PRO A C 1
ATOM 2983 O O . PRO A 1 371 ? -15.594 -3.330 -8.940 1.00 29.23 371 PRO A O 1
ATOM 2986 N N . VAL A 1 372 ? -17.088 -1.730 -9.417 1.00 29.12 372 VAL A N 1
ATOM 2987 C CA . VAL A 1 372 ? -18.204 -2.363 -8.711 1.00 29.12 372 VAL A CA 1
ATOM 2988 C C . VAL A 1 372 ? -18.834 -3.356 -9.685 1.00 29.12 372 VAL A C 1
ATOM 2990 O O . VAL A 1 372 ? -19.543 -2.951 -10.604 1.00 29.12 372 VAL A O 1
ATOM 2993 N N . LEU A 1 373 ? -18.552 -4.648 -9.507 1.00 30.22 373 LEU A N 1
ATOM 2994 C CA . LEU A 1 373 ? -19.239 -5.724 -10.221 1.00 30.22 373 LEU A CA 1
ATOM 2995 C C . LEU A 1 373 ? -20.684 -5.822 -9.715 1.00 30.22 373 LEU A C 1
ATOM 2997 O O . LEU A 1 373 ? -20.927 -6.096 -8.540 1.00 30.22 373 LEU A O 1
ATOM 3001 N N . ALA A 1 374 ? -21.648 -5.591 -10.605 1.00 30.50 374 ALA A N 1
ATOM 3002 C CA . ALA A 1 374 ? -23.036 -5.977 -10.381 1.00 30.50 374 ALA A CA 1
ATOM 3003 C C . ALA A 1 374 ? -23.207 -7.469 -10.731 1.00 30.50 374 ALA A C 1
ATOM 3005 O O . ALA A 1 374 ? -22.641 -7.915 -11.729 1.00 30.50 374 ALA A O 1
ATOM 3006 N N . PRO A 1 375 ? -23.996 -8.248 -9.969 1.00 32.38 375 PRO A N 1
ATOM 3007 C CA . PRO A 1 375 ? -24.247 -9.643 -10.294 1.00 32.38 375 PRO A CA 1
ATOM 3008 C C . PRO A 1 375 ? -25.299 -9.722 -11.407 1.00 32.38 375 PRO A C 1
ATOM 3010 O O . PRO A 1 375 ? -26.467 -9.391 -11.204 1.00 32.38 375 PRO A O 1
ATOM 3013 N N . GLY A 1 376 ? -24.882 -10.160 -12.591 1.00 33.59 376 GLY A N 1
ATOM 3014 C CA . GLY A 1 376 ? -25.772 -10.552 -13.680 1.00 33.59 376 GLY A CA 1
ATOM 3015 C C . GLY A 1 376 ? -25.329 -11.907 -14.238 1.00 33.59 376 GLY A C 1
ATOM 3016 O O . GLY A 1 376 ? -24.129 -12.104 -14.420 1.00 33.59 376 GLY A O 1
ATOM 3017 N N . PRO A 1 377 ? -26.247 -12.856 -14.494 1.00 34.28 377 PRO A N 1
ATOM 3018 C CA . PRO A 1 377 ? -25.880 -14.162 -15.017 1.00 34.28 377 PRO A CA 1
ATOM 3019 C C . PRO A 1 377 ? -25.619 -14.042 -16.521 1.00 34.28 377 PRO A C 1
ATOM 3021 O O . PRO A 1 377 ? -26.529 -13.731 -17.290 1.00 34.28 377 PRO A O 1
ATOM 3024 N N . VAL A 1 378 ? -24.382 -14.296 -16.947 1.00 31.72 378 VAL A N 1
ATOM 3025 C CA . VAL A 1 378 ? -24.035 -14.400 -18.368 1.00 31.72 378 VAL A CA 1
ATOM 3026 C C . VAL A 1 378 ? -23.824 -15.870 -18.710 1.00 31.72 378 VAL A C 1
ATOM 3028 O O . VAL A 1 378 ? -23.013 -16.567 -18.105 1.00 31.72 378 VAL A O 1
ATOM 3031 N N . SER A 1 379 ? -24.609 -16.355 -19.670 1.00 32.81 379 SER A N 1
ATOM 3032 C CA . SER A 1 379 ? -24.507 -17.696 -20.235 1.00 32.81 379 SER A CA 1
ATOM 3033 C C . SER A 1 379 ? -23.231 -17.840 -21.067 1.00 32.81 379 SER A C 1
ATOM 3035 O O . SER A 1 379 ? -23.014 -17.064 -21.999 1.00 32.81 379 SER A O 1
ATOM 3037 N N . MET A 1 380 ? -22.438 -18.871 -20.780 1.00 29.55 380 MET A N 1
ATOM 3038 C CA . MET A 1 380 ? -21.242 -19.240 -21.543 1.00 29.55 380 MET A CA 1
ATOM 3039 C C . MET A 1 380 ? -21.600 -19.730 -22.960 1.00 29.55 380 MET A C 1
ATOM 3041 O O . MET A 1 380 ? -22.453 -20.613 -23.094 1.00 29.55 380 MET A O 1
ATOM 3045 N N . PRO A 1 381 ? -20.938 -19.245 -24.027 1.00 30.56 381 PRO A N 1
ATOM 3046 C CA . PRO A 1 381 ? -21.039 -19.856 -25.343 1.00 30.56 381 PRO A CA 1
ATOM 3047 C C . PRO A 1 381 ? -20.216 -21.152 -25.409 1.00 30.56 381 PRO A C 1
ATOM 3049 O O . PRO A 1 381 ? -19.024 -21.191 -25.108 1.00 30.56 381 PRO A O 1
ATOM 3052 N N . SER A 1 382 ? -20.870 -22.229 -25.844 1.00 35.09 382 SER A N 1
ATOM 3053 C CA . SER A 1 382 ? -20.256 -23.525 -26.111 1.00 35.09 382 SER A CA 1
ATOM 3054 C C . SER A 1 382 ? -19.510 -23.515 -27.449 1.00 35.09 382 SER A C 1
ATOM 3056 O O . SER A 1 382 ? -20.122 -23.679 -28.505 1.00 35.09 382 SER A O 1
ATOM 3058 N N . SER A 1 383 ? -18.186 -23.394 -27.423 1.00 33.34 383 SER A N 1
ATOM 3059 C CA . SER A 1 383 ? -17.330 -23.964 -28.472 1.00 33.34 383 SER A CA 1
ATOM 3060 C C . SER A 1 383 ? -15.881 -24.024 -27.999 1.00 33.34 383 SER A C 1
ATOM 3062 O O . SER A 1 383 ? -15.223 -22.996 -27.866 1.00 33.34 383 SER A O 1
ATOM 3064 N N . VAL A 1 384 ? -15.398 -25.242 -27.762 1.00 38.59 384 VAL A N 1
ATOM 3065 C CA . VAL A 1 384 ? -14.007 -25.566 -27.432 1.00 38.59 384 VAL A CA 1
ATOM 3066 C C . VAL A 1 384 ? -13.230 -25.844 -28.727 1.00 38.59 384 VAL A C 1
ATOM 3068 O O . VAL A 1 384 ? -13.550 -26.814 -29.414 1.00 38.59 384 VAL A O 1
ATOM 3071 N N . PRO A 1 385 ? -12.166 -25.090 -29.039 1.00 36.97 385 PRO A N 1
ATOM 3072 C CA . PRO A 1 385 ? -11.015 -25.604 -29.782 1.00 36.97 385 PRO A CA 1
ATOM 3073 C C . PRO A 1 385 ? -9.856 -25.750 -28.769 1.00 36.97 385 PRO A C 1
ATOM 3075 O O . PRO A 1 385 ? -9.392 -24.753 -28.239 1.00 36.97 385 PRO A O 1
ATOM 3078 N N . SER A 1 386 ? -9.415 -26.902 -28.246 1.00 50.97 386 SER A N 1
ATOM 3079 C CA . SER A 1 386 ? -9.083 -28.243 -28.760 1.00 50.97 386 SER A CA 1
ATOM 3080 C C . SER A 1 386 ? -7.943 -28.271 -29.795 1.00 50.97 386 SER A C 1
ATOM 3082 O O . SER A 1 386 ? -8.183 -28.084 -30.985 1.00 50.97 386 SER A O 1
ATOM 3084 N N . SER A 1 387 ? -6.722 -28.597 -29.321 1.00 55.53 387 SER A N 1
ATOM 3085 C CA . SER A 1 387 ? -5.608 -29.304 -30.011 1.00 55.53 387 SER A CA 1
ATOM 3086 C C . SER A 1 387 ? -4.228 -28.632 -30.181 1.00 55.53 387 SER A C 1
ATOM 3088 O O . SER A 1 387 ? -3.312 -29.328 -30.617 1.00 55.53 387 SER A O 1
ATOM 3090 N N . ASP A 1 388 ? -4.003 -27.371 -29.803 1.00 63.91 388 ASP A N 1
ATOM 3091 C CA . ASP A 1 388 ? -2.788 -26.668 -30.273 1.00 63.91 388 ASP A CA 1
ATOM 3092 C C . ASP A 1 388 ? -1.504 -26.916 -29.443 1.00 63.91 388 ASP A C 1
ATOM 3094 O O . ASP A 1 388 ? -0.435 -27.087 -30.024 1.00 63.91 388 ASP A O 1
ATOM 3098 N N . GLU A 1 389 ? -1.569 -27.081 -28.113 1.00 70.56 389 GLU A N 1
ATOM 3099 C CA . GLU A 1 389 ? -0.367 -27.337 -27.279 1.00 70.56 389 GLU A CA 1
ATOM 3100 C C . GLU A 1 389 ? 0.256 -28.717 -27.555 1.00 70.56 389 GLU A C 1
ATOM 3102 O O . GLU A 1 389 ? 1.467 -28.842 -27.750 1.00 70.56 389 GLU A O 1
ATOM 3107 N N . THR A 1 390 ? -0.566 -29.769 -27.624 1.00 78.81 390 THR A N 1
ATOM 3108 C CA . THR A 1 390 ? -0.100 -31.124 -27.952 1.00 78.81 390 THR A CA 1
ATOM 3109 C C . THR A 1 390 ? 0.551 -31.150 -29.335 1.00 78.81 390 THR A C 1
ATOM 3111 O O . THR A 1 390 ? 1.608 -31.759 -29.502 1.00 78.81 390 THR A O 1
ATOM 3114 N N . LYS A 1 391 ? -0.029 -30.433 -30.309 1.00 79.44 391 LYS A N 1
ATOM 3115 C CA . LYS A 1 391 ? 0.541 -30.271 -31.653 1.00 79.44 391 LYS A CA 1
ATOM 3116 C C . LYS A 1 391 ? 1.851 -29.484 -31.637 1.00 79.44 391 LYS A C 1
ATOM 3118 O O . LYS A 1 391 ? 2.787 -29.873 -32.336 1.00 79.44 391 LYS A O 1
ATOM 3123 N N . ALA A 1 392 ? 1.962 -28.434 -30.826 1.00 77.50 392 ALA A N 1
ATOM 3124 C CA . ALA A 1 392 ? 3.198 -27.669 -30.670 1.00 77.50 392 ALA A CA 1
ATOM 3125 C C . ALA A 1 392 ? 4.322 -28.530 -30.062 1.00 77.50 392 ALA A C 1
ATOM 3127 O O . ALA A 1 392 ? 5.451 -28.521 -30.553 1.00 77.50 392 ALA A O 1
ATOM 3128 N N . ILE A 1 393 ? 4.018 -29.354 -29.048 1.00 82.06 393 ILE A N 1
ATOM 3129 C CA . ILE A 1 393 ? 4.976 -30.320 -28.481 1.00 82.06 393 ILE A CA 1
ATOM 3130 C C . ILE A 1 393 ? 5.380 -31.371 -29.522 1.00 82.06 393 ILE A C 1
ATOM 3132 O O . ILE A 1 393 ? 6.563 -31.686 -29.655 1.00 82.06 393 ILE A O 1
ATOM 3136 N N . GLU A 1 394 ? 4.425 -31.913 -30.278 1.00 87.44 394 GLU A N 1
ATOM 3137 C CA . GLU A 1 394 ? 4.695 -32.898 -31.330 1.00 87.44 394 GLU A CA 1
ATOM 3138 C C . GLU A 1 394 ? 5.573 -32.315 -32.454 1.00 87.44 394 GLU A C 1
ATOM 3140 O O . GLU A 1 394 ? 6.506 -32.986 -32.913 1.00 87.44 394 GLU A O 1
ATOM 3145 N N . THR A 1 395 ? 5.356 -31.049 -32.819 1.00 87.12 395 THR A N 1
ATOM 3146 C CA . THR A 1 395 ? 6.191 -30.292 -33.766 1.00 87.12 395 THR A CA 1
ATOM 3147 C C . THR A 1 395 ? 7.601 -30.065 -33.215 1.00 87.12 395 THR A C 1
ATOM 3149 O O . THR A 1 395 ? 8.581 -30.413 -33.878 1.00 87.12 395 THR A O 1
ATOM 3152 N N . ALA A 1 396 ? 7.738 -29.603 -31.967 1.00 83.62 396 ALA A N 1
ATOM 3153 C CA . ALA A 1 396 ? 9.036 -29.419 -31.312 1.00 83.62 396 ALA A CA 1
ATOM 3154 C C . ALA A 1 396 ? 9.823 -30.740 -31.196 1.00 83.62 396 ALA A C 1
ATOM 3156 O O . ALA A 1 396 ? 11.039 -30.779 -31.400 1.00 83.62 396 ALA A O 1
ATOM 3157 N N . ILE A 1 397 ? 9.134 -31.860 -30.945 1.00 89.81 397 ILE A N 1
ATOM 3158 C CA . ILE A 1 397 ? 9.726 -33.205 -30.966 1.00 89.81 397 ILE A CA 1
ATOM 3159 C C . ILE A 1 397 ? 10.249 -33.548 -32.366 1.00 89.81 397 ILE A C 1
ATOM 3161 O O . ILE A 1 397 ? 11.329 -34.134 -32.485 1.00 89.81 397 ILE A O 1
ATOM 3165 N N . ALA A 1 398 ? 9.505 -33.226 -33.427 1.00 91.06 398 ALA A N 1
ATOM 3166 C CA . ALA A 1 398 ? 9.936 -33.469 -34.802 1.00 91.06 398 ALA A CA 1
ATOM 3167 C C . ALA A 1 398 ? 11.193 -32.654 -35.160 1.00 91.06 398 ALA A C 1
ATOM 3169 O O . ALA A 1 398 ? 12.129 -33.191 -35.762 1.00 91.06 398 ALA A O 1
ATOM 3170 N N . GLU A 1 399 ? 11.272 -31.398 -34.720 1.00 88.81 399 GLU A N 1
ATOM 3171 C CA . GLU A 1 399 ? 12.456 -30.558 -34.910 1.00 88.81 399 GLU A CA 1
ATOM 3172 C C . GLU A 1 399 ? 13.669 -31.030 -34.105 1.00 88.81 399 GLU A C 1
ATOM 3174 O O . GLU A 1 399 ? 14.772 -31.131 -34.652 1.00 88.81 399 GLU A O 1
ATOM 3179 N N . ALA A 1 400 ? 13.480 -31.376 -32.828 1.00 89.06 400 ALA A N 1
ATOM 3180 C CA . ALA A 1 400 ? 14.539 -31.916 -31.978 1.00 89.06 400 ALA A CA 1
ATOM 3181 C C . ALA A 1 400 ? 15.108 -33.224 -32.558 1.00 89.06 400 ALA A C 1
ATOM 3183 O O . ALA A 1 400 ? 16.326 -33.421 -32.577 1.00 89.06 400 ALA A O 1
ATOM 3184 N N . LYS A 1 401 ? 14.248 -34.086 -33.132 1.00 93.50 401 LYS A N 1
ATOM 3185 C CA . LYS A 1 401 ? 14.677 -35.278 -33.890 1.00 93.50 401 LYS A CA 1
ATOM 3186 C C . LYS A 1 401 ? 15.539 -34.907 -35.097 1.00 93.50 401 LYS A C 1
ATOM 3188 O O . LYS A 1 401 ? 16.577 -35.532 -35.302 1.00 93.50 401 LYS A O 1
ATOM 3193 N N . LYS A 1 402 ? 15.142 -33.895 -35.878 1.00 93.94 402 LYS A N 1
ATOM 3194 C CA . LYS A 1 402 ? 15.902 -33.416 -37.048 1.00 93.94 402 LYS A CA 1
ATOM 3195 C C . LYS A 1 402 ? 17.282 -32.878 -36.648 1.00 93.94 402 LYS A C 1
ATOM 3197 O O . LYS A 1 402 ? 18.257 -33.132 -37.351 1.00 93.94 402 LYS A O 1
ATOM 3202 N N . LYS A 1 403 ? 17.368 -32.189 -35.505 1.00 93.56 403 LYS A N 1
ATOM 3203 C CA . LYS A 1 403 ? 18.606 -31.625 -34.934 1.00 93.56 403 LYS A CA 1
ATOM 3204 C C . LYS A 1 403 ? 19.456 -32.644 -34.152 1.00 93.56 403 LYS A C 1
ATOM 3206 O O . LYS A 1 403 ? 20.577 -32.320 -33.780 1.00 93.56 403 LYS A O 1
ATOM 3211 N N . LYS A 1 404 ? 18.966 -33.876 -33.946 1.00 93.38 404 LYS A N 1
ATOM 3212 C CA . LYS A 1 404 ? 19.600 -34.936 -33.131 1.00 93.38 404 LYS A CA 1
ATOM 3213 C C . LYS A 1 404 ? 19.875 -34.520 -31.673 1.00 93.38 404 LYS A C 1
ATOM 3215 O O . LYS A 1 404 ? 20.814 -35.018 -31.055 1.00 93.38 404 LYS A O 1
ATOM 3220 N N . ASP A 1 405 ? 19.037 -33.650 -31.116 1.00 91.44 405 ASP A N 1
ATOM 3221 C CA . ASP A 1 405 ? 19.147 -33.182 -29.731 1.00 91.44 405 ASP A CA 1
ATOM 3222 C C . ASP A 1 405 ? 18.476 -34.181 -28.771 1.00 91.44 405 ASP A C 1
ATOM 3224 O O . ASP A 1 405 ? 17.266 -34.160 -28.531 1.00 91.44 405 ASP A O 1
ATOM 3228 N N . LEU A 1 406 ? 19.269 -35.137 -28.282 1.00 89.44 406 LEU A N 1
ATOM 3229 C CA . LEU A 1 406 ? 18.796 -36.241 -27.444 1.00 89.44 406 LEU A CA 1
ATOM 3230 C C . LEU A 1 406 ? 18.277 -35.790 -26.060 1.00 89.44 406 LEU A C 1
ATOM 3232 O O . LEU A 1 406 ? 17.228 -36.297 -25.643 1.00 89.44 406 LEU A O 1
ATOM 3236 N N . PRO A 1 407 ? 18.950 -34.860 -25.346 1.00 89.81 407 PRO A N 1
ATOM 3237 C CA . PRO A 1 407 ? 18.437 -34.292 -24.098 1.00 89.81 407 PRO A CA 1
ATOM 3238 C C . PRO A 1 407 ? 17.086 -33.589 -24.271 1.00 89.81 407 PRO A C 1
ATOM 3240 O O . PRO A 1 407 ? 16.147 -33.884 -23.525 1.00 89.81 407 PRO A O 1
ATOM 3243 N N . LEU A 1 408 ? 16.951 -32.738 -25.295 1.00 85.00 408 LEU A N 1
ATOM 3244 C CA . LEU A 1 408 ? 15.706 -32.021 -25.570 1.00 85.00 408 LEU A CA 1
ATOM 3245 C C . LEU A 1 408 ? 14.571 -32.986 -25.934 1.00 85.00 408 LEU A C 1
ATOM 3247 O O . LEU A 1 408 ? 13.451 -32.851 -25.444 1.00 85.00 408 LEU A O 1
ATOM 3251 N N . LEU A 1 409 ? 14.866 -34.028 -26.719 1.00 88.06 409 LEU A N 1
ATOM 3252 C CA . LEU A 1 409 ? 13.891 -35.055 -27.083 1.00 88.06 409 LEU A CA 1
ATOM 3253 C C . LEU A 1 409 ? 13.339 -35.807 -25.862 1.00 88.06 409 LEU A C 1
ATOM 3255 O O . LEU A 1 409 ? 12.153 -36.142 -25.830 1.00 88.06 409 LEU A O 1
ATOM 3259 N N . LYS A 1 410 ? 14.192 -36.106 -24.874 1.00 91.44 410 LYS A N 1
ATOM 3260 C CA . LYS A 1 410 ? 13.774 -36.770 -23.632 1.00 91.44 410 LYS A CA 1
ATOM 3261 C C . LYS A 1 410 ? 12.847 -35.866 -22.818 1.00 91.44 410 LYS A C 1
ATOM 3263 O O . LYS A 1 410 ? 11.815 -36.346 -22.355 1.00 91.44 410 LYS A O 1
ATOM 3268 N N . SER A 1 411 ? 13.191 -34.582 -22.704 1.00 86.31 411 SER A N 1
ATOM 3269 C CA . SER A 1 411 ? 12.382 -33.577 -22.005 1.00 86.31 411 SER A CA 1
ATOM 3270 C C . SER A 1 411 ? 11.005 -33.406 -22.656 1.00 86.31 411 SER A C 1
ATOM 3272 O O . SER A 1 411 ? 9.980 -33.627 -22.014 1.00 86.31 411 SER A O 1
ATOM 3274 N N . LEU A 1 412 ? 10.970 -33.150 -23.969 1.00 87.88 412 LEU A N 1
ATOM 3275 C CA . LEU A 1 412 ? 9.726 -32.913 -24.707 1.00 87.88 412 LEU A CA 1
ATOM 3276 C C . LEU A 1 412 ? 8.787 -34.128 -24.717 1.00 87.88 412 LEU A C 1
ATOM 3278 O O . LEU A 1 412 ? 7.571 -33.969 -24.722 1.00 87.88 412 LEU A O 1
ATOM 3282 N N . LYS A 1 413 ? 9.318 -35.359 -24.705 1.00 91.38 413 LYS A N 1
ATOM 3283 C CA . LYS A 1 413 ? 8.490 -36.574 -24.605 1.00 91.38 413 LYS A CA 1
ATOM 3284 C C . LYS A 1 413 ? 7.832 -36.735 -23.236 1.00 91.38 413 LYS A C 1
ATOM 3286 O O . LYS A 1 413 ? 6.692 -37.186 -23.182 1.00 91.38 413 LYS A O 1
ATOM 3291 N N . ALA A 1 414 ? 8.544 -36.410 -22.157 1.00 88.75 414 ALA A N 1
ATOM 3292 C CA . ALA A 1 414 ? 7.967 -36.421 -20.815 1.00 88.75 414 ALA A CA 1
ATOM 3293 C C . ALA A 1 414 ? 6.861 -35.363 -20.708 1.00 88.75 414 ALA A C 1
ATOM 3295 O O . ALA A 1 414 ? 5.773 -35.642 -20.217 1.00 88.75 414 ALA A O 1
ATOM 3296 N N . GLU A 1 415 ? 7.105 -34.185 -21.275 1.00 84.62 415 GLU A N 1
ATOM 3297 C CA . GLU A 1 415 ? 6.140 -33.092 -21.309 1.00 84.62 415 GLU A CA 1
ATOM 3298 C C . G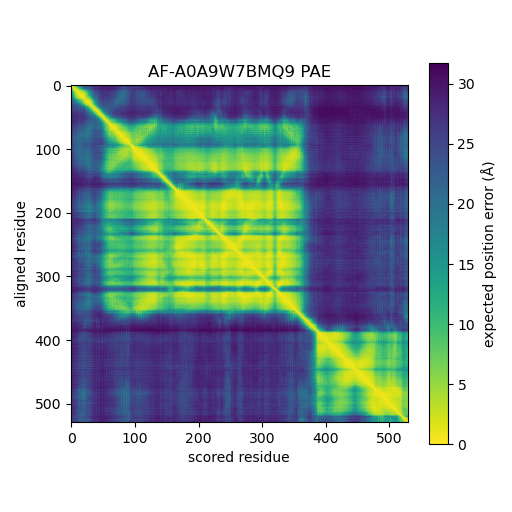LU A 1 415 ? 4.904 -33.408 -22.170 1.00 84.62 415 GLU A C 1
ATOM 3300 O O . GLU A 1 415 ? 3.782 -33.128 -21.756 1.00 84.62 415 GLU A O 1
ATOM 3305 N N . LEU A 1 416 ? 5.077 -34.085 -23.315 1.00 88.44 416 LEU A N 1
ATOM 3306 C CA . LEU A 1 416 ? 3.963 -34.585 -24.132 1.00 88.44 416 LEU A CA 1
ATOM 3307 C C . LEU A 1 416 ? 3.079 -35.565 -23.354 1.00 88.44 416 LEU A C 1
ATOM 3309 O O . LEU A 1 416 ? 1.861 -35.549 -23.512 1.00 88.44 416 LEU A O 1
ATOM 3313 N N . ALA A 1 417 ? 3.684 -36.434 -22.539 1.00 87.69 417 ALA A N 1
ATOM 3314 C CA . ALA A 1 417 ? 2.944 -37.390 -21.723 1.00 87.69 417 ALA A CA 1
ATOM 3315 C C . ALA A 1 417 ? 2.116 -36.679 -20.643 1.00 87.69 417 ALA A C 1
ATOM 3317 O O . ALA A 1 417 ? 0.943 -37.002 -20.477 1.00 87.69 417 ALA A O 1
ATOM 3318 N N . VAL A 1 418 ? 2.696 -35.674 -19.976 1.00 83.38 418 VAL A N 1
ATOM 3319 C CA . VAL A 1 418 ? 1.983 -34.842 -18.993 1.00 83.38 418 VAL A CA 1
ATOM 3320 C C . VAL A 1 418 ? 0.828 -34.090 -19.656 1.00 83.38 418 VAL A C 1
ATOM 3322 O O . VAL A 1 418 ? -0.297 -34.185 -19.181 1.00 83.38 418 VAL A O 1
ATOM 3325 N N . SER A 1 419 ? 1.066 -33.423 -20.791 1.00 81.62 419 SER A N 1
ATOM 3326 C CA . SER A 1 419 ? 0.026 -32.695 -21.535 1.00 81.62 419 SER A CA 1
ATOM 3327 C C . SER A 1 419 ? -1.133 -33.608 -21.964 1.00 81.62 419 SER A C 1
ATOM 3329 O O . SER A 1 419 ? -2.291 -33.273 -21.724 1.00 81.62 419 SER A O 1
ATOM 3331 N N . LYS A 1 420 ? -0.840 -34.799 -22.510 1.00 84.56 420 LYS A N 1
ATOM 3332 C CA . LYS A 1 420 ? -1.870 -35.783 -22.888 1.00 84.56 420 LYS A CA 1
ATOM 3333 C C . LYS A 1 420 ? -2.659 -36.305 -21.689 1.00 84.56 420 LYS A C 1
ATOM 3335 O O . LYS A 1 420 ? -3.861 -36.520 -21.816 1.00 84.56 420 LYS A O 1
ATOM 3340 N N . GLN A 1 421 ? -2.005 -36.498 -20.544 1.00 82.44 421 GLN A N 1
ATOM 3341 C CA . GLN A 1 421 ? -2.685 -36.895 -19.313 1.00 82.44 421 GLN A CA 1
ATOM 3342 C C . GLN A 1 421 ? -3.610 -35.782 -18.810 1.00 82.44 421 GLN A C 1
ATOM 3344 O O . GLN A 1 421 ? -4.755 -36.055 -18.481 1.00 82.44 421 GLN A O 1
ATOM 3349 N N . THR A 1 422 ? -3.160 -34.525 -18.820 1.00 80.12 422 THR A N 1
ATOM 3350 C CA . THR A 1 422 ? -3.996 -33.380 -18.433 1.00 80.12 422 THR A CA 1
ATOM 3351 C C . THR A 1 422 ? -5.227 -33.240 -19.331 1.00 80.12 422 THR A C 1
ATOM 3353 O O . THR A 1 422 ? -6.326 -33.024 -18.825 1.00 80.12 422 THR A O 1
ATOM 3356 N N . ASP A 1 423 ? -5.076 -33.411 -20.648 1.00 80.00 423 ASP A N 1
ATOM 3357 C CA . ASP A 1 423 ? -6.209 -33.412 -21.583 1.00 80.00 423 ASP A CA 1
ATOM 3358 C C . ASP A 1 423 ? -7.187 -34.564 -21.314 1.00 80.00 423 ASP A C 1
ATOM 3360 O O . ASP A 1 423 ? -8.402 -34.367 -21.361 1.00 80.00 423 ASP A O 1
ATOM 3364 N N . ALA A 1 424 ? -6.667 -35.755 -21.004 1.00 83.69 424 ALA A N 1
ATOM 3365 C CA . ALA A 1 424 ? -7.484 -36.910 -20.648 1.00 83.69 424 ALA A CA 1
ATOM 3366 C C . ALA A 1 424 ? -8.245 -36.697 -19.329 1.00 83.69 424 ALA A C 1
ATOM 3368 O O . ALA A 1 424 ? -9.431 -37.012 -19.259 1.00 83.69 424 ALA A O 1
ATOM 3369 N N . ASP A 1 425 ? -7.599 -36.118 -18.314 1.00 80.19 425 ASP A N 1
ATOM 3370 C CA . ASP A 1 425 ? -8.213 -35.821 -17.016 1.00 80.19 425 ASP A CA 1
ATOM 3371 C C . ASP A 1 425 ? -9.348 -34.793 -17.156 1.00 80.19 425 ASP A C 1
ATOM 3373 O O . ASP A 1 425 ? -10.441 -35.004 -16.632 1.00 80.19 425 ASP A O 1
ATOM 3377 N N . ILE A 1 426 ? -9.128 -33.710 -17.915 1.00 80.88 426 ILE A N 1
ATOM 3378 C CA . ILE A 1 426 ? -10.161 -32.695 -18.190 1.00 80.88 426 ILE A CA 1
ATOM 3379 C C . ILE A 1 426 ? -11.333 -33.315 -18.963 1.00 80.88 426 ILE A C 1
ATOM 3381 O O . ILE A 1 426 ? -12.492 -33.034 -18.659 1.00 80.88 426 ILE A O 1
ATOM 3385 N N . ALA A 1 427 ? -11.057 -34.191 -19.935 1.00 83.75 427 ALA A N 1
ATOM 3386 C CA . ALA A 1 427 ? -12.096 -34.889 -20.692 1.00 83.75 427 ALA A CA 1
ATOM 3387 C C . ALA A 1 427 ? -12.883 -35.906 -19.842 1.00 83.75 427 ALA A C 1
ATOM 3389 O O . ALA A 1 427 ? -14.063 -36.139 -20.106 1.00 83.75 427 ALA A O 1
ATOM 3390 N N . ALA A 1 428 ? -12.254 -36.501 -18.824 1.00 85.44 428 ALA A N 1
ATOM 3391 C CA . ALA A 1 428 ? -12.877 -37.465 -17.919 1.00 85.44 428 ALA A CA 1
ATOM 3392 C C . ALA A 1 428 ? -13.658 -36.807 -16.763 1.00 85.44 428 ALA A C 1
ATOM 3394 O O . ALA A 1 428 ? -14.591 -37.418 -16.236 1.00 85.44 428 ALA A O 1
ATOM 3395 N N . ALA A 1 429 ? -13.324 -35.567 -16.386 1.00 85.38 429 ALA A N 1
ATOM 3396 C CA . ALA A 1 429 ? -13.944 -34.857 -15.265 1.00 85.38 429 ALA A CA 1
ATOM 3397 C C . ALA A 1 429 ? -15.487 -34.770 -15.336 1.00 85.38 429 ALA A C 1
ATOM 3399 O O . ALA A 1 429 ? -16.126 -35.053 -14.323 1.00 85.38 429 ALA A O 1
ATOM 3400 N N . PRO A 1 430 ? -16.133 -34.480 -16.489 1.00 88.25 430 PRO A N 1
ATOM 3401 C CA . PRO A 1 430 ? -17.595 -34.458 -16.580 1.00 88.25 430 PRO A CA 1
ATOM 3402 C C . PRO A 1 430 ? -18.249 -35.799 -16.233 1.00 88.25 430 PRO A C 1
ATOM 3404 O O . PRO A 1 430 ? -19.292 -35.818 -15.592 1.00 88.25 430 PRO A O 1
ATOM 3407 N N . VAL A 1 431 ? -17.628 -36.919 -16.620 1.00 90.19 431 VAL A N 1
ATOM 3408 C CA . VAL A 1 431 ? -18.150 -38.264 -16.327 1.00 90.19 431 VAL A CA 1
ATOM 3409 C C . VAL A 1 431 ? -18.051 -38.564 -14.832 1.00 90.19 431 VAL A C 1
ATOM 3411 O O . VAL A 1 431 ? -18.995 -39.091 -14.254 1.00 90.19 431 VAL A O 1
ATOM 3414 N N . LYS A 1 432 ? -16.934 -38.184 -14.196 1.00 91.00 432 LYS A N 1
ATOM 3415 C CA . LYS A 1 432 ? -16.730 -38.323 -12.746 1.00 91.00 432 LYS A CA 1
ATOM 3416 C C . LYS A 1 432 ? -17.745 -37.492 -11.949 1.00 91.00 432 LYS A C 1
ATOM 3418 O O . LYS A 1 432 ? -18.319 -38.001 -10.994 1.00 91.00 432 LYS A O 1
ATOM 3423 N N . ILE A 1 433 ? -17.982 -36.243 -12.354 1.00 91.75 433 ILE A N 1
ATOM 3424 C CA . ILE A 1 433 ? -18.950 -35.344 -11.705 1.00 91.75 433 ILE A CA 1
ATOM 3425 C C . ILE A 1 433 ? -20.376 -35.892 -11.844 1.00 91.75 433 ILE A C 1
ATOM 3427 O O . ILE A 1 433 ? -21.119 -35.918 -10.869 1.00 91.75 433 ILE A O 1
ATOM 3431 N N . GLU A 1 434 ? -20.754 -36.367 -13.032 1.00 92.88 434 GLU A N 1
ATOM 3432 C CA . GLU A 1 434 ? -22.087 -36.930 -13.274 1.00 92.88 434 GLU A CA 1
ATOM 3433 C C . GLU A 1 434 ? -22.334 -38.205 -12.453 1.00 92.88 434 GLU A C 1
ATOM 3435 O O . GLU A 1 434 ? -23.426 -38.406 -11.925 1.00 92.88 434 GLU A O 1
ATOM 3440 N N . ASP A 1 435 ? -21.318 -39.059 -12.303 1.00 95.19 435 ASP A N 1
ATOM 3441 C CA . ASP A 1 435 ? -21.417 -40.256 -11.467 1.00 95.19 435 ASP A CA 1
ATOM 3442 C C . ASP A 1 435 ? -21.581 -39.904 -9.980 1.00 95.19 435 ASP A C 1
ATOM 3444 O O . ASP A 1 435 ? -22.444 -40.464 -9.305 1.00 95.19 435 ASP A O 1
ATOM 3448 N N . LEU A 1 436 ? -20.831 -38.913 -9.483 1.00 94.56 436 LEU A N 1
ATOM 3449 C CA . LEU A 1 436 ? -20.983 -38.405 -8.115 1.00 94.56 436 LEU A CA 1
ATOM 3450 C C . LEU A 1 436 ? -22.365 -37.782 -7.878 1.00 94.56 436 LEU A C 1
ATOM 3452 O O . LEU A 1 436 ? -22.962 -38.020 -6.831 1.00 94.56 436 LEU A O 1
ATOM 3456 N N . LYS A 1 437 ? -22.912 -37.049 -8.856 1.00 94.44 437 LYS A N 1
ATOM 3457 C CA . LYS A 1 437 ? -24.275 -36.495 -8.782 1.00 94.44 437 LYS A CA 1
ATOM 3458 C C . LYS A 1 437 ? -25.336 -37.590 -8.711 1.00 94.44 437 LYS A C 1
ATOM 3460 O O . LYS A 1 437 ? -26.224 -37.509 -7.873 1.00 94.44 437 LYS A O 1
ATOM 3465 N N . ARG A 1 438 ? -25.197 -38.668 -9.490 1.00 95.19 438 ARG A N 1
ATOM 3466 C CA . ARG A 1 438 ? -26.097 -39.833 -9.387 1.00 95.19 438 ARG A CA 1
ATOM 3467 C C . ARG A 1 438 ? -26.020 -40.520 -8.030 1.00 95.19 438 ARG A C 1
ATOM 3469 O O . ARG A 1 438 ? -27.045 -40.943 -7.503 1.00 95.19 438 ARG A O 1
ATOM 3476 N N . GLN A 1 439 ? -24.816 -40.659 -7.475 1.00 95.31 439 GLN A N 1
ATOM 3477 C CA . GLN A 1 439 ? -24.638 -41.209 -6.131 1.00 95.31 439 GLN A CA 1
ATOM 3478 C C . GLN A 1 439 ? -25.282 -40.299 -5.078 1.00 95.31 439 GLN A C 1
ATOM 3480 O O . GLN A 1 439 ? -25.919 -40.799 -4.154 1.00 95.31 439 GLN A O 1
ATOM 3485 N N . LEU A 1 440 ? -25.155 -38.979 -5.242 1.00 93.31 440 LEU A N 1
ATOM 3486 C CA . LEU A 1 440 ? -25.769 -37.989 -4.365 1.00 93.31 440 LEU A CA 1
ATOM 3487 C C . LEU A 1 440 ? -27.302 -38.060 -4.423 1.00 93.31 440 LEU A C 1
ATOM 3489 O O . LEU A 1 440 ? -27.939 -38.111 -3.376 1.00 93.31 440 LEU A O 1
ATOM 3493 N N . ASP A 1 441 ? -27.891 -38.143 -5.617 1.00 92.50 441 ASP A N 1
ATOM 3494 C CA . ASP A 1 441 ? -29.341 -38.293 -5.796 1.00 92.50 441 ASP A CA 1
ATOM 3495 C C . ASP A 1 441 ? -29.864 -39.581 -5.133 1.00 92.50 441 ASP A C 1
ATOM 3497 O O . ASP A 1 441 ? -30.865 -39.558 -4.418 1.00 92.50 441 ASP A O 1
ATOM 3501 N N . ALA A 1 442 ? -29.145 -40.698 -5.287 1.00 94.25 442 ALA A N 1
ATOM 3502 C CA . ALA A 1 442 ? -29.491 -41.956 -4.625 1.00 94.25 442 ALA A CA 1
ATOM 3503 C C . ALA A 1 442 ? -29.388 -41.868 -3.089 1.00 94.25 442 ALA A C 1
ATOM 3505 O O . ALA A 1 442 ? -30.194 -42.472 -2.378 1.00 94.25 442 ALA A O 1
ATOM 3506 N N . ALA A 1 443 ? -28.420 -41.110 -2.562 1.00 93.12 443 ALA A N 1
ATOM 3507 C CA . ALA A 1 443 ? -28.285 -40.869 -1.126 1.00 93.12 443 ALA A CA 1
ATOM 3508 C C . ALA A 1 443 ? -29.439 -40.007 -0.581 1.00 93.12 443 ALA A C 1
ATOM 3510 O O . ALA A 1 443 ? -29.975 -40.316 0.485 1.00 93.12 443 ALA A O 1
ATOM 3511 N N . TRP A 1 444 ? -29.887 -38.999 -1.342 1.00 91.69 444 TRP A N 1
ATOM 3512 C CA . TRP A 1 444 ? -31.088 -38.211 -1.037 1.00 91.69 444 TRP A CA 1
ATOM 3513 C C . TRP A 1 444 ? -32.358 -39.065 -0.994 1.00 91.69 444 TRP A C 1
ATOM 3515 O O . TRP A 1 444 ? -33.166 -38.907 -0.081 1.00 91.69 444 TRP A O 1
ATOM 3525 N N . GLU A 1 445 ? -32.527 -39.998 -1.935 1.00 92.56 445 GLU A N 1
ATOM 3526 C CA . GLU A 1 445 ? -33.649 -40.949 -1.929 1.00 92.56 445 GLU A CA 1
ATOM 3527 C C . GLU A 1 445 ? -33.589 -41.924 -0.740 1.00 92.56 445 GLU A C 1
ATOM 3529 O O . GLU A 1 445 ? -34.628 -42.346 -0.226 1.00 92.56 445 GLU A O 1
ATOM 3534 N N . GLY A 1 446 ? -32.379 -42.273 -0.293 1.00 91.31 446 GLY A N 1
ATOM 3535 C CA . GLY A 1 446 ? -32.131 -43.162 0.843 1.00 91.31 446 GLY A CA 1
ATOM 3536 C C . GLY A 1 446 ? -32.214 -42.499 2.223 1.00 91.31 446 GLY A C 1
ATOM 3537 O O . GLY A 1 446 ? -32.355 -43.214 3.215 1.00 91.31 446 GLY A O 1
ATOM 3538 N N . GLY A 1 447 ? -32.149 -41.165 2.301 1.00 89.75 447 GLY A N 1
ATOM 3539 C CA . GLY A 1 447 ? -32.189 -40.407 3.557 1.00 89.75 447 GLY A CA 1
ATOM 3540 C C . GLY A 1 447 ? -30.934 -40.545 4.432 1.00 89.75 447 GLY A C 1
ATOM 3541 O O . GLY A 1 447 ? -31.033 -40.410 5.650 1.00 89.75 447 GLY A O 1
ATOM 3542 N N . ASP A 1 448 ? -29.776 -40.848 3.840 1.00 93.19 448 ASP A N 1
ATOM 3543 C CA . ASP A 1 448 ? -28.495 -40.971 4.552 1.00 93.19 448 ASP A CA 1
ATOM 3544 C C . ASP A 1 448 ? -27.788 -39.606 4.608 1.00 93.19 448 ASP A C 1
ATOM 3546 O O . ASP A 1 448 ? -27.057 -39.231 3.691 1.00 93.19 448 ASP A O 1
ATOM 3550 N N . GLU A 1 449 ? -28.061 -38.835 5.666 1.00 88.19 449 GLU A N 1
ATOM 3551 C CA . GLU A 1 449 ? -27.564 -37.459 5.836 1.00 88.19 449 GLU A CA 1
ATOM 3552 C C . GLU A 1 449 ? -26.026 -37.365 5.818 1.00 88.19 449 GLU A C 1
ATOM 3554 O O . GLU A 1 449 ? -25.481 -36.473 5.163 1.00 88.19 449 GLU A O 1
ATOM 3559 N N . ASP A 1 450 ? -25.321 -38.318 6.440 1.00 90.81 450 ASP A N 1
ATOM 3560 C CA . ASP A 1 450 ? -23.850 -38.345 6.480 1.00 90.81 450 ASP A CA 1
ATOM 3561 C C . ASP A 1 450 ? -23.257 -38.605 5.082 1.00 90.81 450 ASP A C 1
ATOM 3563 O O . ASP A 1 450 ? -22.240 -38.022 4.684 1.00 90.81 450 ASP A O 1
ATOM 3567 N N . LEU A 1 451 ? -23.889 -39.496 4.309 1.00 89.81 451 LEU A N 1
ATOM 3568 C CA . LEU A 1 451 ? -23.475 -39.790 2.939 1.00 89.81 451 LEU A CA 1
ATOM 3569 C C . LEU A 1 451 ? -23.766 -38.619 1.990 1.00 89.81 451 LEU A C 1
ATOM 3571 O O . LEU A 1 451 ? -22.952 -38.346 1.106 1.00 89.81 451 LEU A O 1
ATOM 3575 N N . ILE A 1 452 ? -24.886 -37.917 2.186 1.00 90.12 452 ILE A N 1
ATOM 3576 C CA . ILE A 1 452 ? -25.257 -36.716 1.426 1.00 90.12 452 ILE A CA 1
ATOM 3577 C C . ILE A 1 452 ? -24.208 -35.619 1.617 1.00 90.12 452 ILE A C 1
ATOM 3579 O O . ILE A 1 452 ? -23.678 -35.125 0.623 1.00 90.12 452 ILE A O 1
ATOM 3583 N N . GLU A 1 453 ? -23.858 -35.281 2.863 1.00 90.75 453 GLU A N 1
ATOM 3584 C CA . GLU A 1 453 ? -22.866 -34.237 3.161 1.00 90.75 453 GLU A CA 1
ATOM 3585 C C . GLU A 1 453 ? -21.506 -34.570 2.528 1.00 90.75 453 GLU A C 1
ATOM 3587 O O . GLU A 1 453 ? -20.880 -33.741 1.861 1.00 90.75 453 GLU A O 1
ATOM 3592 N N . ARG A 1 454 ? -21.072 -35.831 2.648 1.00 93.38 454 ARG A N 1
ATOM 3593 C CA . ARG A 1 454 ? -19.815 -36.291 2.051 1.00 93.38 454 ARG A CA 1
ATOM 3594 C C . ARG A 1 454 ? -19.823 -36.216 0.523 1.00 93.38 454 ARG A C 1
ATOM 3596 O O . ARG A 1 454 ? -18.823 -35.812 -0.070 1.00 93.38 454 ARG A O 1
ATOM 3603 N N . LEU A 1 455 ? -20.900 -36.656 -0.125 1.00 90.69 455 LEU A N 1
ATOM 3604 C CA . LEU A 1 455 ? -21.002 -36.651 -1.586 1.00 90.69 455 LEU A CA 1
ATOM 3605 C C . LEU A 1 455 ? -21.138 -35.230 -2.139 1.00 90.69 455 LEU A C 1
ATOM 3607 O O . LEU A 1 455 ? -20.557 -34.952 -3.184 1.00 90.69 455 LEU A O 1
ATOM 3611 N N . GLN A 1 456 ? -21.819 -34.325 -1.430 1.00 91.81 456 GLN A N 1
ATOM 3612 C CA . GLN A 1 456 ? -21.862 -32.902 -1.780 1.00 91.81 456 GLN A CA 1
ATOM 3613 C C . GLN A 1 456 ? -20.460 -32.294 -1.810 1.00 91.81 456 GLN A C 1
ATOM 3615 O O . GLN A 1 456 ? -20.076 -31.732 -2.834 1.00 91.81 456 GLN A O 1
ATOM 3620 N N . GLY A 1 457 ? -19.660 -32.504 -0.758 1.00 88.38 457 GLY A N 1
ATOM 3621 C CA . GLY A 1 457 ? -18.279 -32.013 -0.725 1.00 88.38 457 GLY A CA 1
ATOM 3622 C C . GLY A 1 457 ? -17.411 -32.571 -1.861 1.00 88.38 457 GLY A C 1
ATOM 3623 O O . GLY A 1 457 ? -16.632 -31.839 -2.462 1.00 88.38 457 GLY A O 1
ATOM 3624 N N . LEU A 1 458 ? -17.584 -33.849 -2.222 1.00 91.25 458 LEU A N 1
ATOM 3625 C CA . LEU A 1 458 ? -16.850 -34.466 -3.338 1.00 91.25 458 LEU A CA 1
ATOM 3626 C C . LEU A 1 458 ? -17.283 -33.943 -4.716 1.00 91.25 458 LEU A C 1
ATOM 3628 O O . LEU A 1 458 ? -16.459 -33.892 -5.632 1.00 91.25 458 LEU A O 1
ATOM 3632 N N . VAL A 1 459 ? -18.563 -33.598 -4.889 1.00 90.50 459 VAL A N 1
ATOM 3633 C CA . VAL A 1 459 ? -19.058 -32.959 -6.117 1.00 90.50 459 VAL A CA 1
ATOM 3634 C C . VAL A 1 459 ? -18.468 -31.557 -6.244 1.00 90.50 459 VAL A C 1
ATOM 3636 O O . VAL A 1 459 ? -17.945 -31.236 -7.309 1.00 90.50 459 VAL A O 1
ATOM 3639 N N . GLU A 1 460 ? -18.499 -30.764 -5.171 1.00 89.69 460 GLU A N 1
ATOM 3640 C CA . GLU A 1 460 ? -17.931 -29.410 -5.142 1.00 89.69 460 GLU A CA 1
ATOM 3641 C C . GLU A 1 460 ? -16.424 -29.430 -5.433 1.00 89.69 460 GLU A C 1
ATOM 3643 O O . GLU A 1 460 ? -15.974 -28.753 -6.355 1.00 89.69 460 GLU A O 1
ATOM 3648 N N . GLU A 1 461 ? -15.656 -30.290 -4.756 1.00 88.81 461 GLU A N 1
ATOM 3649 C CA . GLU A 1 461 ? -14.210 -30.438 -4.982 1.00 88.81 461 GLU A CA 1
ATOM 3650 C C . GLU A 1 461 ? -13.890 -30.830 -6.437 1.00 88.81 461 GLU A C 1
ATOM 3652 O O . GLU A 1 461 ? -12.979 -30.282 -7.061 1.00 88.81 461 GLU A O 1
ATOM 3657 N N . ALA A 1 462 ? -14.657 -31.758 -7.021 1.00 85.56 462 ALA A N 1
ATOM 3658 C CA . ALA A 1 462 ? -14.456 -32.182 -8.406 1.00 85.56 462 ALA A CA 1
ATOM 3659 C C . ALA A 1 462 ? -14.831 -31.091 -9.428 1.00 85.56 462 ALA A C 1
ATOM 3661 O O . ALA A 1 462 ? -14.219 -31.017 -10.499 1.00 85.56 462 ALA A O 1
ATOM 3662 N N . GLU A 1 463 ? -15.835 -30.262 -9.127 1.00 86.81 463 GLU A N 1
ATOM 3663 C CA . GLU A 1 463 ? -16.210 -29.109 -9.948 1.00 86.81 463 GLU A CA 1
ATOM 3664 C C . GLU A 1 463 ? -15.153 -27.997 -9.871 1.00 86.81 463 GLU A C 1
ATOM 3666 O O . GLU A 1 463 ? -14.756 -27.472 -10.916 1.00 86.81 463 GLU A O 1
ATOM 3671 N N . GLU A 1 464 ? -14.630 -27.699 -8.680 1.00 84.75 464 GLU A N 1
ATOM 3672 C CA . GLU A 1 464 ? -13.543 -26.734 -8.475 1.00 84.75 464 GLU A CA 1
ATOM 3673 C C . GLU A 1 464 ? -12.248 -27.165 -9.176 1.00 84.75 464 GLU A C 1
ATOM 3675 O O . GLU A 1 464 ? -11.673 -26.383 -9.937 1.00 84.75 464 GLU A O 1
ATOM 3680 N N . GLU A 1 465 ? -11.826 -28.426 -9.016 1.00 84.38 465 GLU A N 1
ATOM 3681 C CA . GLU A 1 465 ? -10.619 -28.961 -9.663 1.00 84.38 465 GLU A CA 1
ATOM 3682 C C . GLU A 1 465 ? -10.717 -28.871 -11.196 1.00 84.38 465 GLU A C 1
ATOM 3684 O O . GLU A 1 465 ? -9.749 -28.534 -11.889 1.00 84.38 465 GLU A O 1
ATOM 3689 N N . LYS A 1 466 ? -11.904 -29.146 -11.753 1.00 85.81 466 LYS A N 1
ATOM 3690 C CA . LYS A 1 466 ? -12.156 -29.004 -13.190 1.00 85.81 466 LYS A CA 1
ATOM 3691 C C . LYS A 1 466 ? -11.999 -27.547 -13.636 1.00 85.81 466 LYS A C 1
ATOM 3693 O O . LYS A 1 466 ? -11.336 -27.300 -14.646 1.00 85.81 466 LYS A O 1
ATOM 3698 N N . ILE A 1 467 ? -12.585 -26.601 -12.899 1.00 80.06 467 ILE A N 1
ATOM 3699 C CA . ILE A 1 467 ? -12.509 -25.165 -13.203 1.00 80.06 467 ILE A CA 1
ATOM 3700 C C . ILE A 1 467 ? -11.056 -24.682 -13.148 1.00 80.06 467 ILE A C 1
ATOM 3702 O O . ILE A 1 467 ? -10.595 -24.030 -14.086 1.00 80.06 467 ILE A O 1
ATOM 3706 N N . GLU A 1 468 ? -10.311 -25.033 -12.099 1.00 81.50 468 GLU A N 1
ATOM 3707 C CA . GLU A 1 468 ? -8.912 -24.630 -11.933 1.00 81.50 468 GLU A CA 1
ATOM 3708 C C . GLU A 1 468 ? -8.035 -25.157 -13.080 1.00 81.50 468 GLU A C 1
ATOM 3710 O O . GLU A 1 468 ? -7.268 -24.406 -13.693 1.00 81.50 468 GLU A O 1
ATOM 3715 N N . ARG A 1 469 ? -8.190 -26.436 -13.447 1.00 78.81 469 ARG A N 1
ATOM 3716 C CA . ARG A 1 469 ? -7.445 -27.046 -14.559 1.00 78.81 469 ARG A CA 1
ATOM 3717 C C . ARG A 1 469 ? -7.787 -26.412 -15.909 1.00 78.81 469 ARG A C 1
ATOM 3719 O O . ARG A 1 469 ? -6.888 -26.202 -16.728 1.00 78.81 469 ARG A O 1
ATOM 3726 N N . GLU A 1 470 ? -9.055 -26.082 -16.153 1.00 79.75 470 GLU A N 1
ATOM 3727 C CA . GLU A 1 470 ? -9.471 -25.356 -17.359 1.00 79.75 470 GLU A CA 1
ATOM 3728 C C . GLU A 1 470 ? -8.883 -23.936 -17.401 1.00 79.75 470 GLU A C 1
ATOM 3730 O O . GLU A 1 470 ? -8.407 -23.502 -18.454 1.00 79.75 470 GLU A O 1
ATOM 3735 N N . GLN A 1 471 ? -8.833 -23.228 -16.270 1.00 80.62 471 GLN A N 1
ATOM 3736 C CA . GLN A 1 471 ? -8.220 -21.899 -16.183 1.00 80.62 471 GLN A CA 1
ATOM 3737 C C . GLN A 1 471 ? -6.705 -21.941 -16.412 1.00 80.62 471 GLN A C 1
ATOM 3739 O O . GLN A 1 471 ? -6.188 -21.187 -17.237 1.00 80.62 471 GLN A O 1
ATOM 3744 N N . LEU A 1 472 ? -5.984 -22.863 -15.768 1.00 78.50 472 LEU A N 1
ATOM 3745 C CA . LEU A 1 472 ? -4.542 -23.046 -15.977 1.00 78.50 472 LEU A CA 1
ATOM 3746 C C . LEU A 1 472 ? -4.208 -23.376 -17.435 1.00 78.50 472 LEU A C 1
ATOM 3748 O O . LEU A 1 472 ? -3.201 -22.906 -17.969 1.00 78.50 472 LEU A O 1
ATOM 3752 N N . ARG A 1 473 ? -5.070 -24.150 -18.105 1.00 79.62 473 ARG A N 1
ATOM 3753 C CA . ARG A 1 473 ? -4.948 -24.427 -19.538 1.00 79.62 473 ARG A CA 1
ATOM 3754 C C . ARG A 1 473 ? -5.105 -23.157 -20.375 1.00 79.62 473 ARG A C 1
ATOM 3756 O O . ARG A 1 473 ? -4.316 -22.948 -21.295 1.00 79.62 473 ARG A O 1
ATOM 3763 N N . LYS A 1 474 ? -6.088 -22.307 -20.061 1.00 83.12 474 LYS A N 1
ATOM 3764 C CA . LYS A 1 474 ? -6.330 -21.046 -20.783 1.00 83.12 474 LYS A CA 1
ATOM 3765 C C . LYS A 1 474 ? -5.145 -20.084 -20.726 1.00 83.12 474 LYS A C 1
ATOM 3767 O O . LYS A 1 474 ? -4.974 -19.323 -21.670 1.00 83.12 474 LYS A O 1
ATOM 3772 N N . LEU A 1 475 ? -4.316 -20.127 -19.683 1.00 86.81 475 LEU A N 1
ATOM 3773 C CA . LEU A 1 475 ? -3.216 -19.176 -19.479 1.00 86.81 475 LEU A CA 1
ATOM 3774 C C . LEU A 1 475 ? -1.945 -19.458 -20.297 1.00 86.81 475 LEU A C 1
ATOM 3776 O O . LEU A 1 475 ? -1.067 -18.603 -20.366 1.00 86.81 475 LEU A O 1
ATOM 3780 N N . LYS A 1 476 ? -1.786 -20.630 -20.914 1.00 85.50 476 LYS A N 1
ATOM 3781 C CA . LYS A 1 476 ? -0.544 -20.978 -21.629 1.00 85.50 476 LYS A CA 1
ATOM 3782 C C . LYS A 1 476 ? -0.495 -20.402 -23.044 1.00 85.50 476 LYS A C 1
ATOM 3784 O O . LYS A 1 476 ? -1.438 -20.593 -23.806 1.00 85.50 476 LYS A O 1
ATOM 3789 N N . ARG A 1 477 ? 0.633 -19.787 -23.414 1.00 91.56 477 ARG A N 1
ATOM 3790 C CA . ARG A 1 477 ? 0.890 -19.203 -24.742 1.00 91.56 477 ARG A CA 1
ATOM 3791 C C . ARG A 1 477 ? 2.111 -19.831 -25.424 1.00 91.56 477 ARG A C 1
ATOM 3793 O O . ARG A 1 477 ? 3.062 -20.257 -24.767 1.00 91.56 477 ARG A O 1
ATOM 3800 N N . THR A 1 478 ? 2.086 -19.847 -26.749 1.00 86.50 478 THR A N 1
ATOM 3801 C CA . THR A 1 478 ? 3.102 -20.386 -27.664 1.00 86.50 478 THR A CA 1
ATOM 3802 C C . THR A 1 478 ? 3.369 -19.402 -28.808 1.00 86.50 478 THR A C 1
ATOM 3804 O O . THR A 1 478 ? 2.638 -18.426 -28.967 1.00 86.50 478 THR A O 1
ATOM 3807 N N . ASP A 1 479 ? 4.395 -19.648 -29.626 1.00 82.25 479 ASP A N 1
ATOM 3808 C CA . ASP A 1 479 ? 4.669 -18.810 -30.808 1.00 82.25 479 ASP A CA 1
ATOM 3809 C C . ASP A 1 479 ? 3.496 -18.770 -31.805 1.00 82.25 479 ASP A C 1
ATOM 3811 O O . ASP A 1 479 ? 3.307 -17.765 -32.491 1.00 82.25 479 ASP A O 1
ATOM 3815 N N . ASP A 1 480 ? 2.684 -19.832 -31.856 1.00 82.94 480 ASP A N 1
ATOM 3816 C CA . ASP A 1 480 ? 1.560 -19.950 -32.790 1.00 82.94 480 ASP A CA 1
ATOM 3817 C C . ASP A 1 480 ? 0.409 -18.984 -32.450 1.00 82.94 480 ASP A C 1
ATOM 3819 O O . ASP A 1 480 ? -0.273 -18.483 -33.348 1.00 82.94 480 ASP A O 1
ATOM 3823 N N . ASP A 1 481 ? 0.180 -18.706 -31.161 1.00 88.69 481 ASP A N 1
ATOM 3824 C CA . ASP A 1 481 ? -0.996 -17.969 -30.686 1.00 88.69 481 ASP A CA 1
ATOM 3825 C C . ASP A 1 481 ? -0.679 -16.635 -30.000 1.00 88.69 481 ASP A C 1
ATOM 3827 O O . ASP A 1 481 ? -1.554 -15.770 -29.972 1.00 88.69 481 ASP A O 1
ATOM 3831 N N . ILE A 1 482 ? 0.544 -16.404 -29.507 1.00 91.25 482 ILE A N 1
ATOM 3832 C CA . ILE A 1 482 ? 0.880 -15.207 -28.713 1.00 91.25 482 ILE A CA 1
ATOM 3833 C C . ILE A 1 482 ? 0.591 -13.888 -29.448 1.00 91.25 482 ILE A C 1
ATOM 3835 O O . ILE A 1 482 ? 0.034 -12.963 -28.859 1.00 91.25 482 ILE A O 1
ATOM 3839 N N . HIS A 1 483 ? 0.880 -13.808 -30.748 1.00 89.06 483 HIS A N 1
ATOM 3840 C CA . HIS A 1 483 ? 0.601 -12.614 -31.553 1.00 89.06 483 HIS A CA 1
ATOM 3841 C C . HIS A 1 483 ? -0.892 -12.363 -31.740 1.00 89.06 483 HIS A C 1
ATOM 3843 O O . HIS A 1 483 ? -1.351 -11.222 -31.683 1.00 89.06 483 HIS A O 1
ATOM 3849 N N . THR A 1 484 ? -1.656 -13.432 -31.954 1.00 91.12 484 THR A N 1
ATOM 3850 C CA . THR A 1 484 ? -3.110 -13.351 -32.091 1.00 91.12 484 THR A CA 1
ATOM 3851 C C . THR A 1 484 ? -3.741 -12.966 -30.758 1.00 91.12 484 THR A C 1
ATOM 3853 O O . THR A 1 484 ? -4.573 -12.064 -30.726 1.00 91.12 484 THR A O 1
ATOM 3856 N N . ALA A 1 485 ? -3.295 -13.582 -29.662 1.00 89.94 485 ALA A N 1
ATOM 3857 C CA . ALA A 1 485 ? -3.770 -13.303 -28.315 1.00 89.94 485 ALA A CA 1
ATOM 3858 C C . ALA A 1 485 ? -3.500 -11.846 -27.917 1.00 89.94 485 ALA A C 1
ATOM 3860 O O . ALA A 1 485 ? -4.422 -11.159 -27.487 1.00 89.94 485 ALA A O 1
ATOM 3861 N N . VAL A 1 486 ? -2.280 -11.337 -28.133 1.00 89.94 486 VAL A N 1
ATOM 3862 C CA . VAL A 1 486 ? -1.948 -9.924 -27.883 1.00 89.94 486 VAL A CA 1
ATOM 3863 C C . VAL A 1 486 ? -2.792 -8.992 -28.749 1.00 89.94 486 VAL A C 1
ATOM 3865 O O . VAL A 1 486 ? -3.352 -8.025 -28.243 1.00 89.94 486 VAL A O 1
ATOM 3868 N N . LYS A 1 487 ? -2.940 -9.281 -30.044 1.00 88.62 487 LYS A N 1
ATOM 3869 C CA . LYS A 1 487 ? -3.741 -8.441 -30.943 1.00 88.62 487 LYS A CA 1
ATOM 3870 C C . LYS A 1 487 ? -5.219 -8.400 -30.547 1.00 88.62 487 LYS A C 1
ATOM 3872 O O . LYS A 1 487 ? -5.848 -7.350 -30.650 1.00 88.62 487 LYS A O 1
ATOM 3877 N N . GLU A 1 488 ? -5.782 -9.530 -30.125 1.00 90.75 488 GLU A N 1
ATOM 3878 C CA . GLU A 1 488 ? -7.155 -9.596 -29.621 1.00 90.75 488 GLU A CA 1
ATOM 3879 C C . GLU A 1 488 ? -7.289 -8.856 -28.286 1.00 90.75 488 GLU A C 1
ATOM 3881 O O . GLU A 1 488 ? -8.216 -8.063 -28.147 1.00 90.75 488 GLU A O 1
ATOM 3886 N N . TRP A 1 489 ? -6.323 -9.007 -27.375 1.00 90.25 489 TRP A N 1
ATOM 3887 C CA . TRP A 1 489 ? -6.277 -8.269 -26.109 1.00 90.25 489 TRP A CA 1
ATOM 3888 C C . TRP A 1 489 ? -6.243 -6.755 -26.306 1.00 90.25 489 TRP A C 1
ATOM 3890 O O . TRP A 1 489 ? -6.957 -6.020 -25.631 1.00 90.25 489 TRP A O 1
ATOM 3900 N N . LEU A 1 490 ? -5.454 -6.276 -27.267 1.00 84.25 490 LEU A N 1
ATOM 3901 C CA . LEU A 1 490 ? -5.376 -4.851 -27.586 1.00 84.25 490 LEU A CA 1
ATOM 3902 C C . LEU A 1 490 ? -6.638 -4.295 -28.238 1.00 84.25 490 LEU A C 1
ATOM 3904 O O . LEU A 1 490 ? -6.911 -3.100 -28.140 1.00 84.25 490 LEU A O 1
ATOM 3908 N N . LYS A 1 491 ? -7.394 -5.150 -28.925 1.00 86.50 491 LYS A N 1
ATOM 3909 C CA . LYS A 1 491 ? -8.646 -4.770 -29.571 1.00 86.50 491 LYS A CA 1
ATOM 3910 C C . LYS A 1 491 ? -9.804 -4.719 -28.573 1.00 86.50 491 LYS A C 1
ATOM 3912 O O . LYS A 1 491 ? -10.639 -3.826 -28.681 1.00 86.50 491 LYS A O 1
ATOM 3917 N N . ASP A 1 492 ? -9.871 -5.696 -27.673 1.00 88.12 492 ASP A N 1
ATOM 3918 C CA . ASP A 1 492 ? -10.915 -5.857 -26.663 1.00 88.12 492 ASP A CA 1
ATOM 3919 C C . ASP A 1 492 ? -10.385 -6.747 -25.528 1.00 88.12 492 ASP A C 1
ATOM 3921 O O . ASP A 1 492 ? -10.347 -7.976 -25.643 1.00 88.12 492 ASP A O 1
ATOM 3925 N N . SER A 1 493 ? -9.948 -6.116 -24.438 1.00 86.88 493 SER A N 1
ATOM 3926 C CA . SER A 1 493 ? -9.349 -6.818 -23.304 1.00 86.88 493 SER A CA 1
ATOM 3927 C C . SER A 1 493 ? -10.350 -7.696 -22.556 1.00 86.88 493 SER A C 1
ATOM 3929 O O . SER A 1 493 ? -9.950 -8.729 -22.038 1.00 86.88 493 SER A O 1
ATOM 3931 N N . GLU A 1 494 ? -11.635 -7.328 -22.525 1.00 86.12 494 GLU A N 1
ATOM 3932 C CA . GLU A 1 494 ? -12.680 -8.096 -21.832 1.00 86.12 494 GLU A CA 1
ATOM 3933 C C . GLU A 1 494 ? -12.929 -9.419 -22.570 1.00 86.12 494 GLU A C 1
ATOM 3935 O O . GLU A 1 494 ? -12.766 -10.500 -22.002 1.00 86.12 494 GLU A O 1
ATOM 3940 N N . SER A 1 495 ? -13.165 -9.350 -23.886 1.00 86.88 495 SER A N 1
ATOM 3941 C CA . SER A 1 495 ? -13.321 -10.552 -24.718 1.00 86.88 495 SER A CA 1
ATOM 3942 C C . SER A 1 495 ? -12.055 -11.423 -24.751 1.00 86.88 495 SER A C 1
ATOM 3944 O O . SER A 1 495 ? -12.131 -12.652 -24.860 1.00 86.88 495 SER A O 1
ATOM 3946 N N . ALA A 1 496 ? -10.870 -10.808 -24.696 1.00 86.50 496 ALA A N 1
ATOM 3947 C CA . ALA A 1 496 ? -9.606 -11.534 -24.673 1.00 86.50 496 ALA A CA 1
ATOM 3948 C C . ALA A 1 496 ? -9.330 -12.193 -23.316 1.00 86.50 496 ALA A C 1
ATOM 3950 O O . ALA A 1 496 ? -8.789 -13.297 -23.290 1.00 86.50 496 ALA A O 1
ATOM 3951 N N . GLU A 1 497 ? -9.722 -11.573 -22.205 1.00 87.38 497 GLU A N 1
ATOM 3952 C CA . GLU A 1 497 ? -9.632 -12.160 -20.867 1.00 87.38 497 GLU A CA 1
ATOM 3953 C C . GLU A 1 497 ? -10.512 -13.404 -20.737 1.00 87.38 497 GLU A C 1
ATOM 3955 O O . GLU A 1 497 ? -10.035 -14.440 -20.269 1.00 87.38 497 GLU A O 1
ATOM 3960 N N . ASP A 1 498 ? -11.729 -13.377 -21.278 1.00 85.56 498 ASP A N 1
ATOM 3961 C CA . ASP A 1 498 ? -12.611 -14.550 -21.300 1.00 85.56 498 ASP A CA 1
ATOM 3962 C C . ASP A 1 498 ? -12.006 -15.737 -22.076 1.00 85.56 498 ASP A C 1
ATOM 3964 O O . ASP A 1 498 ? -12.149 -16.916 -21.700 1.00 85.56 498 ASP A O 1
ATOM 3968 N N . LYS A 1 499 ? -11.302 -15.422 -23.171 1.00 88.00 499 LYS A N 1
ATOM 3969 C CA . LYS A 1 499 ? -10.740 -16.397 -24.114 1.00 88.00 499 LYS A CA 1
ATOM 3970 C C . LYS A 1 499 ? -9.373 -16.935 -23.686 1.00 88.00 499 LYS A C 1
ATOM 3972 O O . LYS A 1 499 ? -9.134 -18.138 -23.793 1.00 88.00 499 LYS A O 1
ATOM 3977 N N . TYR A 1 500 ? -8.493 -16.070 -23.195 1.00 87.56 500 TYR A N 1
ATOM 3978 C CA . TYR A 1 500 ? -7.075 -16.357 -22.950 1.00 87.56 500 TYR A CA 1
ATOM 3979 C C . TYR A 1 500 ? -6.673 -16.258 -21.473 1.00 87.56 500 TYR A C 1
ATOM 3981 O O . TYR A 1 500 ? -5.533 -16.581 -21.134 1.00 87.56 500 TYR A O 1
ATOM 3989 N N . GLY A 1 501 ? -7.580 -15.821 -20.596 1.00 85.50 501 GLY A N 1
ATOM 3990 C CA . GLY A 1 501 ? -7.271 -15.413 -19.227 1.00 85.50 501 GLY A CA 1
ATOM 3991 C C . GLY A 1 501 ? -6.499 -14.094 -19.184 1.00 85.50 501 GLY A C 1
ATOM 3992 O O . GLY A 1 501 ? -6.015 -13.615 -2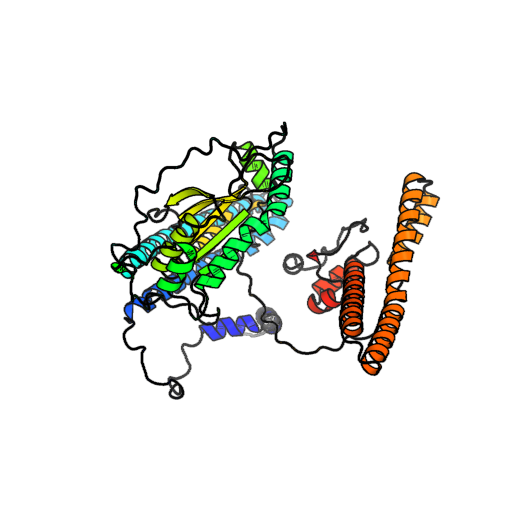0.210 1.00 85.50 501 GLY A O 1
ATOM 3993 N N . HIS A 1 502 ? -6.371 -13.494 -18.000 1.00 87.31 502 HIS A N 1
ATOM 3994 C CA . HIS A 1 502 ? -5.759 -12.172 -17.884 1.00 87.31 502 HIS A CA 1
ATOM 3995 C C . HIS A 1 502 ? -4.273 -12.183 -18.291 1.00 87.31 502 HIS A C 1
ATOM 3997 O O . HIS A 1 502 ? -3.504 -13.023 -17.817 1.00 87.31 502 HIS A O 1
ATOM 4003 N N . ILE A 1 503 ? -3.848 -11.222 -19.123 1.00 86.38 503 ILE A N 1
ATOM 4004 C CA . ILE A 1 503 ? -2.518 -11.185 -19.767 1.00 86.38 503 ILE A CA 1
ATOM 4005 C C . ILE A 1 503 ? -1.337 -11.280 -18.795 1.00 86.38 503 ILE A C 1
ATOM 4007 O O . ILE A 1 503 ? -0.370 -11.995 -19.046 1.00 86.38 503 ILE A O 1
ATOM 4011 N N . ARG A 1 504 ? -1.460 -10.648 -17.621 1.00 85.00 504 ARG A N 1
ATOM 4012 C CA . ARG A 1 504 ? -0.505 -10.751 -16.500 1.00 85.00 504 ARG A CA 1
ATOM 4013 C C . ARG A 1 504 ? -0.173 -12.189 -16.080 1.00 85.00 504 ARG A C 1
ATOM 4015 O O . ARG A 1 504 ? 0.911 -12.430 -15.554 1.00 85.00 504 ARG A O 1
ATOM 4022 N N . TYR A 1 505 ? -1.109 -13.118 -16.244 1.00 83.62 505 TYR A N 1
ATOM 4023 C CA . TYR A 1 505 ? -0.958 -14.509 -15.824 1.00 83.62 505 TYR A CA 1
ATOM 4024 C C . TYR A 1 505 ? -0.618 -15.441 -16.985 1.00 83.62 505 TYR A C 1
ATOM 4026 O O . TYR A 1 505 ? -0.550 -16.654 -16.786 1.00 83.62 505 TYR A O 1
ATOM 4034 N N . TRP A 1 506 ? -0.395 -14.908 -18.191 1.00 90.94 506 TRP A N 1
ATOM 4035 C CA . TRP A 1 506 ? -0.023 -15.739 -19.325 1.00 90.94 506 TRP A CA 1
ATOM 4036 C C . TRP A 1 506 ? 1.322 -16.422 -19.086 1.00 90.94 506 TRP A C 1
ATOM 4038 O O . TRP A 1 506 ? 2.348 -15.783 -18.850 1.00 90.94 506 TRP A O 1
ATOM 4048 N N . ASN A 1 507 ? 1.327 -17.746 -19.192 1.00 84.12 507 ASN A N 1
ATOM 4049 C CA . ASN A 1 507 ? 2.542 -18.532 -19.153 1.00 84.12 507 ASN A CA 1
ATOM 4050 C C . ASN A 1 507 ? 3.150 -18.592 -20.557 1.00 84.12 507 ASN A C 1
ATOM 4052 O O . ASN A 1 507 ? 2.691 -19.343 -21.417 1.00 84.12 507 ASN A O 1
ATOM 4056 N N . VAL A 1 508 ? 4.195 -17.796 -20.766 1.00 88.06 508 VAL A N 1
ATOM 4057 C CA . VAL A 1 508 ? 4.846 -17.587 -22.067 1.00 88.06 508 VAL A CA 1
ATOM 4058 C C . VAL A 1 508 ? 6.146 -18.377 -22.240 1.00 88.06 508 VAL A C 1
ATOM 4060 O O . VAL A 1 508 ? 6.914 -18.105 -23.156 1.00 88.06 508 VAL A O 1
ATOM 4063 N N . TYR A 1 509 ? 6.427 -19.363 -21.383 1.00 84.00 509 TYR A N 1
ATOM 4064 C CA . TYR A 1 509 ? 7.701 -20.103 -21.403 1.00 84.00 509 TYR A CA 1
ATOM 4065 C C . TYR A 1 509 ? 8.022 -20.818 -22.732 1.00 84.00 509 TYR A C 1
ATOM 4067 O O . TYR A 1 509 ? 9.173 -21.182 -22.969 1.00 84.00 509 TYR A O 1
ATOM 4075 N N . ARG A 1 510 ? 7.008 -21.042 -23.582 1.00 72.25 510 ARG A N 1
ATOM 4076 C CA . ARG A 1 510 ? 7.104 -21.674 -24.910 1.00 72.25 510 ARG A CA 1
ATOM 4077 C C . ARG A 1 510 ? 7.157 -20.692 -26.072 1.00 72.25 510 ARG A C 1
ATOM 4079 O O . ARG A 1 510 ? 7.256 -21.130 -27.212 1.00 72.25 510 ARG A O 1
ATOM 4086 N N . VAL A 1 511 ? 7.051 -19.400 -25.797 1.00 83.69 511 VAL A N 1
ATOM 4087 C CA . VAL A 1 511 ? 7.208 -18.362 -26.807 1.00 83.69 511 VAL A CA 1
ATOM 4088 C C . VAL A 1 511 ? 8.708 -18.177 -27.030 1.00 83.69 511 VAL A C 1
ATOM 4090 O O . VAL A 1 511 ? 9.422 -17.702 -26.147 1.00 83.69 511 VAL A O 1
ATOM 4093 N N . THR A 1 512 ? 9.206 -18.616 -28.182 1.00 80.81 512 THR A N 1
ATOM 4094 C CA . THR A 1 512 ? 10.613 -18.480 -28.567 1.00 80.81 512 THR A CA 1
ATOM 4095 C C . THR A 1 512 ? 10.912 -17.126 -29.202 1.00 80.81 512 THR A C 1
ATOM 4097 O O . THR A 1 512 ? 12.064 -16.689 -29.153 1.00 80.81 512 THR A O 1
ATOM 4100 N N . SER A 1 513 ? 9.896 -16.431 -29.729 1.00 81.12 513 SER A N 1
ATOM 4101 C CA . SER A 1 513 ? 10.025 -15.066 -30.240 1.00 81.12 513 SER A CA 1
ATOM 4102 C C . SER A 1 513 ? 8.937 -14.143 -29.701 1.00 81.12 513 SER A C 1
ATOM 4104 O O . SER A 1 513 ? 7.750 -14.338 -29.934 1.00 81.12 513 SER A O 1
ATOM 4106 N N . MET A 1 514 ? 9.370 -13.088 -29.012 1.00 86.19 514 MET A N 1
ATOM 4107 C CA . MET A 1 514 ? 8.518 -11.975 -28.571 1.00 86.19 514 MET A CA 1
ATOM 4108 C C . MET A 1 514 ? 8.653 -10.749 -29.488 1.00 86.19 514 MET A C 1
ATOM 4110 O O . MET A 1 514 ? 8.173 -9.659 -29.163 1.00 86.19 514 MET A O 1
ATOM 4114 N N . GLU A 1 515 ? 9.383 -10.885 -30.597 1.00 82.75 515 GLU A N 1
ATOM 4115 C CA . GLU A 1 515 ? 9.645 -9.775 -31.504 1.00 82.75 515 GLU A CA 1
ATOM 4116 C C . GLU A 1 515 ? 8.339 -9.268 -32.112 1.00 82.75 515 GLU A C 1
ATOM 4118 O O . GLU A 1 515 ? 7.454 -10.036 -32.452 1.00 82.75 515 GLU A O 1
ATOM 4123 N N . GLU A 1 516 ? 8.206 -7.953 -32.235 1.00 81.12 516 GLU A N 1
ATOM 4124 C CA . GLU A 1 516 ? 7.082 -7.298 -32.906 1.00 81.12 516 GLU A CA 1
ATOM 4125 C C . GLU A 1 516 ? 5.665 -7.514 -32.345 1.00 81.12 516 GLU A C 1
ATOM 4127 O O . GLU A 1 516 ? 4.719 -6.959 -32.904 1.00 81.12 516 GLU A O 1
ATOM 4132 N N . LEU A 1 517 ? 5.500 -8.191 -31.201 1.00 80.38 517 LEU A N 1
ATOM 4133 C CA . LEU A 1 517 ? 4.194 -8.392 -30.545 1.00 80.38 517 LEU A CA 1
ATOM 4134 C C . LEU A 1 517 ? 3.369 -7.110 -30.403 1.00 80.38 517 LEU A C 1
ATOM 4136 O O . LEU A 1 517 ? 2.148 -7.131 -30.522 1.00 80.38 517 LEU A O 1
ATOM 4140 N N . PHE A 1 518 ? 4.063 -5.992 -30.204 1.00 76.94 518 PHE A N 1
ATOM 4141 C CA . PHE A 1 518 ? 3.479 -4.678 -29.971 1.00 76.94 518 PHE A CA 1
ATOM 4142 C C . PHE A 1 518 ? 3.949 -3.618 -30.983 1.00 76.94 518 PHE A C 1
ATOM 4144 O O . PHE A 1 518 ? 3.780 -2.424 -30.761 1.00 76.94 518 PHE A O 1
ATOM 4151 N N . TYR A 1 519 ? 4.600 -4.013 -32.081 1.00 60.91 519 TYR A N 1
ATOM 4152 C CA . TYR A 1 519 ? 5.331 -3.079 -32.954 1.00 60.91 519 TYR A CA 1
ATOM 4153 C C . TYR A 1 519 ? 4.435 -2.190 -33.827 1.00 60.91 519 TYR A C 1
ATOM 4155 O O . TYR A 1 519 ? 4.861 -1.109 -34.236 1.00 60.91 519 TYR A O 1
ATOM 4163 N N . PHE A 1 520 ? 3.195 -2.611 -34.085 1.00 49.97 520 PHE A N 1
ATOM 4164 C CA . PHE A 1 520 ? 2.257 -1.898 -34.959 1.00 49.97 520 PHE A CA 1
ATOM 4165 C C . PHE A 1 520 ? 1.229 -1.030 -34.227 1.00 49.97 520 PHE A C 1
ATOM 4167 O O . PHE A 1 520 ? 0.479 -0.315 -34.887 1.00 49.97 520 PHE A O 1
ATOM 4174 N N . GLU A 1 521 ? 1.205 -1.055 -32.895 1.00 54.16 521 GLU A N 1
ATOM 4175 C CA . GLU A 1 521 ? 0.157 -0.398 -32.114 1.00 54.16 521 GLU A CA 1
ATOM 4176 C C . GLU A 1 521 ? 0.661 0.863 -31.402 1.00 54.16 521 GLU A C 1
ATOM 4178 O O . GLU A 1 521 ? 1.855 1.034 -31.130 1.00 54.16 521 GLU A O 1
ATOM 4183 N N . ASP A 1 522 ? -0.264 1.793 -31.146 1.00 46.47 522 ASP A N 1
ATOM 4184 C CA . ASP A 1 522 ? 0.030 3.055 -30.468 1.00 46.47 522 ASP A CA 1
ATOM 4185 C C . ASP A 1 522 ? 0.672 2.761 -29.096 1.00 46.47 522 ASP A C 1
ATOM 4187 O O . ASP A 1 522 ? 0.121 1.973 -28.327 1.00 46.47 522 ASP A O 1
ATOM 4191 N N . PRO A 1 523 ? 1.819 3.361 -28.732 1.00 48.22 523 PRO A N 1
ATOM 4192 C CA . PRO A 1 523 ? 2.471 3.093 -27.453 1.00 48.22 523 PRO A CA 1
ATOM 4193 C C . PRO A 1 523 ? 1.597 3.338 -26.217 1.00 48.22 523 PRO A C 1
ATOM 4195 O O . PRO A 1 523 ? 1.949 2.850 -25.152 1.00 48.22 523 PRO A O 1
ATOM 4198 N N . ILE A 1 524 ? 0.466 4.042 -26.336 1.00 40.06 524 ILE A N 1
ATOM 4199 C CA . ILE A 1 524 ? -0.546 4.143 -25.273 1.00 40.06 524 ILE A CA 1
ATOM 4200 C C . ILE A 1 524 ? -1.251 2.795 -25.027 1.00 40.06 524 ILE A C 1
ATOM 4202 O O . ILE A 1 524 ? -1.483 2.435 -23.881 1.00 40.06 524 ILE A O 1
ATOM 4206 N N . ILE A 1 525 ? -1.550 2.035 -26.081 1.00 39.31 525 ILE A N 1
ATOM 4207 C CA . ILE A 1 525 ? -2.284 0.759 -26.063 1.00 39.31 525 ILE A CA 1
ATOM 4208 C C . ILE A 1 525 ? -1.421 -0.374 -25.463 1.00 39.31 525 ILE A C 1
ATOM 4210 O O . ILE A 1 525 ? -1.915 -1.208 -24.713 1.00 39.31 525 ILE A O 1
ATOM 4214 N N . ILE A 1 526 ? -0.103 -0.328 -25.687 1.00 45.41 526 ILE A N 1
ATOM 4215 C CA . ILE A 1 526 ? 0.893 -1.251 -25.102 1.00 45.41 526 ILE A CA 1
ATOM 4216 C C . ILE A 1 526 ? 1.028 -1.062 -23.576 1.00 45.41 526 ILE A C 1
ATOM 4218 O O . ILE A 1 526 ? 1.441 -1.977 -22.877 1.00 45.41 526 ILE A O 1
ATOM 4222 N N . TYR A 1 527 ? 0.693 0.123 -23.053 1.00 38.97 527 TYR A N 1
ATOM 4223 C CA . TYR A 1 527 ? 0.887 0.508 -21.646 1.00 38.97 527 TYR A CA 1
ATOM 4224 C C . TYR A 1 527 ? -0.243 0.048 -20.695 1.00 38.97 527 TYR A C 1
ATOM 4226 O O . TYR A 1 527 ? -0.103 0.225 -19.485 1.00 38.97 527 TYR A O 1
ATOM 4234 N N . TYR A 1 528 ? -1.347 -0.501 -21.225 1.00 39.06 528 TYR A N 1
ATOM 4235 C CA . TYR A 1 528 ? -2.494 -1.035 -20.460 1.00 39.06 528 TYR A CA 1
ATOM 4236 C C . TYR A 1 528 ? -2.592 -2.576 -20.480 1.00 39.06 528 TYR A C 1
ATOM 4238 O O . TYR A 1 528 ? -3.492 -3.132 -19.850 1.00 39.06 528 TYR A O 1
ATOM 4246 N N . ILE A 1 529 ? -1.684 -3.244 -21.202 1.00 41.44 529 ILE A N 1
ATOM 4247 C CA . ILE A 1 529 ? -1.387 -4.683 -21.089 1.00 41.44 529 ILE A CA 1
ATOM 4248 C C . ILE A 1 529 ? -0.460 -4.908 -19.902 1.00 41.44 529 ILE A C 1
ATOM 4250 O O . ILE A 1 529 ? -0.706 -5.872 -19.139 1.00 41.44 529 ILE A O 1
#